Protein AF-A0A2H6A8X7-F1 (afdb_monomer_lite)

Secondary structure (DSSP, 8-state):
--SSSSS----------------SPPPHHHHHHHHHHHHHHTHHHHHHHHHHHHHHHHHHHHHHHHHHHHHHH---HHHHHHHHHHHHHHHHHHHHHHHHHHHHHHHHHH-TT--HHHHHHHHHHHHHHHHHHHHHHHHHHHHHHHHHHHHHHHHHHHHGGG-HHHHHHHHHHHHHHHHHHHHHHHHHHHHHHHHHHHS---HHHHHHHHHHHHTTTHHHHHHHHHHHHHHHHHHHHHHHHHHHHS---HHHHHHHHHHHHHHHHHHHHHHHHHHHHHHHHHHHHHHHH-TT--PPP-GGGHHHHHHHHHHHHHHHHHHHHHHHHHHHHHHHHHHS--------------S---THHHHHHHHHHHHHHHHHHHHHHHHHHHHHSS--SSHHHHHHHHHHTT-HHHHHHHHTT-EEEEE-SSS-EEEEE--SSSSPEEEE---

Sequence (443 aa):
MSEEIQNNQDFNYQQIGTEPVQEGLRSIGQLFKDSFSLLKSNFLRLFTIIGVAILFNIFIGILAGLTISTLIISTSVDVYVGIIFITFLYVLFLIIFNISVEIAIIYAIHNKNVRISECFTFAFKKVLSYLGFNMTQGFLIILIPLLLFIPLTLFFIQFFNLGIVVTIYSLAIFALFFFIPVFVFYIWFIIARYIFILDNNGIFTSISKSREYIRGYGWKTFWRLVPIFIMYIIPYLIMFGLMFFGNIDVSLYKNSLLTMNLIFSLYGIFVMIFSLIYLYLIYSDFQKIKPELKISSTKKYKIGFIIAVIFIFIDIVFIISWLPSILYQKIKNYMIPQPIITNNQNTTLPNKMLPYNLNKVEDTKRAGELAQLQYPIISYRIEKGQIPDNLDELKQFLVEKKEVSLVDAIDEGIFYYKKLSKDDFELCVKQLTREDKCVTSKF

Structure (mmCIF, N/CA/C/O backbone):
data_AF-A0A2H6A8X7-F1
#
_entry.id   AF-A0A2H6A8X7-F1
#
loop_
_atom_site.group_PDB
_atom_site.id
_atom_site.type_symbol
_atom_site.label_atom_id
_atom_site.label_alt_id
_atom_site.label_comp_id
_atom_site.label_asym_id
_atom_site.label_entity_id
_atom_site.label_seq_id
_atom_site.pdbx_PDB_ins_code
_atom_site.Cartn_x
_atom_site.Cartn_y
_atom_site.Cartn_z
_atom_site.occupancy
_atom_site.B_iso_or_equiv
_atom_site.auth_seq_id
_atom_site.auth_comp_id
_atom_site.auth_asym_id
_atom_site.auth_atom_id
_atom_site.pdbx_PDB_model_num
ATOM 1 N N . MET A 1 1 ? 7.905 35.197 27.856 1.00 47.38 1 MET A N 1
ATOM 2 C CA . MET A 1 1 ? 6.608 35.159 27.137 1.00 47.38 1 MET A CA 1
ATOM 3 C C . MET A 1 1 ? 6.321 33.719 26.701 1.00 47.38 1 MET A C 1
ATOM 5 O O . MET A 1 1 ? 6.212 33.428 25.518 1.00 47.38 1 MET A O 1
ATOM 9 N N . SER A 1 2 ? 6.304 32.793 27.666 1.00 47.06 2 SER A N 1
ATOM 10 C CA . SER A 1 2 ? 6.344 31.340 27.420 1.00 47.06 2 SER A CA 1
ATOM 11 C C . SER A 1 2 ? 5.778 30.516 28.589 1.00 47.06 2 SER A C 1
ATOM 13 O O . SER A 1 2 ? 6.163 29.367 28.757 1.00 47.06 2 SER A O 1
ATOM 15 N N . GLU A 1 3 ? 4.869 31.085 29.391 1.00 50.34 3 GLU A N 1
ATOM 16 C CA . GLU A 1 3 ? 4.261 30.392 30.547 1.00 50.34 3 GLU A CA 1
ATOM 17 C C . GLU A 1 3 ? 2.723 30.481 30.621 1.00 50.34 3 GLU A C 1
ATOM 19 O O . GLU A 1 3 ? 2.127 29.929 31.535 1.00 50.34 3 GLU A O 1
ATOM 24 N N . GLU A 1 4 ? 2.034 31.079 29.642 1.00 47.22 4 GLU A N 1
ATOM 25 C CA . GLU A 1 4 ? 0.618 31.463 29.823 1.00 47.22 4 GLU A CA 1
ATOM 26 C C . GLU A 1 4 ? -0.409 30.712 28.945 1.00 47.22 4 GLU A C 1
ATOM 28 O O . GLU A 1 4 ? -1.514 31.195 28.727 1.00 47.22 4 GLU A O 1
ATOM 33 N N . ILE A 1 5 ? -0.094 29.510 28.433 1.00 51.03 5 ILE A N 1
ATOM 34 C CA . ILE A 1 5 ? -1.036 28.714 27.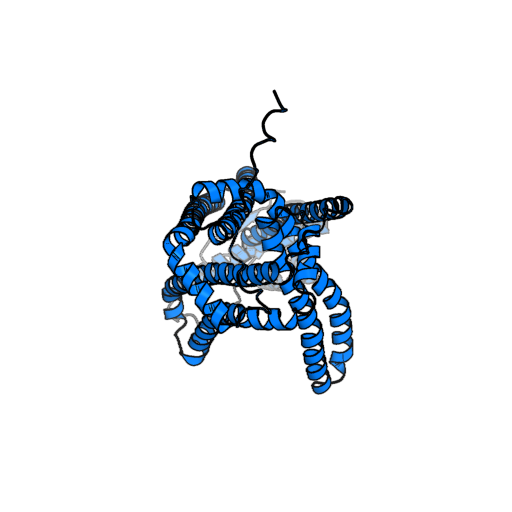599 1.00 51.03 5 ILE A CA 1
ATOM 35 C C . ILE A 1 5 ? -1.213 27.275 28.123 1.00 51.03 5 ILE A C 1
ATOM 37 O O . ILE A 1 5 ? -1.349 26.330 27.352 1.00 51.03 5 ILE A O 1
ATOM 41 N N . GLN A 1 6 ? -1.214 27.066 29.443 1.00 48.88 6 GLN A N 1
ATOM 42 C CA . GLN A 1 6 ? -1.509 25.742 30.026 1.00 48.88 6 GLN A CA 1
ATOM 43 C C . GLN A 1 6 ? -2.817 25.639 30.819 1.00 48.88 6 GLN A C 1
ATOM 45 O O . GLN A 1 6 ? -3.134 24.550 31.281 1.00 48.88 6 GLN A O 1
ATOM 50 N N . ASN A 1 7 ? -3.623 26.701 30.916 1.00 44.50 7 ASN A N 1
ATOM 51 C CA . ASN A 1 7 ? -4.677 26.762 31.937 1.00 44.50 7 ASN A CA 1
ATOM 52 C C . ASN A 1 7 ? -6.133 26.808 31.435 1.00 44.50 7 ASN A C 1
ATOM 54 O O . ASN A 1 7 ? -6.972 27.396 32.101 1.00 44.50 7 ASN A O 1
ATOM 58 N N . ASN A 1 8 ? -6.473 26.225 30.274 1.00 42.78 8 ASN A N 1
ATOM 59 C CA . ASN A 1 8 ? -7.873 26.280 29.805 1.00 42.78 8 ASN A CA 1
ATOM 60 C C . ASN A 1 8 ? -8.361 25.080 28.967 1.00 42.78 8 ASN A C 1
ATOM 62 O O . ASN A 1 8 ? -9.020 25.242 27.941 1.00 42.78 8 ASN A O 1
ATOM 66 N N . GLN A 1 9 ? -8.055 23.853 29.398 1.00 47.38 9 GLN A N 1
ATOM 67 C CA . GLN A 1 9 ? -8.714 22.642 28.878 1.00 47.38 9 GLN A CA 1
ATOM 68 C C . GLN A 1 9 ? -9.340 21.799 29.995 1.00 47.38 9 GLN A C 1
ATOM 70 O O . GLN A 1 9 ? -9.236 20.573 29.993 1.00 47.38 9 GLN A O 1
ATOM 75 N N . ASP A 1 10 ? -10.060 22.448 30.909 1.00 42.00 10 ASP A N 1
ATOM 76 C CA . ASP A 1 10 ? -11.096 21.767 31.683 1.00 42.00 10 ASP A CA 1
ATOM 77 C C . ASP A 1 10 ? -12.260 21.459 30.736 1.00 42.00 10 ASP A C 1
ATOM 79 O O . ASP A 1 10 ? -13.232 22.204 30.603 1.00 42.00 10 ASP A O 1
ATOM 83 N N . PHE A 1 11 ? -12.117 20.357 29.995 1.00 50.16 11 PHE A N 1
ATOM 84 C CA . PHE A 1 11 ? -13.218 19.739 29.274 1.00 50.16 11 PHE A CA 1
ATOM 85 C C . PHE A 1 11 ? -14.316 19.449 30.292 1.00 50.16 11 PHE A C 1
ATOM 87 O O . PHE A 1 11 ? -14.199 18.548 31.120 1.00 50.16 11 PHE A O 1
ATOM 94 N N . ASN A 1 12 ? -15.375 20.249 30.231 1.00 37.47 12 ASN A N 1
ATOM 95 C CA . ASN A 1 12 ? -16.602 20.054 30.974 1.00 37.47 12 ASN A CA 1
ATOM 96 C C . ASN A 1 12 ? -17.209 18.713 30.524 1.00 37.47 12 ASN A C 1
ATOM 98 O O . ASN A 1 12 ? -17.950 18.651 29.541 1.00 37.47 12 ASN A O 1
ATOM 102 N N . TYR A 1 13 ? -16.829 17.621 31.196 1.00 46.50 13 TYR A N 1
ATOM 103 C CA . TYR A 1 13 ? -17.468 16.313 31.087 1.00 46.50 13 TYR A CA 1
ATOM 104 C C . TYR A 1 13 ? -18.856 16.435 31.723 1.00 46.50 13 TYR A C 1
ATOM 106 O O . TYR A 1 13 ? -19.095 15.949 32.828 1.00 46.50 13 TYR A O 1
ATOM 114 N N . GLN A 1 14 ? -19.763 17.146 31.047 1.00 41.88 14 GLN A N 1
ATOM 115 C CA . GLN A 1 14 ? -21.178 17.132 31.383 1.00 41.88 14 GLN A CA 1
ATOM 116 C C . GLN A 1 14 ? -21.601 15.675 31.532 1.00 41.88 14 GLN A C 1
ATOM 118 O O . GLN A 1 14 ? -21.306 14.859 30.660 1.00 41.88 14 GLN A O 1
ATOM 123 N N . GLN A 1 15 ? -22.226 15.379 32.671 1.00 43.06 15 GLN A N 1
ATOM 124 C CA . GLN A 1 15 ? -22.697 14.067 33.093 1.00 43.06 15 GLN A CA 1
ATOM 125 C C . GLN A 1 15 ? -23.392 13.343 31.935 1.00 43.06 15 GLN A C 1
ATOM 127 O O . GLN A 1 15 ? -24.570 13.556 31.654 1.00 43.06 15 GLN A O 1
ATOM 132 N N . ILE A 1 16 ? -22.634 12.492 31.246 1.00 50.66 16 ILE A N 1
ATOM 133 C CA . ILE A 1 16 ? -23.161 11.557 30.264 1.00 50.66 16 ILE A CA 1
ATOM 134 C C . ILE A 1 16 ? -23.970 10.575 31.100 1.00 50.66 16 ILE A C 1
ATOM 136 O O . ILE A 1 16 ? -23.396 9.813 31.880 1.00 50.66 16 ILE A O 1
ATOM 140 N N . GLY A 1 17 ? -25.302 10.665 31.003 1.00 51.50 17 GLY A N 1
ATOM 141 C CA . GLY A 1 17 ? -26.209 9.692 31.602 1.00 51.50 17 GLY A CA 1
ATOM 142 C C . GLY A 1 17 ? -25.672 8.296 31.322 1.00 51.50 17 GLY A C 1
ATOM 143 O O . GLY A 1 17 ? -25.185 8.051 30.221 1.00 51.50 17 GLY A O 1
ATOM 144 N N . THR A 1 18 ? -25.665 7.439 32.340 1.00 59.94 18 THR A N 1
ATOM 145 C CA . THR A 1 18 ? -25.048 6.112 32.307 1.00 59.94 18 THR A CA 1
ATOM 146 C C . THR A 1 18 ? -25.613 5.306 31.140 1.00 59.94 18 THR A C 1
ATOM 148 O O . THR A 1 18 ? -26.631 4.627 31.288 1.00 59.94 18 THR A O 1
ATOM 151 N N . GLU A 1 19 ? -24.990 5.414 29.960 1.00 65.56 19 GLU A N 1
ATOM 152 C CA . GLU A 1 19 ? -25.277 4.528 28.843 1.00 65.56 19 GLU A CA 1
ATOM 153 C C . GLU A 1 19 ? -25.068 3.110 29.380 1.00 65.56 19 GLU A C 1
ATOM 155 O O . GLU A 1 19 ? -24.073 2.867 30.076 1.00 65.56 19 GLU A O 1
ATOM 160 N N . PRO A 1 20 ? -26.011 2.187 29.131 1.00 73.56 20 PRO A N 1
ATOM 161 C CA . PRO A 1 20 ? -25.889 0.822 29.614 1.00 73.56 20 PRO A CA 1
ATOM 162 C C . PRO A 1 20 ? -24.524 0.271 29.198 1.00 73.56 20 PRO A C 1
ATOM 164 O O . PRO A 1 20 ? -24.147 0.362 28.026 1.00 73.56 20 PRO A O 1
ATOM 167 N N . VAL A 1 21 ? -23.772 -0.250 30.174 1.00 76.56 21 VAL A N 1
ATOM 168 C CA . VAL A 1 21 ? -22.441 -0.819 29.945 1.00 76.56 21 VAL A CA 1
ATOM 169 C C . VAL A 1 21 ? -22.582 -1.892 28.875 1.00 76.56 21 VAL A C 1
ATOM 171 O O . VAL A 1 21 ? -23.268 -2.895 29.055 1.00 76.56 21 VAL A O 1
ATOM 174 N N . GLN A 1 22 ? -21.977 -1.646 27.719 1.00 83.19 22 GLN A N 1
ATOM 175 C CA . GLN A 1 22 ? -22.087 -2.538 26.582 1.00 83.19 22 GLN A CA 1
ATOM 176 C C . GLN A 1 22 ? -21.249 -3.794 26.867 1.00 83.19 22 GLN A C 1
ATOM 178 O O . GLN A 1 22 ? -20.023 -3.751 26.797 1.00 83.19 22 GLN A O 1
ATOM 183 N N . GLU A 1 23 ? -21.900 -4.920 27.174 1.00 88.44 23 GLU A N 1
ATOM 184 C CA . GLU A 1 23 ? -21.227 -6.172 27.574 1.00 88.44 23 GLU A CA 1
ATOM 185 C C . GLU A 1 23 ? -20.389 -6.829 26.454 1.00 88.44 23 GLU A C 1
ATOM 187 O O . GLU A 1 23 ? -19.632 -7.770 26.698 1.00 88.44 23 GLU A O 1
ATOM 192 N N . GLY A 1 24 ? -20.475 -6.350 25.207 1.00 94.50 24 GLY A N 1
ATOM 193 C CA . GLY A 1 24 ? -19.700 -6.921 24.108 1.00 94.50 24 GLY A CA 1
ATOM 194 C C . GLY A 1 24 ? -19.664 -6.107 22.817 1.00 94.50 24 GLY A C 1
ATOM 195 O O . GLY A 1 24 ? -20.352 -5.106 22.640 1.00 94.50 24 GLY A O 1
ATOM 196 N N . LEU A 1 25 ? -18.833 -6.570 21.879 1.00 96.44 25 LEU A N 1
ATOM 197 C CA . LEU A 1 25 ? -18.678 -5.969 20.550 1.00 96.44 25 LEU A CA 1
ATOM 198 C C . LEU A 1 25 ? -19.986 -6.060 19.748 1.00 96.44 25 LEU A C 1
ATOM 200 O O . LEU A 1 25 ? -20.596 -7.137 19.699 1.00 96.44 25 LEU A O 1
ATOM 204 N N . ARG A 1 26 ? -20.354 -4.998 19.018 1.00 97.12 26 ARG A N 1
ATOM 205 C CA . ARG A 1 26 ? -21.531 -4.998 18.125 1.00 97.12 26 ARG A CA 1
ATOM 206 C C . ARG A 1 26 ? -21.488 -6.146 17.123 1.00 97.12 26 ARG A C 1
ATOM 208 O O . ARG A 1 26 ? -20.409 -6.596 16.725 1.00 97.12 26 ARG A O 1
ATOM 215 N N . SER A 1 27 ? -22.652 -6.644 16.712 1.00 97.44 27 SER A N 1
ATOM 216 C CA . SER A 1 27 ? -22.735 -7.678 15.672 1.00 97.44 27 SER A CA 1
ATOM 217 C C . SER A 1 27 ? -22.255 -7.137 14.317 1.00 97.44 27 SER A C 1
ATOM 219 O O . SER A 1 27 ? -22.241 -5.927 14.097 1.00 97.44 27 SER A O 1
ATOM 221 N N . ILE A 1 28 ? -21.878 -8.021 13.386 1.00 97.94 28 ILE A N 1
ATOM 222 C CA . ILE A 1 28 ? -21.431 -7.622 12.037 1.00 97.94 28 ILE A CA 1
ATOM 223 C C . ILE A 1 28 ? -22.508 -6.792 11.321 1.00 97.94 28 ILE A C 1
ATOM 225 O O . ILE A 1 28 ? -22.209 -5.737 10.767 1.00 97.94 28 ILE A O 1
ATOM 229 N N . GLY A 1 29 ? -23.771 -7.228 11.382 1.00 97.75 29 GLY A N 1
ATOM 230 C CA . GLY A 1 29 ? -24.889 -6.505 10.770 1.00 97.75 29 GLY A CA 1
ATOM 231 C C . GLY A 1 29 ? -25.115 -5.127 11.393 1.00 97.75 29 GLY A C 1
ATOM 232 O O . GLY A 1 29 ? -25.376 -4.162 10.675 1.00 97.75 29 GLY A O 1
ATOM 233 N N . GLN A 1 30 ? -24.949 -5.006 12.713 1.00 97.69 30 GLN A N 1
ATOM 234 C CA . GLN A 1 30 ? -25.048 -3.719 13.398 1.00 97.69 30 GLN A CA 1
ATOM 235 C C . GLN A 1 30 ? -23.880 -2.794 13.042 1.00 97.69 30 GLN A C 1
ATOM 237 O O . GLN A 1 30 ? -24.119 -1.638 12.713 1.00 97.69 30 GLN A O 1
ATOM 242 N N . LEU A 1 31 ? -22.641 -3.300 13.012 1.00 97.88 31 LEU A N 1
ATOM 243 C CA . LEU A 1 31 ? -21.478 -2.529 12.556 1.00 97.88 31 LEU A CA 1
ATOM 244 C C . LEU A 1 31 ? -21.673 -2.019 11.127 1.00 97.88 31 LEU A C 1
ATOM 246 O O . LEU A 1 31 ? -21.387 -0.857 10.851 1.00 97.88 31 LEU A O 1
ATOM 250 N N . PHE A 1 32 ? -22.203 -2.850 10.229 1.00 97.81 32 PHE A N 1
ATOM 251 C CA . PHE A 1 32 ? -22.472 -2.457 8.848 1.00 97.81 32 PHE A CA 1
ATOM 252 C C . PHE A 1 32 ? -23.552 -1.366 8.762 1.00 97.81 32 PHE A C 1
ATOM 254 O O . PHE A 1 32 ? -23.351 -0.342 8.105 1.00 97.81 32 PHE A O 1
ATOM 261 N N . LYS A 1 33 ? -24.669 -1.545 9.481 1.00 98.00 33 LYS A N 1
ATOM 262 C CA . LYS A 1 33 ? -25.770 -0.571 9.558 1.00 98.00 33 LYS A CA 1
ATOM 263 C C . LYS A 1 33 ? -25.304 0.771 10.127 1.00 98.00 33 LYS A C 1
ATOM 265 O O . LYS A 1 33 ? -25.581 1.816 9.539 1.00 98.00 33 LYS A O 1
ATOM 270 N N . ASP A 1 34 ? -24.573 0.741 11.236 1.00 97.75 34 ASP A N 1
ATOM 271 C CA . ASP A 1 34 ? -24.052 1.936 11.900 1.00 97.75 34 ASP A CA 1
ATOM 272 C C . ASP A 1 34 ? -23.002 2.637 11.027 1.00 97.75 34 ASP A C 1
ATOM 274 O O . ASP A 1 34 ? -23.001 3.865 10.938 1.00 97.75 34 ASP A O 1
ATOM 278 N N . SER A 1 35 ? -22.158 1.872 10.323 1.00 98.00 35 SER A N 1
ATOM 279 C CA . SER A 1 35 ? -21.177 2.422 9.379 1.00 98.00 35 SER A CA 1
ATOM 280 C C . SER A 1 35 ? -21.859 3.148 8.228 1.00 98.00 35 SER A C 1
ATOM 282 O O . SER A 1 35 ? -21.478 4.267 7.892 1.00 98.00 35 SER A O 1
ATOM 284 N N . PHE A 1 36 ? -22.910 2.555 7.658 1.00 97.88 36 PHE A N 1
ATOM 285 C CA . PHE A 1 36 ? -23.687 3.187 6.594 1.00 97.88 36 PHE A CA 1
ATOM 286 C C . PHE A 1 36 ? -24.440 4.429 7.092 1.00 97.88 36 PHE A C 1
ATOM 288 O O . PHE A 1 36 ? -24.498 5.441 6.396 1.00 97.88 36 PHE A O 1
ATOM 295 N N . SER A 1 37 ? -24.967 4.391 8.318 1.00 97.81 37 SER A N 1
ATOM 296 C CA . SER A 1 37 ? -25.613 5.544 8.958 1.00 97.81 37 SER A CA 1
ATOM 297 C C . SER A 1 37 ? -24.630 6.701 9.185 1.00 97.81 37 SER A C 1
ATOM 299 O O . SER A 1 37 ? -24.924 7.855 8.854 1.00 97.81 37 SER A O 1
ATOM 301 N N . LEU A 1 38 ? -23.421 6.404 9.676 1.00 97.06 38 LEU A N 1
ATOM 302 C CA . LEU A 1 38 ? -22.351 7.393 9.834 1.00 97.06 38 LEU A CA 1
ATOM 303 C C . LEU A 1 38 ? -21.860 7.933 8.491 1.00 97.06 38 LEU A C 1
ATOM 305 O O . LEU A 1 38 ? -21.630 9.137 8.372 1.00 97.06 38 LEU A O 1
ATOM 309 N N . LEU A 1 39 ? -21.745 7.075 7.477 1.00 97.31 39 LEU A N 1
ATOM 310 C CA . LEU A 1 39 ? -21.379 7.492 6.128 1.00 97.31 39 LEU A CA 1
ATOM 311 C C . LEU A 1 39 ? -22.436 8.431 5.546 1.00 97.31 39 LEU A C 1
ATOM 313 O O . LEU A 1 39 ? -22.086 9.492 5.046 1.00 97.31 39 LEU A O 1
ATOM 317 N N . LYS A 1 40 ? -23.721 8.078 5.656 1.00 97.38 40 LYS A N 1
ATOM 318 C CA . LYS A 1 40 ? -24.840 8.889 5.158 1.00 97.38 40 LYS A CA 1
ATOM 319 C C . LYS A 1 40 ? -24.919 10.241 5.867 1.00 97.38 40 LYS A C 1
ATOM 321 O O . LYS A 1 40 ? -25.060 11.265 5.207 1.00 97.38 40 LYS A O 1
ATOM 326 N N . SER A 1 41 ? -24.804 10.254 7.195 1.00 96.81 41 SER A N 1
ATOM 327 C CA . SER A 1 41 ? -24.889 11.490 7.988 1.00 96.81 41 SER A CA 1
ATOM 328 C C . SER A 1 41 ? -23.699 12.429 7.780 1.00 96.81 41 SER A C 1
ATOM 330 O O . SER A 1 41 ? -23.863 13.639 7.893 1.00 96.81 41 SER A O 1
ATOM 332 N N . ASN A 1 42 ? -22.522 11.901 7.432 1.00 96.31 42 ASN A N 1
ATOM 333 C CA . ASN A 1 42 ? -21.313 12.700 7.208 1.00 96.31 42 ASN A CA 1
ATOM 334 C C . ASN A 1 42 ? -20.862 12.716 5.739 1.00 96.31 42 ASN A C 1
ATOM 336 O O . ASN A 1 42 ? -19.728 13.111 5.461 1.00 96.31 42 ASN A O 1
ATOM 340 N N . PHE A 1 43 ? -21.730 12.308 4.805 1.00 96.56 43 PHE A N 1
ATOM 341 C CA . PHE A 1 43 ? -21.375 12.038 3.409 1.00 96.56 43 PHE A CA 1
ATOM 342 C C . PHE A 1 43 ? -20.639 13.216 2.777 1.00 96.56 43 PHE A C 1
ATOM 344 O O . PHE A 1 43 ? -19.497 13.074 2.348 1.00 96.56 43 PHE A O 1
ATOM 351 N N . LEU A 1 44 ? -21.248 14.405 2.814 1.00 97.06 44 LEU A N 1
ATOM 352 C CA . LEU A 1 44 ? -20.690 15.595 2.179 1.00 97.06 44 LEU A CA 1
ATOM 353 C C . LEU A 1 44 ? -19.321 15.966 2.762 1.00 97.06 44 LEU A C 1
ATOM 355 O O . LEU A 1 44 ? -18.400 16.269 2.010 1.00 97.06 44 LEU A O 1
ATOM 359 N N . ARG A 1 45 ? -19.145 15.891 4.089 1.00 97.00 45 ARG A N 1
ATOM 360 C CA . ARG A 1 45 ? -17.866 16.221 4.737 1.00 97.00 45 ARG A CA 1
ATOM 361 C C . ARG A 1 45 ? -16.765 15.243 4.335 1.00 97.00 45 ARG A C 1
ATOM 363 O O . ARG A 1 45 ? -15.689 15.679 3.932 1.00 97.00 45 ARG A O 1
ATOM 370 N N . LEU A 1 46 ? -17.029 13.940 4.438 1.00 97.44 46 LEU A N 1
ATOM 371 C CA . LEU A 1 46 ? -16.043 12.899 4.134 1.00 97.44 46 LEU A CA 1
ATOM 372 C C . LEU A 1 46 ? -15.662 12.911 2.647 1.00 97.44 46 LEU A C 1
ATOM 374 O O . LEU A 1 46 ? -14.476 12.873 2.317 1.00 97.44 46 LEU A O 1
ATOM 378 N N . PHE A 1 47 ? -16.647 13.061 1.756 1.00 96.44 47 PHE A N 1
ATOM 379 C CA . PHE A 1 47 ? -16.399 13.192 0.320 1.00 96.44 47 PHE A CA 1
ATOM 380 C C . PHE A 1 47 ? -15.706 14.500 -0.045 1.00 96.44 47 PHE A C 1
ATOM 382 O O . PHE A 1 47 ? -14.932 14.501 -0.991 1.00 96.44 47 PHE A O 1
ATOM 389 N N . THR A 1 48 ? -15.904 15.594 0.696 1.00 97.31 48 THR A N 1
ATOM 390 C CA . THR A 1 48 ? -15.153 16.834 0.441 1.00 97.31 48 THR A CA 1
ATOM 391 C C . THR A 1 48 ? -13.680 16.673 0.818 1.00 97.31 48 THR A C 1
ATOM 393 O O . THR A 1 48 ? -12.816 17.065 0.039 1.00 97.31 48 THR A O 1
ATOM 396 N N . ILE A 1 49 ? -13.369 16.044 1.962 1.00 97.88 49 ILE A N 1
ATOM 397 C CA . ILE A 1 49 ? -11.976 15.759 2.366 1.00 97.88 49 ILE A CA 1
ATOM 398 C C . ILE A 1 49 ? -11.264 14.923 1.291 1.00 97.88 49 ILE A C 1
ATOM 400 O O . ILE A 1 49 ? -10.132 15.223 0.915 1.00 97.88 49 ILE A O 1
ATOM 404 N N . ILE A 1 50 ? -11.943 13.912 0.748 1.00 96.69 50 ILE A N 1
ATOM 405 C CA . ILE A 1 50 ? -11.393 13.071 -0.322 1.00 96.69 50 ILE A CA 1
ATOM 406 C C . ILE A 1 50 ? -11.397 13.777 -1.673 1.00 96.69 50 ILE A C 1
ATOM 408 O O . ILE A 1 50 ? -10.458 13.611 -2.439 1.00 96.69 50 ILE A O 1
ATOM 412 N N . GLY A 1 51 ? -12.407 14.587 -1.971 1.00 95.88 51 GLY A N 1
ATOM 413 C CA . GLY A 1 51 ? -12.485 15.373 -3.198 1.00 95.88 51 GLY A CA 1
ATOM 414 C C . GLY A 1 51 ? -11.294 16.315 -3.323 1.00 95.88 51 GLY A C 1
ATOM 415 O O . GLY A 1 51 ? -10.667 16.362 -4.378 1.00 95.88 51 GLY A O 1
ATOM 416 N N . VAL A 1 52 ? -10.901 16.967 -2.222 1.00 96.25 52 VAL A N 1
ATOM 417 C CA . VAL A 1 52 ? -9.650 17.738 -2.147 1.00 96.25 52 VAL A CA 1
ATOM 418 C C . VAL A 1 52 ? -8.451 16.852 -2.486 1.00 96.25 52 VAL A C 1
ATOM 420 O O . VAL A 1 52 ? -7.581 17.272 -3.245 1.00 96.25 52 VAL A O 1
ATOM 423 N N . ALA A 1 53 ? -8.422 15.612 -1.994 1.00 94.38 53 ALA A N 1
ATOM 424 C CA . ALA A 1 53 ? -7.337 14.690 -2.289 1.00 94.38 53 ALA A CA 1
ATOM 425 C C . ALA A 1 53 ? -7.285 14.241 -3.756 1.00 94.38 53 ALA A C 1
ATOM 427 O O . ALA A 1 53 ? -6.209 14.165 -4.344 1.00 94.38 53 ALA A O 1
ATOM 428 N N . ILE A 1 54 ? -8.441 13.974 -4.363 1.00 94.00 54 ILE A N 1
ATOM 429 C CA . ILE A 1 54 ? -8.561 13.600 -5.775 1.00 94.00 54 ILE A CA 1
ATOM 430 C C . ILE A 1 54 ? -8.126 14.765 -6.662 1.00 94.00 54 ILE A C 1
ATOM 432 O O . ILE A 1 54 ? -7.295 14.569 -7.542 1.00 94.00 54 ILE A O 1
ATOM 436 N N . LEU A 1 55 ? -8.639 15.974 -6.412 1.00 94.69 55 LEU A N 1
ATOM 437 C CA . LEU A 1 55 ? -8.252 17.173 -7.161 1.00 94.69 55 LEU A CA 1
ATOM 438 C C . LEU A 1 55 ? -6.750 17.424 -7.060 1.00 94.69 55 LEU A C 1
ATOM 440 O O . LEU A 1 55 ? -6.102 17.709 -8.066 1.00 94.69 55 LEU A O 1
ATOM 444 N N . PHE A 1 56 ? -6.194 17.249 -5.860 1.00 92.50 56 PHE A N 1
ATOM 445 C CA . PHE A 1 56 ? -4.762 17.349 -5.649 1.00 92.50 56 PHE A CA 1
ATOM 446 C C . PHE A 1 56 ? -3.997 16.301 -6.467 1.00 92.50 56 PHE A C 1
ATOM 448 O O . PHE A 1 56 ? -3.109 16.676 -7.221 1.00 92.50 56 PHE A O 1
ATOM 455 N N . ASN A 1 57 ? -4.382 15.020 -6.413 1.00 88.94 57 ASN A N 1
ATOM 456 C CA . ASN A 1 57 ? -3.759 13.948 -7.201 1.00 88.94 57 ASN A CA 1
ATOM 457 C C . ASN A 1 57 ? -3.877 14.166 -8.722 1.00 88.94 57 ASN A C 1
ATOM 459 O O . ASN A 1 57 ? -2.937 13.849 -9.446 1.00 88.94 57 ASN A O 1
ATOM 463 N N . ILE A 1 58 ? -4.988 14.725 -9.218 1.00 90.62 58 ILE A N 1
ATOM 464 C CA . ILE A 1 58 ? -5.158 15.071 -10.641 1.00 90.62 58 ILE A CA 1
ATOM 465 C C . ILE A 1 58 ? -4.179 16.177 -11.039 1.00 90.62 58 ILE A C 1
ATOM 467 O O . ILE A 1 58 ? -3.453 16.027 -12.019 1.00 90.62 58 ILE A O 1
ATOM 471 N N . PHE A 1 59 ? -4.130 17.268 -10.271 1.00 90.75 59 PHE A N 1
ATOM 472 C CA . PHE A 1 59 ? -3.205 18.381 -10.509 1.00 90.75 59 PHE A CA 1
ATOM 473 C C . PHE A 1 59 ? -1.745 17.904 -10.563 1.00 90.75 59 PHE A C 1
ATOM 475 O O . PHE A 1 59 ? -0.972 18.250 -11.454 1.00 90.75 59 PHE A O 1
ATOM 482 N N . ILE A 1 60 ? -1.409 17.032 -9.627 1.00 85.75 60 ILE A N 1
ATOM 483 C CA . ILE A 1 60 ? -0.119 16.373 -9.461 1.00 85.75 60 ILE A CA 1
ATOM 484 C C . ILE A 1 60 ? 0.191 15.423 -10.629 1.00 85.75 60 ILE A C 1
ATOM 486 O O . ILE A 1 60 ? 1.271 15.507 -11.210 1.00 85.75 60 ILE A O 1
ATOM 490 N N . GLY A 1 61 ? -0.775 14.624 -11.084 1.00 85.06 61 GLY A N 1
ATOM 491 C CA . GLY A 1 61 ? -0.637 13.793 -12.282 1.00 85.06 61 GLY A CA 1
ATOM 492 C C . GLY A 1 61 ? -0.386 14.602 -13.560 1.00 85.06 61 GLY A C 1
ATOM 493 O O . GLY A 1 61 ? 0.440 14.202 -14.381 1.00 85.06 61 GLY A O 1
ATOM 494 N N . ILE A 1 62 ? -1.033 15.764 -13.708 1.00 89.31 62 ILE A N 1
ATOM 495 C CA . ILE A 1 62 ? -0.783 16.687 -14.828 1.00 89.31 62 ILE A CA 1
ATOM 496 C C . ILE A 1 62 ? 0.662 17.201 -14.780 1.00 89.31 62 ILE A C 1
ATOM 498 O O . ILE A 1 62 ? 1.361 17.147 -15.791 1.00 89.31 62 ILE A O 1
ATOM 502 N N . LEU A 1 63 ? 1.139 17.635 -13.607 1.00 86.25 63 LEU A N 1
ATOM 503 C CA . LEU A 1 63 ? 2.530 18.067 -13.414 1.00 86.25 63 LEU A CA 1
ATOM 504 C C . LEU A 1 63 ? 3.535 16.961 -13.763 1.00 86.25 63 LEU A C 1
ATOM 506 O O . LEU A 1 63 ? 4.512 17.229 -14.459 1.00 86.25 63 LEU A O 1
ATOM 510 N N . ALA A 1 64 ? 3.281 15.720 -13.340 1.00 81.50 64 ALA A N 1
ATOM 511 C CA . ALA A 1 64 ? 4.135 14.580 -13.673 1.00 81.50 64 ALA A CA 1
ATOM 512 C C . ALA A 1 64 ? 4.133 14.251 -15.178 1.00 81.50 64 ALA A C 1
ATOM 514 O O . ALA A 1 64 ? 5.166 13.898 -15.743 1.00 81.50 64 ALA A O 1
ATOM 515 N N . GLY A 1 65 ? 2.994 14.400 -15.861 1.00 83.75 65 GLY A N 1
ATOM 516 C CA . GLY A 1 65 ? 2.930 14.250 -17.318 1.00 83.75 65 GLY A CA 1
ATOM 517 C C . GLY A 1 65 ? 3.815 15.267 -18.044 1.00 83.75 65 GLY A C 1
ATOM 518 O O . GLY A 1 65 ? 4.543 14.912 -18.974 1.00 83.75 65 GLY A O 1
ATOM 519 N N . LEU A 1 66 ? 3.817 16.517 -17.568 1.00 86.94 66 LEU A N 1
ATOM 520 C CA . LEU A 1 66 ? 4.678 17.570 -18.105 1.00 86.94 66 LEU A CA 1
ATOM 521 C C . LEU A 1 66 ? 6.167 17.259 -17.877 1.00 86.94 66 LEU A C 1
ATOM 523 O O . LEU A 1 66 ? 6.951 17.399 -18.815 1.00 86.94 66 LEU A O 1
ATOM 527 N N . THR A 1 67 ? 6.568 16.767 -16.698 1.00 82.75 67 THR A N 1
ATOM 528 C CA . THR A 1 67 ? 7.980 16.417 -16.431 1.00 82.75 67 THR A CA 1
ATOM 529 C C . THR A 1 67 ? 8.469 15.206 -17.228 1.00 82.75 67 THR A C 1
ATOM 531 O O . THR A 1 67 ? 9.632 15.156 -17.621 1.00 82.75 67 THR A O 1
ATOM 534 N N . ILE A 1 68 ? 7.602 14.234 -17.520 1.00 80.44 68 ILE A N 1
ATOM 535 C CA . ILE A 1 68 ? 7.959 13.104 -18.392 1.00 80.44 68 ILE A CA 1
ATOM 536 C C . ILE A 1 68 ? 8.151 13.587 -19.834 1.00 80.44 68 ILE A C 1
ATOM 538 O O . ILE A 1 68 ? 9.089 13.160 -20.505 1.00 80.44 68 ILE A O 1
ATOM 542 N N . SER A 1 69 ? 7.302 14.503 -20.310 1.00 82.00 69 SER A N 1
ATOM 543 C CA . SER A 1 69 ? 7.435 15.043 -21.668 1.00 82.00 69 SER A CA 1
ATOM 544 C C . SER A 1 69 ? 8.757 15.793 -21.876 1.00 82.00 69 SER A C 1
ATOM 546 O O . SER A 1 69 ? 9.390 15.634 -22.918 1.00 82.00 69 SER A O 1
ATOM 548 N N . THR A 1 70 ? 9.236 16.529 -20.865 1.00 82.38 70 THR A N 1
ATOM 549 C CA . THR A 1 70 ? 10.542 17.204 -20.926 1.00 82.38 70 THR A CA 1
ATOM 550 C C . THR A 1 70 ? 11.707 16.220 -20.855 1.00 82.38 70 THR A C 1
ATOM 552 O O . THR A 1 70 ? 12.715 16.432 -21.530 1.00 82.38 70 THR A O 1
ATOM 555 N N . LEU A 1 71 ? 11.561 15.120 -20.107 1.00 81.50 71 LEU A N 1
ATOM 556 C CA . LEU A 1 71 ? 12.559 14.049 -20.038 1.00 81.50 71 LEU A CA 1
ATOM 557 C C . LEU A 1 71 ? 12.805 13.409 -21.413 1.00 81.50 71 LEU A C 1
ATOM 559 O O . LEU A 1 71 ? 13.949 13.166 -21.772 1.00 81.50 71 LEU A O 1
ATOM 563 N N . ILE A 1 72 ? 11.743 13.171 -22.189 1.00 81.38 72 ILE A N 1
ATOM 564 C CA . ILE A 1 72 ? 11.838 12.538 -23.517 1.00 81.38 72 ILE A CA 1
ATOM 565 C C . ILE A 1 72 ? 12.608 13.421 -24.510 1.00 81.38 72 ILE A C 1
ATOM 567 O O . ILE A 1 72 ? 13.288 12.908 -25.394 1.00 81.38 72 ILE A O 1
ATOM 571 N N . ILE A 1 73 ? 12.502 14.744 -24.371 1.00 87.44 73 ILE A N 1
ATOM 572 C CA . ILE A 1 73 ? 13.099 15.704 -25.308 1.00 87.44 73 ILE A CA 1
ATOM 573 C C . ILE A 1 73 ? 14.539 16.060 -24.904 1.00 87.44 73 ILE A C 1
ATOM 575 O O . ILE A 1 73 ? 15.350 16.418 -25.758 1.00 87.44 73 ILE A O 1
ATOM 579 N N . SER A 1 74 ? 14.882 15.965 -23.616 1.00 83.69 74 SER A N 1
ATOM 580 C CA . SER A 1 74 ? 16.195 16.383 -23.127 1.00 83.69 74 SER A CA 1
ATOM 581 C C . SER A 1 74 ? 17.282 15.328 -23.343 1.00 83.69 74 SER A C 1
ATOM 583 O O . SER A 1 74 ? 17.135 14.161 -22.979 1.00 83.69 74 SER A O 1
ATOM 585 N N . THR A 1 75 ? 18.431 15.769 -23.856 1.00 84.38 75 THR A N 1
ATOM 586 C CA . THR A 1 75 ? 19.664 14.971 -23.955 1.00 84.38 75 THR A CA 1
ATOM 587 C C . THR A 1 75 ? 20.690 15.311 -22.871 1.00 84.38 75 THR A C 1
ATOM 589 O O . THR A 1 75 ? 21.688 14.604 -22.739 1.00 84.38 75 THR A O 1
ATOM 592 N N . SER A 1 76 ? 20.477 16.366 -22.074 1.00 88.06 76 SER A N 1
ATOM 593 C CA . SER A 1 76 ? 21.459 16.810 -21.080 1.00 88.06 76 SER A CA 1
ATOM 594 C C . SER A 1 76 ? 21.333 16.050 -19.758 1.00 88.06 76 SER A C 1
ATOM 596 O O . SER A 1 76 ? 20.259 15.973 -19.158 1.00 88.06 76 SER A O 1
ATOM 598 N N . VAL A 1 77 ? 22.458 15.515 -19.273 1.00 82.44 77 VAL A N 1
ATOM 599 C CA . VAL A 1 77 ? 22.545 14.747 -18.016 1.00 82.44 77 VAL A CA 1
ATOM 600 C C . VAL A 1 77 ? 22.049 15.562 -16.815 1.00 82.44 77 VAL A C 1
ATOM 602 O O . VAL A 1 77 ? 21.337 15.028 -15.967 1.00 82.44 77 VAL A O 1
ATOM 605 N N . ASP A 1 78 ? 22.337 16.864 -16.775 1.00 82.50 78 ASP A N 1
ATOM 606 C CA . ASP A 1 78 ? 21.914 17.743 -15.677 1.00 82.50 78 ASP A CA 1
ATOM 607 C C . ASP A 1 78 ? 20.386 17.854 -15.568 1.00 82.50 78 ASP A C 1
ATOM 609 O O . ASP A 1 78 ? 19.830 17.853 -14.467 1.00 82.50 78 ASP A O 1
ATOM 613 N N . VAL A 1 79 ? 19.683 17.873 -16.707 1.00 82.81 79 VAL A N 1
ATOM 614 C CA . VAL A 1 79 ? 18.213 17.888 -16.730 1.00 82.81 79 VAL A CA 1
ATOM 615 C C . VAL A 1 79 ? 17.652 16.562 -16.216 1.00 82.81 79 VAL A C 1
ATOM 617 O O . VAL A 1 79 ? 16.679 16.576 -15.463 1.00 82.81 79 VAL A O 1
ATOM 620 N N . TYR A 1 80 ? 18.287 15.426 -16.530 1.00 80.75 80 TYR A N 1
ATOM 621 C CA . TYR A 1 80 ? 17.887 14.128 -15.972 1.00 80.75 80 TYR A CA 1
ATOM 622 C C . TYR A 1 80 ? 18.005 14.103 -14.446 1.00 80.75 80 TYR A C 1
ATOM 624 O O . TYR A 1 80 ? 17.050 13.720 -13.766 1.00 80.75 80 TYR A O 1
ATOM 632 N N . VAL A 1 81 ? 19.141 14.542 -13.897 1.00 81.50 81 VAL A N 1
ATOM 633 C CA . VAL A 1 81 ? 19.353 14.588 -12.440 1.00 81.50 81 VAL A CA 1
ATOM 634 C C . VAL A 1 81 ? 18.332 15.513 -11.772 1.00 81.50 81 VAL A C 1
ATOM 636 O O . VAL A 1 81 ? 17.710 15.128 -10.777 1.00 81.5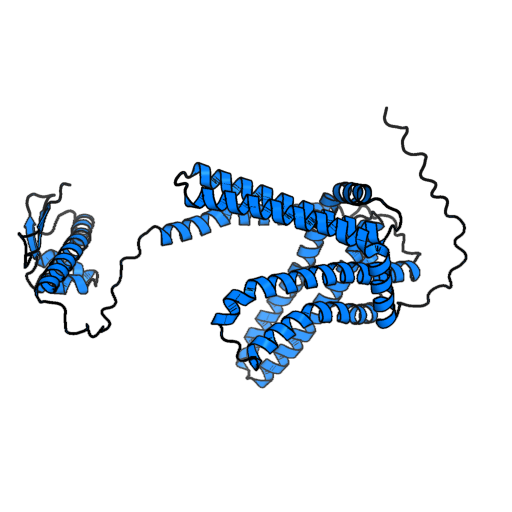0 81 VAL A O 1
ATOM 639 N N . GLY A 1 82 ? 18.091 16.693 -12.353 1.00 85.56 82 GLY A N 1
ATOM 640 C CA . GLY A 1 82 ? 17.085 17.638 -11.867 1.00 85.56 82 GLY A CA 1
ATOM 641 C C . GLY A 1 82 ? 15.668 17.054 -11.847 1.00 85.56 82 GLY A C 1
ATOM 642 O O . GLY A 1 82 ? 14.973 17.159 -10.834 1.00 85.56 82 GLY A O 1
ATOM 643 N N . ILE A 1 83 ? 15.241 16.380 -12.922 1.00 83.62 83 ILE A N 1
ATOM 644 C CA . ILE A 1 83 ? 13.905 15.764 -13.001 1.00 83.62 83 ILE A CA 1
ATOM 645 C C . ILE A 1 83 ? 13.760 14.618 -11.994 1.00 83.62 83 ILE A C 1
ATOM 647 O O . ILE A 1 83 ? 12.713 14.512 -11.349 1.00 83.62 83 ILE A O 1
ATOM 651 N N . ILE A 1 84 ? 14.790 13.784 -11.811 1.00 81.56 84 ILE A N 1
ATOM 652 C CA . ILE A 1 84 ? 14.772 12.708 -10.805 1.00 81.56 84 ILE A CA 1
ATOM 653 C C . ILE A 1 84 ? 14.581 13.297 -9.403 1.00 81.56 84 ILE A C 1
ATOM 655 O O . ILE A 1 84 ? 13.725 12.826 -8.652 1.00 81.56 84 ILE A O 1
ATOM 659 N N . PHE A 1 85 ? 15.319 14.355 -9.062 1.00 83.75 85 PHE A N 1
ATOM 660 C CA . PHE A 1 85 ? 15.199 15.013 -7.761 1.00 83.75 85 PHE A CA 1
ATOM 661 C C . PHE A 1 85 ? 13.807 15.628 -7.538 1.00 83.75 85 PHE A C 1
ATOM 663 O O . PHE A 1 85 ? 13.194 15.409 -6.490 1.00 83.75 85 PHE A O 1
ATOM 670 N N . ILE A 1 86 ? 13.263 16.333 -8.537 1.00 85.31 86 ILE A N 1
ATOM 671 C CA . ILE A 1 86 ? 11.899 16.890 -8.480 1.00 85.31 86 ILE A CA 1
ATOM 672 C C . ILE A 1 86 ? 10.865 15.770 -8.316 1.00 85.31 86 ILE A C 1
ATOM 674 O O . ILE A 1 86 ? 9.963 15.884 -7.486 1.00 85.31 86 ILE A O 1
ATOM 678 N N . THR A 1 87 ? 11.018 14.668 -9.053 1.00 82.62 87 THR A N 1
ATOM 679 C CA . THR A 1 87 ? 10.132 13.497 -8.961 1.00 82.62 87 THR A CA 1
ATOM 680 C C . THR A 1 87 ? 10.181 12.873 -7.566 1.00 82.62 87 THR A C 1
ATOM 682 O O . THR A 1 87 ? 9.144 12.505 -7.015 1.00 82.62 87 THR A O 1
ATOM 685 N N . PHE A 1 88 ? 11.361 12.801 -6.947 1.00 83.81 88 PHE A N 1
ATOM 686 C CA . PHE A 1 88 ? 11.503 12.323 -5.573 1.00 83.81 88 PHE A CA 1
ATOM 687 C C . PHE A 1 88 ? 10.774 13.224 -4.562 1.00 83.81 88 PHE A C 1
ATOM 689 O O . PHE A 1 88 ? 9.967 12.727 -3.772 1.00 83.81 88 PHE A O 1
ATOM 696 N N . LEU A 1 89 ? 11.000 14.544 -4.610 1.00 86.12 89 LEU A N 1
ATOM 697 C CA . LEU A 1 89 ? 10.298 15.501 -3.741 1.00 86.12 89 LEU A CA 1
ATOM 698 C C . LEU A 1 89 ? 8.780 15.427 -3.925 1.00 86.12 89 LEU A C 1
ATOM 700 O O . LEU A 1 89 ? 8.020 15.504 -2.959 1.00 86.12 89 LEU A O 1
ATOM 704 N N . TYR A 1 90 ? 8.348 15.231 -5.164 1.00 85.62 90 TYR A N 1
ATOM 705 C CA . TYR A 1 90 ? 6.954 15.056 -5.530 1.00 85.62 90 TYR A CA 1
ATOM 706 C C . TYR A 1 90 ? 6.337 13.795 -4.904 1.00 85.62 90 TYR A C 1
ATOM 708 O O . TYR A 1 90 ? 5.274 13.876 -4.284 1.00 85.62 90 TYR A O 1
ATOM 716 N N . VAL A 1 91 ? 7.013 12.643 -4.989 1.00 86.94 91 VAL A N 1
ATOM 717 C CA . VAL A 1 91 ? 6.552 11.399 -4.347 1.00 86.94 91 VAL A CA 1
ATOM 718 C C . VAL A 1 91 ? 6.482 11.570 -2.828 1.00 86.94 91 VAL A C 1
ATOM 720 O O . VAL A 1 91 ? 5.503 11.155 -2.204 1.00 86.94 91 VAL A O 1
ATOM 723 N N . LEU A 1 92 ? 7.475 12.230 -2.226 1.00 87.62 92 LEU A N 1
ATOM 724 C CA . LEU A 1 92 ? 7.480 12.510 -0.792 1.00 87.62 92 LEU A CA 1
ATOM 725 C C . LEU A 1 92 ? 6.283 13.383 -0.381 1.00 87.62 92 LEU A C 1
ATOM 727 O O . LEU A 1 92 ? 5.593 13.064 0.590 1.00 87.62 92 LEU A O 1
ATOM 731 N N . PHE A 1 93 ? 6.001 14.445 -1.140 1.00 91.12 93 PHE A N 1
ATOM 732 C CA . PHE A 1 93 ? 4.846 15.308 -0.899 1.00 91.12 93 PHE A CA 1
ATOM 733 C C . PHE A 1 93 ? 3.532 14.521 -0.988 1.00 91.12 93 PHE A C 1
ATOM 735 O O . PHE A 1 93 ? 2.679 14.634 -0.106 1.00 91.12 93 PHE A O 1
ATOM 742 N N . LEU A 1 94 ? 3.386 13.678 -2.015 1.00 90.50 94 LEU A N 1
ATOM 743 C CA . LEU A 1 94 ? 2.224 12.810 -2.200 1.00 90.50 94 LEU A CA 1
ATOM 744 C C . LEU A 1 94 ? 1.988 11.881 -1.006 1.00 90.50 94 LEU A C 1
ATOM 746 O O . LEU A 1 94 ? 0.848 11.725 -0.566 1.00 90.50 94 LEU A O 1
ATOM 750 N N . ILE A 1 95 ? 3.046 11.278 -0.462 1.00 90.75 95 ILE A N 1
ATOM 751 C CA . ILE A 1 95 ? 2.948 10.407 0.717 1.00 90.75 95 ILE A CA 1
ATOM 752 C C . ILE A 1 95 ? 2.452 11.205 1.930 1.00 90.75 95 ILE A C 1
ATOM 754 O O . ILE A 1 95 ? 1.486 10.799 2.580 1.00 90.75 95 ILE A O 1
ATOM 758 N N . ILE A 1 96 ? 3.067 12.359 2.212 1.00 93.88 96 ILE A N 1
ATOM 759 C CA . ILE A 1 96 ? 2.694 13.238 3.336 1.00 93.88 96 ILE A CA 1
ATOM 760 C C . ILE A 1 96 ? 1.230 13.675 3.213 1.00 93.88 96 ILE A C 1
ATOM 762 O O . ILE A 1 96 ? 0.466 13.640 4.184 1.00 93.88 96 ILE A O 1
ATOM 766 N N . PHE A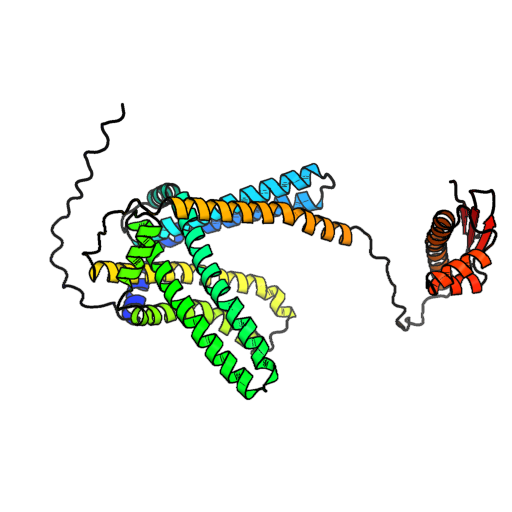 1 97 ? 0.815 14.066 2.013 1.00 95.69 97 PHE A N 1
ATOM 767 C CA . PHE A 1 97 ? -0.531 14.552 1.772 1.00 95.69 97 PHE A CA 1
ATOM 768 C C . PHE A 1 97 ? -1.586 13.439 1.892 1.00 95.69 97 PHE A C 1
ATOM 770 O O . PHE A 1 97 ? -2.574 13.626 2.601 1.00 95.69 97 PHE A O 1
ATOM 777 N N . ASN A 1 98 ? -1.358 12.255 1.310 1.00 94.75 98 ASN A N 1
ATOM 778 C CA . ASN A 1 98 ? -2.286 11.121 1.442 1.00 94.75 98 ASN A CA 1
ATOM 779 C C . ASN A 1 98 ? -2.438 10.658 2.901 1.00 94.75 98 ASN A C 1
ATOM 781 O O . ASN A 1 98 ? -3.551 10.392 3.356 1.00 94.75 98 ASN A O 1
ATOM 785 N N . ILE A 1 99 ? -1.345 10.645 3.671 1.00 95.75 99 ILE A N 1
ATOM 786 C CA . ILE A 1 99 ? -1.402 10.378 5.115 1.00 95.75 99 ILE A CA 1
ATOM 787 C C . ILE A 1 99 ? -2.244 11.440 5.836 1.00 95.75 99 ILE A C 1
ATOM 789 O O . ILE A 1 99 ? -3.046 11.118 6.713 1.00 95.75 99 ILE A O 1
ATOM 793 N N . SER A 1 100 ? -2.078 12.712 5.471 1.00 97.12 100 SER A N 1
ATOM 794 C CA . SER A 1 100 ? -2.842 13.807 6.078 1.00 97.12 100 SER A CA 1
ATOM 795 C C . SER A 1 100 ? -4.343 13.657 5.817 1.00 97.12 100 SER A C 1
ATOM 797 O O . SER A 1 100 ? -5.150 13.868 6.721 1.00 97.12 100 SER A O 1
ATOM 799 N N . VAL A 1 101 ? -4.723 13.234 4.611 1.00 97.62 101 VAL A N 1
ATOM 800 C CA . VAL A 1 101 ? -6.118 12.941 4.252 1.00 97.62 101 VAL A CA 1
ATOM 801 C C . VAL A 1 101 ? -6.676 11.818 5.125 1.00 97.62 101 VAL A C 1
ATOM 803 O O . VAL A 1 101 ? -7.752 11.977 5.698 1.00 97.62 101 VAL A O 1
ATOM 806 N N . GLU A 1 102 ? -5.940 10.719 5.301 1.00 97.06 102 GLU A N 1
ATOM 807 C CA . GLU A 1 102 ? -6.374 9.608 6.156 1.00 97.06 102 GLU A CA 1
ATOM 808 C C . GLU A 1 102 ? -6.617 10.055 7.611 1.00 97.06 102 GLU A C 1
ATOM 810 O O . GLU A 1 102 ? -7.680 9.784 8.179 1.00 97.06 102 GLU A O 1
ATOM 815 N N . ILE A 1 103 ? -5.674 10.799 8.204 1.00 97.94 103 ILE A N 1
ATOM 816 C CA . ILE A 1 103 ? -5.813 11.331 9.571 1.00 97.94 103 ILE A CA 1
ATOM 817 C C . ILE A 1 103 ? -7.008 12.289 9.662 1.00 97.94 103 ILE A C 1
ATOM 819 O O . ILE A 1 103 ? -7.773 12.225 10.629 1.00 97.94 103 ILE A O 1
ATOM 823 N N . ALA A 1 104 ? -7.192 13.156 8.661 1.00 98.38 104 ALA A N 1
ATOM 824 C CA . ALA A 1 104 ? -8.300 14.103 8.612 1.00 98.38 104 ALA A CA 1
ATOM 825 C C . ALA A 1 104 ? -9.657 13.386 8.558 1.00 98.38 104 ALA A C 1
ATOM 827 O O . ALA A 1 104 ? -10.581 13.797 9.259 1.00 98.38 104 ALA A O 1
ATOM 828 N N . ILE A 1 105 ? -9.776 12.294 7.793 1.00 98.31 105 ILE A N 1
ATOM 829 C CA . ILE A 1 105 ? -10.990 11.465 7.745 1.00 98.31 105 ILE A CA 1
ATOM 830 C C . ILE A 1 105 ? -11.252 10.838 9.117 1.00 98.31 105 ILE A C 1
ATOM 832 O O . ILE A 1 105 ? -12.363 10.956 9.628 1.00 98.31 105 ILE A O 1
ATOM 836 N N . ILE A 1 106 ? -10.250 10.212 9.744 1.00 98.12 106 ILE A N 1
ATOM 837 C CA . ILE A 1 106 ? -10.411 9.576 11.064 1.00 98.12 106 ILE A CA 1
ATOM 838 C C . ILE A 1 106 ? -10.846 10.608 12.117 1.00 98.12 106 ILE A C 1
ATOM 840 O O . ILE A 1 106 ? -11.769 10.355 12.895 1.00 98.12 106 ILE A O 1
ATOM 844 N N . TYR A 1 107 ? -10.247 11.800 12.099 1.00 97.94 107 TYR A N 1
ATOM 845 C CA . TYR A 1 107 ? -10.622 12.898 12.990 1.00 97.94 107 TYR A CA 1
ATOM 846 C C . TYR A 1 107 ? -12.038 13.429 12.715 1.00 97.94 107 TYR A C 1
ATOM 848 O O . TYR A 1 107 ? -12.788 13.703 13.655 1.00 97.94 107 TYR A O 1
ATOM 856 N N . ALA A 1 108 ? -12.430 13.518 11.441 1.00 97.81 108 ALA A N 1
ATOM 857 C CA . ALA A 1 108 ? -13.769 13.917 11.017 1.00 97.81 108 ALA A CA 1
ATOM 858 C C . ALA A 1 108 ? -14.841 12.864 11.345 1.00 97.81 108 ALA A C 1
ATOM 860 O O . ALA A 1 108 ? -16.001 13.222 11.535 1.00 97.81 108 ALA A O 1
ATOM 861 N N . ILE A 1 109 ? -14.491 11.576 11.401 1.00 97.69 109 ILE A N 1
ATOM 862 C CA . ILE A 1 109 ? -15.397 10.511 11.856 1.00 97.69 109 ILE A CA 1
ATOM 863 C C . ILE A 1 109 ? -15.622 10.634 13.367 1.00 97.69 109 ILE A C 1
ATOM 865 O O . ILE A 1 109 ? -16.761 10.543 13.823 1.00 97.69 109 ILE A O 1
ATOM 869 N N . HIS A 1 110 ? -14.552 10.876 14.132 1.00 97.25 110 HIS A N 1
ATOM 870 C CA . HIS A 1 110 ? -14.629 11.014 15.587 1.00 97.25 110 HIS A CA 1
ATOM 871 C C . HIS A 1 110 ? -15.394 12.276 16.020 1.00 97.25 110 HIS A C 1
ATOM 873 O O . HIS A 1 110 ? -16.202 12.219 16.944 1.00 97.25 110 HIS A O 1
ATOM 879 N N . ASN A 1 111 ? -15.190 13.406 15.332 1.00 96.44 111 ASN A N 1
ATOM 880 C CA . ASN A 1 111 ? -15.780 14.691 15.706 1.00 96.44 111 ASN A CA 1
ATOM 881 C C . ASN A 1 111 ? -16.847 15.156 14.708 1.00 96.44 111 ASN A C 1
ATOM 883 O O . ASN A 1 111 ? -16.546 15.628 13.610 1.00 96.44 111 ASN A O 1
ATOM 887 N N . LYS A 1 112 ? -18.118 15.101 15.121 1.00 94.44 112 LYS A N 1
ATOM 888 C CA . LYS A 1 112 ? -19.262 15.405 14.243 1.00 94.44 112 LYS A CA 1
ATOM 889 C C . LYS A 1 112 ? -19.394 16.876 13.834 1.00 94.44 112 LYS A C 1
ATOM 891 O O . LYS A 1 112 ? -20.002 17.130 12.802 1.00 94.44 112 LYS A O 1
ATOM 896 N N . ASN A 1 113 ? -18.826 17.821 14.584 1.00 95.62 113 ASN A N 1
ATOM 897 C CA . ASN A 1 113 ? -19.067 19.263 14.395 1.00 95.62 113 ASN A CA 1
ATOM 898 C C . ASN A 1 113 ? -17.820 20.058 13.969 1.00 95.62 113 ASN A C 1
ATOM 900 O O . ASN A 1 113 ? -17.804 21.280 14.069 1.00 95.62 113 ASN A O 1
ATOM 904 N N . VAL A 1 114 ? -16.769 19.379 13.509 1.00 96.44 114 VAL A N 1
ATOM 905 C CA . VAL A 1 114 ? -15.486 20.008 13.160 1.00 96.44 114 VAL A CA 1
ATOM 906 C C . VAL A 1 114 ? -15.466 20.449 11.694 1.00 96.44 114 VAL A C 1
ATOM 908 O O . VAL A 1 114 ? -15.979 19.750 10.809 1.00 96.44 114 VAL A O 1
ATOM 911 N N . ARG A 1 115 ? -14.848 21.607 11.424 1.00 97.38 115 ARG A N 1
ATOM 912 C CA . ARG A 1 115 ? -14.672 22.129 10.058 1.00 97.38 115 ARG A CA 1
ATOM 913 C C . ARG A 1 115 ? -13.599 21.340 9.297 1.00 97.38 115 ARG A C 1
ATOM 915 O O . ARG A 1 115 ? -12.641 20.831 9.869 1.00 97.38 115 ARG A O 1
ATOM 922 N N . ILE A 1 116 ? -13.705 21.278 7.969 1.00 97.38 116 ILE A N 1
ATOM 923 C CA . ILE A 1 116 ? -12.737 20.540 7.130 1.00 97.38 116 ILE A CA 1
ATOM 924 C C . ILE A 1 116 ? -11.307 21.088 7.297 1.00 97.38 116 ILE A C 1
ATOM 926 O O . ILE A 1 116 ? -10.359 20.314 7.416 1.00 97.38 116 ILE A O 1
ATOM 930 N N . SER A 1 117 ? -11.146 22.412 7.379 1.00 97.25 117 SER A N 1
ATOM 931 C CA . SER A 1 117 ? -9.847 23.066 7.603 1.00 97.25 117 SER A CA 1
ATOM 932 C C . SER A 1 117 ? -9.213 22.700 8.950 1.00 97.25 117 SER A C 1
ATOM 934 O O . SER A 1 117 ? -8.000 22.509 9.036 1.00 97.25 117 SER A O 1
ATOM 936 N N . GLU A 1 118 ? -10.023 22.554 9.999 1.00 97.75 118 GLU A N 1
ATOM 937 C CA . GLU A 1 118 ? -9.579 22.100 11.321 1.00 97.75 118 GLU A CA 1
ATOM 938 C C . GLU A 1 118 ? -9.112 20.641 11.269 1.00 97.75 118 GLU A C 1
ATOM 940 O O . GLU A 1 118 ? -8.085 20.312 11.863 1.00 97.75 118 GLU A O 1
ATOM 945 N N . CYS A 1 119 ? -9.795 19.787 10.493 1.00 97.88 119 CYS A N 1
ATOM 946 C CA . CYS A 1 119 ? -9.378 18.398 10.279 1.00 97.88 119 CYS A CA 1
ATOM 947 C C . CYS A 1 119 ? -7.996 18.318 9.621 1.00 97.88 119 CYS A C 1
ATOM 949 O O . CYS A 1 119 ? -7.135 17.579 10.097 1.00 97.88 119 CYS A O 1
ATOM 951 N N . PHE A 1 120 ? -7.752 19.105 8.568 1.00 97.75 120 PHE A N 1
ATOM 952 C CA . PHE A 1 120 ? -6.440 19.147 7.914 1.00 97.75 120 PHE A CA 1
ATOM 953 C C . PHE A 1 120 ? -5.366 19.770 8.806 1.00 97.75 120 PHE A C 1
ATOM 955 O O . PHE A 1 120 ? -4.248 19.271 8.849 1.00 97.75 120 PHE A O 1
ATOM 962 N N . THR A 1 121 ? -5.694 20.808 9.574 1.00 97.56 121 THR A N 1
ATOM 963 C CA . THR A 1 121 ? -4.743 21.428 10.510 1.00 97.56 121 THR A CA 1
ATOM 964 C C . THR A 1 121 ? -4.322 20.443 11.602 1.00 97.56 121 THR A C 1
ATOM 966 O O . THR A 1 121 ? -3.141 20.353 11.944 1.00 97.56 121 THR A O 1
ATOM 969 N N . PHE A 1 122 ? -5.272 19.667 12.131 1.00 96.94 122 PHE A N 1
ATOM 970 C CA . PHE A 1 122 ? -4.982 18.564 13.042 1.00 96.94 122 PHE A CA 1
ATOM 971 C C . PHE A 1 122 ? -4.113 17.494 12.363 1.00 96.94 122 PHE A C 1
ATOM 973 O O . PHE A 1 122 ? -3.101 17.074 12.927 1.00 96.94 122 PHE A O 1
ATOM 980 N N . ALA A 1 123 ? -4.456 17.107 11.132 1.00 97.50 123 ALA A N 1
ATOM 981 C CA . ALA A 1 123 ? -3.710 16.115 10.370 1.00 97.50 123 ALA A CA 1
ATOM 982 C C . ALA A 1 123 ? -2.260 16.534 10.090 1.00 97.50 123 ALA A C 1
ATOM 984 O O . ALA A 1 123 ? -1.348 15.757 10.363 1.00 97.50 123 ALA A O 1
ATOM 985 N N . PHE A 1 124 ? -2.012 17.770 9.649 1.00 96.19 124 PHE A N 1
ATOM 986 C CA . PHE A 1 124 ? -0.661 18.277 9.383 1.00 96.19 124 PHE A CA 1
ATOM 987 C C . PHE A 1 124 ? 0.210 18.336 10.642 1.00 96.19 124 PHE A C 1
ATOM 989 O O . PHE A 1 124 ? 1.398 18.034 10.579 1.00 96.19 124 PHE A O 1
ATOM 996 N N . LYS A 1 125 ? -0.370 18.629 11.813 1.00 96.38 125 LYS A N 1
ATOM 997 C CA . LYS A 1 125 ? 0.355 18.546 13.097 1.00 96.38 125 LYS A CA 1
ATOM 998 C C . LYS A 1 125 ? 0.762 17.112 13.453 1.00 96.38 125 LYS A C 1
ATOM 1000 O O . LYS A 1 125 ? 1.693 16.911 14.228 1.00 96.38 125 LYS A O 1
ATOM 1005 N N . LYS A 1 126 ? 0.056 16.115 12.912 1.00 95.38 126 LYS A N 1
ATOM 1006 C CA . LYS A 1 126 ? 0.230 14.689 13.216 1.00 95.38 126 LYS A CA 1
ATOM 1007 C C . LYS A 1 126 ? 0.961 13.897 12.141 1.00 95.38 126 LYS A C 1
ATOM 1009 O O . LYS A 1 126 ? 1.463 12.816 12.450 1.00 95.38 126 LYS A O 1
ATOM 1014 N N . VAL A 1 127 ? 1.050 14.422 10.921 1.00 95.50 127 VAL A N 1
ATOM 1015 C CA . VAL A 1 127 ? 1.502 13.690 9.732 1.00 95.50 127 VAL A CA 1
ATOM 1016 C C . VAL A 1 127 ? 2.879 13.062 9.914 1.00 95.50 127 VAL A C 1
ATOM 1018 O O . VAL A 1 127 ? 3.056 11.895 9.591 1.00 95.50 127 VAL A O 1
ATOM 1021 N N . LEU A 1 128 ? 3.839 13.782 10.504 1.00 90.69 128 LEU A N 1
ATOM 1022 C CA . LEU A 1 128 ? 5.210 13.290 10.640 1.00 90.69 128 LEU A CA 1
ATOM 1023 C C . LEU A 1 128 ? 5.317 12.173 11.687 1.00 90.69 128 LEU A C 1
ATOM 1025 O O . LEU A 1 128 ? 5.964 11.152 11.458 1.00 90.69 128 LEU A O 1
ATOM 1029 N N . SER A 1 129 ? 4.634 12.326 12.825 1.00 91.00 129 SER A N 1
ATOM 1030 C CA . SER A 1 129 ? 4.582 11.274 13.845 1.00 91.00 129 SER A CA 1
ATOM 1031 C C . SER A 1 129 ? 3.829 10.042 13.335 1.00 91.00 129 SER A C 1
ATOM 1033 O O . SER A 1 129 ? 4.212 8.914 13.639 1.00 91.00 129 SER A O 1
ATOM 1035 N N . TYR A 1 130 ? 2.784 10.251 12.534 1.00 93.81 130 TYR A N 1
ATOM 1036 C CA . TYR A 1 130 ? 2.018 9.177 11.915 1.00 93.81 130 TYR A CA 1
ATOM 1037 C C . TYR A 1 130 ? 2.772 8.484 10.774 1.00 93.81 130 TYR A C 1
ATOM 1039 O O . TYR A 1 130 ? 2.661 7.274 10.623 1.00 93.81 130 TYR A O 1
ATOM 1047 N N . LEU A 1 131 ? 3.595 9.206 10.010 1.00 91.06 131 LEU A N 1
ATOM 1048 C CA . LEU A 1 131 ? 4.506 8.609 9.035 1.00 91.06 131 LEU A CA 1
ATOM 1049 C C . LEU A 1 131 ? 5.448 7.624 9.735 1.00 91.06 131 LEU A C 1
ATOM 1051 O O . LEU A 1 131 ? 5.553 6.477 9.312 1.00 91.06 131 LEU A O 1
ATOM 1055 N N . GLY A 1 132 ? 6.037 8.028 10.866 1.00 88.12 132 GLY A N 1
ATOM 1056 C CA . GLY A 1 132 ? 6.837 7.138 11.711 1.00 88.12 132 GLY A CA 1
ATOM 1057 C C . GLY A 1 132 ? 6.048 5.935 12.247 1.00 88.12 132 GLY A C 1
ATOM 1058 O O . GLY A 1 132 ? 6.579 4.823 12.309 1.00 88.12 132 GLY A O 1
ATOM 1059 N N . PHE A 1 133 ? 4.771 6.128 12.596 1.00 91.56 133 PHE A N 1
ATOM 1060 C CA . PHE A 1 133 ? 3.869 5.039 12.982 1.00 91.56 133 PHE A CA 1
ATOM 1061 C C . PHE A 1 133 ? 3.646 4.050 11.828 1.00 91.56 133 PHE A C 1
ATOM 1063 O O . PHE A 1 133 ? 3.878 2.857 12.011 1.00 91.56 133 PHE A O 1
ATOM 1070 N N . ASN A 1 134 ? 3.267 4.531 10.639 1.00 91.00 134 ASN A N 1
ATOM 1071 C CA . ASN A 1 134 ? 3.046 3.711 9.444 1.00 91.00 134 ASN A CA 1
ATOM 1072 C C . ASN A 1 134 ? 4.313 2.975 9.008 1.00 91.00 134 ASN A C 1
ATOM 1074 O O . ASN A 1 134 ? 4.241 1.814 8.623 1.00 91.00 134 ASN A O 1
ATOM 1078 N N . MET A 1 135 ? 5.471 3.624 9.114 1.00 87.00 135 MET A N 1
ATOM 1079 C CA . MET A 1 135 ? 6.777 3.016 8.872 1.00 87.00 135 MET A CA 1
ATOM 1080 C C . MET A 1 135 ? 7.060 1.873 9.851 1.00 87.00 135 MET A C 1
ATOM 1082 O O . MET A 1 135 ? 7.379 0.764 9.430 1.00 87.00 135 MET A O 1
ATOM 1086 N N . THR A 1 136 ? 6.870 2.111 11.152 1.00 86.06 136 THR A N 1
ATOM 1087 C CA . THR A 1 136 ? 7.047 1.078 12.189 1.00 86.06 136 THR A CA 1
ATOM 1088 C C . THR A 1 136 ? 6.077 -0.084 11.972 1.00 86.06 136 THR A C 1
ATOM 1090 O O . THR A 1 136 ? 6.466 -1.247 12.041 1.00 86.06 136 THR A O 1
ATOM 1093 N N . GLN A 1 137 ? 4.813 0.224 11.674 1.00 87.75 137 GLN A N 1
ATOM 1094 C CA . GLN A 1 137 ? 3.785 -0.766 11.378 1.00 87.75 137 GLN A CA 1
ATOM 1095 C C . GLN A 1 137 ? 4.135 -1.574 10.122 1.00 87.75 137 GLN A C 1
ATOM 1097 O O . GLN A 1 137 ? 4.062 -2.796 10.160 1.00 87.75 137 GLN A O 1
ATOM 1102 N N . GLY A 1 138 ? 4.524 -0.917 9.029 1.00 87.06 138 GLY A N 1
ATOM 1103 C CA . GLY A 1 138 ? 4.896 -1.567 7.773 1.00 87.06 138 GLY A CA 1
ATOM 1104 C C . GLY A 1 138 ? 6.102 -2.483 7.948 1.00 87.06 138 GLY A C 1
ATOM 1105 O O . GLY A 1 138 ? 6.053 -3.638 7.536 1.00 87.06 138 GLY A O 1
ATOM 1106 N N . PHE A 1 139 ? 7.131 -2.010 8.654 1.00 86.44 139 PHE A N 1
ATOM 1107 C CA . PHE A 1 139 ? 8.294 -2.820 8.997 1.00 86.44 139 PHE A CA 1
ATOM 1108 C C . PHE A 1 139 ? 7.899 -4.063 9.795 1.00 86.44 139 PHE A C 1
ATOM 1110 O O . PHE A 1 139 ? 8.293 -5.160 9.428 1.00 86.44 139 PHE A O 1
ATOM 1117 N N . LEU A 1 140 ? 7.068 -3.935 10.834 1.00 86.44 140 LEU A N 1
ATOM 1118 C CA . LEU A 1 140 ? 6.622 -5.087 11.625 1.00 86.44 140 LEU A CA 1
ATOM 1119 C C . LEU A 1 140 ? 5.741 -6.048 10.812 1.00 86.44 140 LEU A C 1
ATOM 1121 O O . LEU A 1 140 ? 5.906 -7.261 10.918 1.00 86.44 140 LEU A O 1
ATOM 1125 N N . ILE A 1 141 ? 4.840 -5.520 9.978 1.00 85.00 141 ILE A N 1
ATOM 1126 C CA . ILE A 1 141 ? 3.956 -6.320 9.119 1.00 85.00 141 ILE A CA 1
ATOM 1127 C C . ILE A 1 141 ? 4.739 -7.071 8.042 1.00 85.00 141 ILE A C 1
ATOM 1129 O O . ILE A 1 141 ? 4.295 -8.143 7.660 1.00 85.00 141 ILE A O 1
ATOM 1133 N N . ILE A 1 142 ? 5.870 -6.554 7.557 1.00 85.50 142 ILE A N 1
ATOM 1134 C CA . ILE A 1 142 ? 6.700 -7.230 6.546 1.00 85.50 142 ILE A CA 1
ATOM 1135 C C . ILE A 1 142 ? 7.732 -8.144 7.212 1.00 85.50 142 ILE A C 1
ATOM 1137 O O . ILE A 1 142 ? 7.849 -9.312 6.845 1.00 85.50 142 ILE A O 1
ATOM 1141 N N . LEU A 1 143 ? 8.460 -7.638 8.211 1.00 85.06 143 LEU A N 1
ATOM 1142 C CA . LEU A 1 143 ? 9.564 -8.346 8.856 1.00 85.06 143 LEU A CA 1
ATOM 1143 C C . LEU A 1 143 ? 9.092 -9.618 9.558 1.00 85.06 143 LEU A C 1
ATOM 1145 O O . LEU A 1 143 ? 9.754 -10.642 9.440 1.00 85.06 143 LEU A O 1
ATOM 1149 N N . ILE A 1 144 ? 7.972 -9.570 10.288 1.00 85.56 144 ILE A N 1
ATOM 1150 C CA . ILE A 1 144 ? 7.472 -10.737 11.030 1.00 85.56 144 ILE A CA 1
ATOM 1151 C C . ILE A 1 144 ? 7.177 -11.904 10.073 1.00 85.56 144 ILE A C 1
ATOM 1153 O O . ILE A 1 144 ? 7.762 -12.971 10.264 1.00 85.56 144 ILE A O 1
ATOM 1157 N N . PRO A 1 145 ? 6.336 -11.747 9.031 1.00 83.81 145 PRO A N 1
ATOM 1158 C CA . PRO A 1 145 ? 6.147 -12.807 8.055 1.00 83.81 145 PRO A CA 1
ATOM 1159 C C . PRO A 1 145 ? 7.429 -13.164 7.314 1.00 83.81 145 PRO A C 1
ATOM 1161 O O . PRO A 1 145 ? 7.654 -14.347 7.125 1.00 83.81 145 PRO A O 1
ATOM 1164 N N . LEU A 1 146 ? 8.296 -12.217 6.941 1.00 86.38 146 LEU A N 1
ATOM 1165 C CA . LEU A 1 146 ? 9.566 -12.549 6.280 1.00 86.38 146 LEU A CA 1
ATOM 1166 C C . LEU A 1 146 ? 10.437 -13.477 7.147 1.00 86.38 146 LEU A C 1
ATOM 1168 O O . LEU A 1 146 ? 10.953 -14.484 6.661 1.00 86.38 146 LEU A O 1
ATOM 1172 N N . LEU A 1 147 ? 10.545 -13.176 8.443 1.00 85.12 147 LEU A N 1
ATOM 1173 C CA . LEU A 1 147 ? 11.300 -13.966 9.414 1.00 85.12 147 LEU A CA 1
ATOM 1174 C C . LEU A 1 147 ? 10.672 -15.347 9.649 1.00 85.12 147 LEU A C 1
ATOM 1176 O O . LEU A 1 147 ? 11.397 -16.313 9.872 1.00 85.12 147 LEU A O 1
ATOM 1180 N N . LEU A 1 148 ? 9.344 -15.461 9.547 1.00 8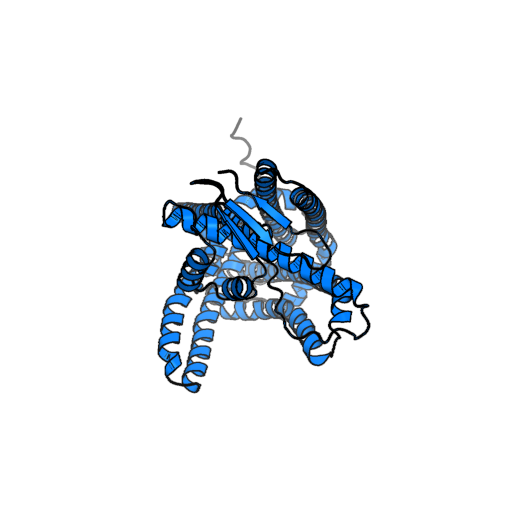5.69 148 LEU A N 1
ATOM 1181 C CA . LEU A 1 148 ? 8.638 -16.748 9.568 1.00 85.69 148 LEU A CA 1
ATOM 1182 C C . LEU A 1 148 ? 8.748 -17.503 8.231 1.00 85.69 148 LEU A C 1
ATOM 1184 O O . LEU A 1 148 ? 8.767 -18.730 8.221 1.00 85.69 148 LEU A O 1
ATOM 1188 N N . PHE A 1 149 ? 8.841 -16.794 7.107 1.00 86.31 149 PHE A N 1
ATOM 1189 C CA . PHE A 1 149 ? 8.815 -17.350 5.755 1.00 86.31 149 PHE A CA 1
ATOM 1190 C C . PHE A 1 149 ? 10.122 -18.054 5.387 1.00 86.31 149 PHE A C 1
ATOM 1192 O O . PHE A 1 149 ? 10.088 -19.115 4.769 1.00 86.31 149 PHE A O 1
ATOM 1199 N N . ILE A 1 150 ? 11.277 -17.510 5.784 1.00 88.00 150 ILE A N 1
ATOM 1200 C CA . ILE A 1 150 ? 12.594 -18.097 5.475 1.00 88.00 150 ILE A CA 1
ATOM 1201 C C . ILE A 1 150 ? 12.737 -19.538 6.009 1.00 88.00 150 ILE A C 1
ATOM 1203 O O . ILE A 1 150 ? 12.959 -20.442 5.204 1.00 88.00 150 ILE A O 1
ATOM 1207 N N . PRO A 1 151 ? 12.580 -19.824 7.317 1.00 86.50 151 PRO A N 1
ATOM 1208 C CA . PRO A 1 151 ? 12.712 -21.195 7.813 1.00 86.50 151 PRO A CA 1
ATOM 1209 C C . PRO A 1 151 ? 11.630 -22.117 7.237 1.00 86.50 151 PRO A C 1
ATOM 1211 O O . PRO A 1 151 ? 11.883 -23.292 6.982 1.00 86.50 151 PRO A O 1
ATOM 1214 N N . LEU A 1 152 ? 10.436 -21.578 6.985 1.00 84.00 152 LEU A N 1
ATOM 1215 C CA . LEU A 1 152 ? 9.299 -22.344 6.491 1.00 84.00 152 LEU A CA 1
ATOM 1216 C C . LEU A 1 152 ? 9.441 -22.720 5.004 1.00 84.00 152 LEU A C 1
ATOM 1218 O O . LEU A 1 152 ? 9.044 -23.813 4.609 1.00 84.00 152 LEU A O 1
ATOM 1222 N N . THR A 1 153 ? 10.051 -21.863 4.183 1.00 84.19 153 THR A N 1
ATOM 1223 C CA . THR A 1 153 ? 10.388 -22.185 2.785 1.00 84.19 153 THR A CA 1
ATOM 1224 C C . THR A 1 153 ? 11.534 -23.178 2.686 1.00 84.19 153 THR A C 1
ATOM 1226 O O . THR A 1 153 ? 11.451 -24.104 1.882 1.00 84.19 153 THR A O 1
ATOM 1229 N N . LEU A 1 154 ? 12.557 -23.053 3.537 1.00 88.38 154 LEU A N 1
ATOM 1230 C CA . LEU A 1 154 ? 13.622 -24.055 3.636 1.00 88.38 154 LEU A CA 1
ATOM 1231 C C . LEU A 1 154 ? 13.060 -25.425 4.029 1.00 88.38 154 LEU A C 1
ATOM 1233 O O . LEU A 1 154 ? 13.412 -26.427 3.408 1.00 88.38 154 LEU A O 1
ATOM 1237 N N . PHE A 1 155 ? 12.137 -25.456 4.994 1.00 85.50 155 PHE A N 1
ATOM 1238 C CA . PHE A 1 155 ? 11.384 -26.661 5.328 1.00 85.50 155 PHE A CA 1
ATOM 1239 C C . PHE A 1 155 ? 10.621 -27.174 4.098 1.00 85.50 155 PHE A C 1
ATOM 1241 O O . PHE A 1 155 ? 10.816 -28.310 3.691 1.00 85.50 155 PHE A O 1
ATOM 1248 N N . PHE A 1 156 ? 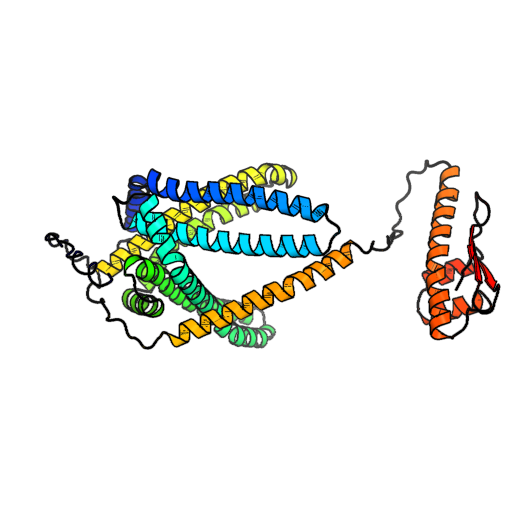9.829 -26.339 3.420 1.00 83.25 156 PHE A N 1
ATOM 1249 C CA . PHE A 1 156 ? 9.043 -26.769 2.257 1.00 83.25 156 PHE A CA 1
ATOM 1250 C C . PHE A 1 156 ? 9.892 -27.372 1.121 1.00 83.25 156 PHE A C 1
ATOM 1252 O O . PHE A 1 156 ? 9.515 -28.404 0.565 1.00 83.25 156 PHE A O 1
ATOM 1259 N N . ILE A 1 157 ? 11.058 -26.789 0.816 1.00 85.31 157 ILE A N 1
ATOM 1260 C CA . ILE A 1 157 ? 11.983 -27.298 -0.213 1.00 85.31 157 ILE A CA 1
ATOM 1261 C C . ILE A 1 157 ? 12.452 -28.724 0.116 1.00 85.31 157 ILE A C 1
ATOM 1263 O O . ILE A 1 157 ? 12.542 -29.558 -0.783 1.00 85.31 157 ILE A O 1
ATOM 1267 N N . GLN A 1 158 ? 12.694 -29.036 1.393 1.00 87.06 158 GLN A N 1
ATOM 1268 C CA . GLN A 1 158 ? 13.104 -30.382 1.812 1.00 87.06 158 GLN A CA 1
ATOM 1269 C C . GLN A 1 158 ? 11.997 -31.427 1.598 1.00 87.06 158 GLN A C 1
ATOM 1271 O O . GLN A 1 158 ? 12.290 -32.565 1.235 1.00 87.06 158 GLN A O 1
ATOM 1276 N N . PHE A 1 159 ? 10.728 -31.045 1.773 1.00 84.88 159 PHE A N 1
ATOM 1277 C CA . PHE A 1 159 ? 9.584 -31.959 1.650 1.00 84.88 159 PHE A CA 1
ATOM 1278 C C . PHE A 1 159 ? 9.006 -32.047 0.232 1.00 84.88 159 PHE A C 1
ATOM 1280 O O . PHE A 1 159 ? 8.217 -32.952 -0.044 1.00 84.88 159 PHE A O 1
ATOM 1287 N N . PHE A 1 160 ? 9.402 -31.158 -0.684 1.00 82.38 160 PHE A N 1
ATOM 1288 C CA . PHE A 1 160 ? 8.881 -31.141 -2.055 1.00 82.38 160 PHE A CA 1
ATOM 1289 C C . PHE A 1 160 ? 9.150 -32.455 -2.813 1.00 82.38 160 PHE A C 1
ATOM 1291 O O . PHE A 1 160 ? 8.317 -32.900 -3.598 1.00 82.38 160 PHE A O 1
ATOM 1298 N N . ASN A 1 161 ? 10.262 -33.135 -2.512 1.00 82.81 161 ASN A N 1
ATOM 1299 C CA . ASN A 1 161 ? 10.651 -34.388 -3.169 1.00 82.81 161 ASN A CA 1
ATOM 1300 C C . ASN A 1 161 ? 9.891 -35.636 -2.672 1.00 82.81 161 ASN A C 1
ATOM 1302 O O . ASN A 1 161 ? 10.049 -36.706 -3.252 1.00 82.81 161 ASN A O 1
ATOM 1306 N N . LEU A 1 162 ? 9.069 -35.532 -1.619 1.00 85.44 162 LEU A N 1
ATOM 1307 C CA . LEU A 1 162 ? 8.387 -36.682 -0.998 1.00 85.44 162 LEU A CA 1
ATOM 1308 C C . LEU A 1 162 ? 7.039 -37.045 -1.655 1.00 85.44 162 LEU A C 1
ATOM 1310 O O . LEU A 1 162 ? 6.366 -37.973 -1.210 1.00 85.44 162 LEU A O 1
ATOM 1314 N N . GLY A 1 163 ? 6.656 -36.348 -2.730 1.00 90.38 163 GLY A N 1
ATOM 1315 C CA . GLY A 1 163 ? 5.476 -36.646 -3.547 1.00 90.38 163 GLY A CA 1
ATOM 1316 C C . GLY A 1 163 ? 4.289 -35.698 -3.332 1.00 90.38 163 GLY A C 1
ATOM 1317 O O . GLY A 1 163 ? 4.169 -35.025 -2.311 1.00 90.38 163 GLY A O 1
ATOM 1318 N N . ILE A 1 164 ? 3.375 -35.681 -4.312 1.00 90.38 164 ILE A N 1
ATOM 1319 C CA . ILE A 1 164 ? 2.288 -34.689 -4.462 1.00 90.38 164 ILE A CA 1
ATOM 1320 C C . ILE A 1 164 ? 1.380 -34.594 -3.228 1.00 90.38 164 ILE A C 1
ATOM 1322 O O . ILE A 1 164 ? 0.997 -33.497 -2.825 1.00 90.38 164 ILE A O 1
ATOM 1326 N N . VAL A 1 165 ? 1.035 -35.726 -2.606 1.00 88.88 165 VAL A N 1
ATOM 1327 C CA . VAL A 1 165 ? 0.155 -35.740 -1.425 1.00 88.88 165 VAL A CA 1
ATOM 1328 C C . VAL A 1 165 ? 0.817 -35.006 -0.256 1.00 88.88 165 VAL A C 1
ATOM 1330 O O . VAL A 1 165 ? 0.192 -34.141 0.357 1.00 88.88 165 VAL A O 1
ATOM 1333 N N . VAL A 1 166 ? 2.100 -35.281 0.004 1.00 88.81 166 VAL A N 1
ATOM 1334 C CA . VAL A 1 166 ? 2.880 -34.598 1.048 1.00 88.81 166 VAL A CA 1
ATOM 1335 C C . VAL A 1 166 ? 2.997 -33.106 0.736 1.00 88.81 166 VAL A C 1
ATOM 1337 O O . VAL A 1 166 ? 2.864 -32.294 1.648 1.00 88.81 166 VAL A O 1
ATOM 1340 N N . THR A 1 167 ? 3.152 -32.732 -0.539 1.00 85.06 167 THR A N 1
ATOM 1341 C CA . THR A 1 167 ? 3.182 -31.327 -0.977 1.00 85.06 167 THR A CA 1
ATOM 1342 C C . THR A 1 167 ? 1.865 -30.590 -0.711 1.00 85.06 167 THR A C 1
ATOM 1344 O O . THR A 1 167 ? 1.885 -29.445 -0.265 1.00 85.06 167 THR A O 1
ATOM 1347 N N . ILE A 1 168 ? 0.707 -31.216 -0.951 1.00 90.31 168 ILE A N 1
ATOM 1348 C CA . ILE A 1 168 ? -0.599 -30.581 -0.695 1.00 90.31 168 ILE A CA 1
ATOM 1349 C C . ILE A 1 168 ? -0.819 -30.392 0.810 1.00 90.31 168 ILE A C 1
ATOM 1351 O O . ILE A 1 168 ? -1.212 -29.307 1.245 1.00 90.31 168 ILE A O 1
ATOM 1355 N N . TYR A 1 169 ? -0.529 -31.418 1.618 1.00 91.81 169 TYR A N 1
ATOM 1356 C CA . TYR A 1 169 ? -0.630 -31.312 3.076 1.00 91.81 169 TYR A CA 1
ATOM 1357 C C . TYR A 1 169 ? 0.337 -30.266 3.639 1.00 91.81 169 TYR A C 1
ATOM 1359 O O . TYR A 1 169 ? -0.067 -29.453 4.473 1.00 91.81 169 TYR A O 1
ATOM 1367 N N . SER A 1 170 ? 1.586 -30.236 3.166 1.00 86.88 170 SER A N 1
ATOM 1368 C CA . SER A 1 170 ? 2.565 -29.244 3.611 1.00 86.88 170 SER A CA 1
ATOM 1369 C C . SER A 1 170 ? 2.162 -27.829 3.200 1.00 86.88 170 SER A C 1
ATOM 1371 O O . SER A 1 170 ? 2.301 -26.922 4.015 1.00 86.88 170 SER A O 1
ATOM 1373 N N . LEU A 1 171 ? 1.571 -27.633 2.015 1.00 88.25 171 LEU A N 1
ATOM 1374 C CA . LEU A 1 171 ? 1.041 -26.338 1.577 1.00 88.25 171 LEU A CA 1
ATOM 1375 C C . LEU A 1 171 ? -0.143 -25.872 2.439 1.00 88.25 171 LEU A C 1
ATOM 1377 O O . LEU A 1 171 ? -0.218 -24.697 2.797 1.00 88.25 171 LEU A O 1
ATOM 1381 N N . ALA A 1 172 ? -1.057 -26.774 2.806 1.00 90.06 172 ALA A N 1
ATOM 1382 C CA . ALA A 1 172 ? -2.189 -26.442 3.671 1.00 90.06 172 ALA A CA 1
ATOM 1383 C C . ALA A 1 172 ? -1.730 -26.051 5.087 1.00 90.06 172 ALA A C 1
ATOM 1385 O O . ALA A 1 172 ? -2.185 -25.042 5.632 1.00 90.06 172 ALA A O 1
ATOM 1386 N N . ILE A 1 173 ? -0.789 -26.810 5.661 1.00 88.38 173 ILE A N 1
ATOM 1387 C CA . ILE A 1 173 ? -0.178 -26.500 6.963 1.00 88.38 173 ILE A CA 1
ATOM 1388 C C . ILE A 1 173 ? 0.589 -25.178 6.880 1.00 88.38 173 ILE A C 1
ATOM 1390 O O . ILE A 1 173 ? 0.420 -24.326 7.750 1.00 88.38 173 ILE A O 1
ATOM 1394 N N . PHE A 1 174 ? 1.375 -24.978 5.819 1.00 85.56 174 PHE A N 1
ATOM 1395 C CA . PHE A 1 174 ? 2.112 -23.743 5.548 1.00 85.56 174 PHE A CA 1
ATOM 1396 C C . PHE A 1 174 ? 1.176 -22.536 5.532 1.00 85.56 174 PHE A C 1
ATOM 1398 O O . PHE A 1 174 ? 1.398 -21.567 6.256 1.00 85.56 174 PHE A O 1
ATOM 1405 N N . ALA A 1 175 ? 0.099 -22.614 4.747 1.00 87.94 175 ALA A N 1
ATOM 1406 C CA . ALA A 1 175 ? -0.889 -21.552 4.655 1.00 87.94 175 ALA A CA 1
ATOM 1407 C C . ALA A 1 175 ? -1.492 -21.265 6.036 1.00 87.94 175 ALA A C 1
ATOM 1409 O O . ALA A 1 175 ? -1.501 -20.120 6.482 1.00 87.94 175 ALA A O 1
ATOM 1410 N N . LEU A 1 176 ? -1.927 -22.295 6.762 1.00 88.38 176 LEU A N 1
ATOM 1411 C CA . LEU A 1 176 ? -2.550 -22.125 8.072 1.00 88.38 176 LEU A CA 1
ATOM 1412 C C . LEU A 1 176 ? -1.597 -21.491 9.103 1.00 88.38 176 LEU A C 1
ATOM 1414 O O . LEU A 1 176 ? -1.977 -20.536 9.784 1.00 88.38 176 LEU A O 1
ATOM 1418 N N . PHE A 1 177 ? -0.351 -21.967 9.177 1.00 86.38 177 PHE A N 1
ATOM 1419 C CA . PHE A 1 177 ? 0.666 -21.440 10.092 1.00 86.38 177 PHE A CA 1
ATOM 1420 C C . PHE A 1 177 ? 1.148 -20.040 9.725 1.00 86.38 177 PHE A C 1
ATOM 1422 O O . PHE A 1 177 ? 1.544 -19.298 10.618 1.00 86.38 177 PHE A O 1
ATOM 1429 N N . PHE A 1 178 ? 1.123 -19.663 8.448 1.00 86.94 178 PHE A N 1
ATOM 1430 C CA . PHE A 1 178 ? 1.565 -18.343 8.012 1.00 86.94 178 PHE A CA 1
ATOM 1431 C C . PHE A 1 178 ? 0.448 -17.300 8.108 1.00 86.94 178 PHE A C 1
ATOM 1433 O O . PHE A 1 178 ? 0.648 -16.215 8.655 1.00 86.94 178 PHE A O 1
ATOM 1440 N N . PHE A 1 179 ? -0.754 -17.627 7.628 1.00 86.94 179 PHE A N 1
ATOM 1441 C CA . PHE A 1 179 ? -1.860 -16.677 7.594 1.00 86.94 179 PHE A CA 1
ATOM 1442 C C . PHE A 1 179 ? -2.341 -16.316 8.998 1.00 86.94 179 PHE A C 1
ATOM 1444 O O . PHE A 1 179 ? -2.526 -15.131 9.273 1.00 86.94 179 PHE A O 1
ATOM 1451 N N . ILE A 1 180 ? -2.511 -17.287 9.905 1.00 88.50 180 ILE A N 1
ATOM 1452 C CA . ILE A 1 180 ? -3.082 -17.010 11.234 1.00 88.50 180 ILE A CA 1
ATOM 1453 C C . ILE A 1 180 ? -2.256 -15.962 12.006 1.00 88.50 180 ILE A C 1
ATOM 1455 O O . ILE A 1 180 ? -2.843 -14.954 12.414 1.00 88.50 180 ILE A O 1
ATOM 1459 N N . PRO A 1 181 ? -0.926 -16.104 12.184 1.00 84.75 181 PRO A N 1
ATOM 1460 C CA . PRO A 1 181 ? -0.124 -15.089 12.860 1.00 84.75 181 PRO A CA 1
ATOM 1461 C C . PRO A 1 181 ? -0.186 -13.737 12.155 1.00 84.75 181 PRO A C 1
ATOM 1463 O O . PRO A 1 181 ? -0.437 -12.730 12.816 1.00 84.75 181 PRO A O 1
ATOM 1466 N N . VAL A 1 182 ? -0.029 -13.703 10.826 1.00 88.06 182 VAL A N 1
ATOM 1467 C CA . VAL A 1 182 ? -0.065 -12.454 10.046 1.00 88.06 182 VAL A CA 1
ATOM 1468 C C . VAL A 1 182 ? -1.389 -11.720 10.252 1.00 88.06 182 VAL A C 1
ATOM 1470 O O . VAL A 1 182 ? -1.385 -10.516 10.507 1.00 88.06 182 VAL A O 1
ATOM 1473 N N . PHE A 1 183 ? -2.515 -12.434 10.243 1.00 88.50 183 PHE A N 1
ATOM 1474 C CA . PHE A 1 183 ? -3.827 -11.850 10.519 1.00 88.50 183 PHE A CA 1
ATOM 1475 C C . PHE A 1 183 ? -3.956 -11.334 11.954 1.00 88.50 183 PHE A C 1
ATOM 1477 O O . PHE A 1 183 ? -4.491 -10.242 12.160 1.00 88.50 183 PHE A O 1
ATOM 1484 N N . VAL A 1 184 ? -3.453 -12.068 12.950 1.00 88.88 184 VAL A N 1
ATOM 1485 C CA . VAL A 1 184 ? -3.473 -11.620 14.354 1.00 88.88 184 VAL A CA 1
ATOM 1486 C C . VAL A 1 184 ? -2.670 -10.327 14.523 1.00 88.88 184 VAL A C 1
ATOM 1488 O O . VAL A 1 184 ? -3.171 -9.373 15.125 1.00 88.88 184 VAL A O 1
ATOM 1491 N N . PHE A 1 185 ? -1.465 -10.256 13.950 1.00 90.19 185 PHE A N 1
ATOM 1492 C CA . PHE A 1 185 ? -0.659 -9.033 13.945 1.00 90.19 185 PHE A CA 1
ATOM 1493 C C . PHE A 1 185 ? -1.357 -7.904 13.176 1.00 90.19 185 PHE A C 1
ATOM 1495 O O . PHE A 1 185 ? -1.387 -6.771 13.651 1.00 90.19 185 PHE A O 1
ATOM 1502 N N . TYR A 1 186 ? -1.986 -8.193 12.037 1.00 92.00 186 TYR A N 1
ATOM 1503 C CA . TYR A 1 186 ? -2.713 -7.192 11.258 1.00 92.00 186 TYR A CA 1
ATOM 1504 C C . TYR A 1 186 ? -3.866 -6.555 12.051 1.00 92.00 186 TYR A C 1
ATOM 1506 O O . TYR A 1 186 ? -3.951 -5.327 12.125 1.00 92.00 186 TYR A O 1
ATOM 1514 N N . ILE A 1 187 ? -4.705 -7.365 12.713 1.00 93.62 187 ILE A N 1
ATOM 1515 C CA . ILE A 1 187 ? -5.782 -6.878 13.598 1.00 93.62 187 ILE A CA 1
ATOM 1516 C C . ILE A 1 187 ? -5.195 -6.041 14.737 1.00 93.62 187 ILE A C 1
ATOM 1518 O O . ILE A 1 187 ? -5.734 -4.999 15.108 1.00 93.62 187 ILE A O 1
ATOM 1522 N N . TRP A 1 188 ? -4.070 -6.484 15.290 1.00 93.38 188 TRP A N 1
ATOM 1523 C CA . TRP A 1 188 ? -3.380 -5.753 16.337 1.00 93.38 188 TRP A CA 1
ATOM 1524 C C . TRP A 1 188 ? -2.914 -4.366 15.879 1.00 93.38 188 TRP A C 1
ATOM 1526 O O . TRP A 1 188 ? -3.186 -3.363 16.546 1.00 93.38 188 TRP A O 1
ATOM 1536 N N . PHE A 1 189 ? -2.284 -4.259 14.718 1.00 94.56 189 PHE A N 1
ATOM 1537 C CA . PHE A 1 189 ? -1.788 -2.974 14.241 1.00 94.56 189 PHE A CA 1
ATOM 1538 C C . PHE A 1 189 ? -2.889 -2.052 13.701 1.00 94.56 189 PHE A C 1
ATOM 1540 O O . PHE A 1 189 ? -2.781 -0.834 13.858 1.00 94.56 189 PHE A O 1
ATOM 1547 N N . ILE A 1 190 ? -3.976 -2.587 13.131 1.00 95.81 190 ILE A N 1
ATOM 1548 C CA . ILE A 1 190 ? -5.044 -1.744 12.573 1.00 95.81 190 ILE A CA 1
ATOM 1549 C C . ILE A 1 190 ? -5.775 -0.938 13.653 1.00 95.81 190 ILE A C 1
ATOM 1551 O O . ILE A 1 190 ? -6.099 0.224 13.429 1.00 95.81 190 ILE A O 1
ATOM 1555 N N . ILE A 1 191 ? -5.970 -1.501 14.851 1.00 97.00 191 ILE A N 1
ATOM 1556 C CA . ILE A 1 191 ? -6.582 -0.782 15.982 1.00 97.00 191 ILE A CA 1
ATOM 1557 C C . ILE A 1 191 ? -5.595 0.219 16.609 1.00 97.00 191 ILE A C 1
ATOM 1559 O O . ILE A 1 191 ? -6.002 1.303 17.033 1.00 97.00 191 ILE A O 1
ATOM 1563 N N . ALA A 1 192 ? -4.289 -0.077 16.594 1.00 96.50 192 ALA A N 1
ATOM 1564 C CA . ALA A 1 192 ? -3.255 0.831 17.099 1.00 96.50 192 ALA A CA 1
ATOM 1565 C C . ALA A 1 192 ? -3.247 2.181 16.364 1.00 96.50 192 ALA A C 1
ATOM 1567 O O . ALA A 1 192 ? -2.966 3.209 16.980 1.00 96.50 192 ALA A O 1
ATOM 1568 N N . ARG A 1 193 ? -3.627 2.189 15.080 1.00 96.62 193 ARG A N 1
ATOM 1569 C CA . ARG A 1 193 ? -3.781 3.396 14.257 1.00 96.62 193 ARG A CA 1
ATOM 1570 C C . ARG A 1 193 ? -4.757 4.404 14.870 1.00 96.62 193 ARG A C 1
ATOM 1572 O O . ARG A 1 193 ? -4.435 5.585 14.977 1.00 96.62 193 ARG A O 1
ATOM 1579 N N . TYR A 1 194 ? -5.929 3.936 15.296 1.00 97.38 194 TYR A N 1
ATOM 1580 C CA . TYR A 1 194 ? -6.967 4.786 15.886 1.00 97.38 194 TYR A CA 1
ATOM 1581 C C . TYR A 1 194 ? -6.550 5.302 17.261 1.00 97.38 194 TYR A C 1
ATOM 1583 O O . TYR A 1 194 ? -6.705 6.488 17.533 1.00 97.38 194 TYR A O 1
ATOM 1591 N N . ILE A 1 195 ? -5.933 4.446 18.083 1.00 96.31 195 ILE A N 1
ATOM 1592 C CA . ILE A 1 195 ? -5.377 4.840 19.387 1.00 96.31 195 ILE A CA 1
ATOM 1593 C C . ILE A 1 195 ? -4.328 5.938 19.215 1.00 96.31 195 ILE A C 1
ATOM 1595 O O . ILE A 1 195 ? -4.327 6.916 19.954 1.00 96.31 195 ILE A O 1
ATOM 1599 N N . PHE A 1 196 ? -3.437 5.791 18.239 1.00 96.00 196 PHE A N 1
ATOM 1600 C CA . PHE A 1 196 ? -2.375 6.758 18.006 1.00 96.00 196 PHE A CA 1
ATOM 1601 C C . PHE A 1 196 ? -2.925 8.129 17.592 1.00 96.00 196 PHE A C 1
ATOM 1603 O O . PHE A 1 196 ? -2.503 9.157 18.130 1.00 96.00 196 PHE A O 1
ATOM 1610 N N . ILE A 1 197 ? -3.881 8.149 16.657 1.00 96.06 197 ILE A N 1
ATOM 1611 C CA . ILE A 1 197 ? -4.478 9.394 16.160 1.00 96.06 197 ILE A CA 1
ATOM 1612 C C . ILE A 1 197 ? -5.327 10.067 17.244 1.00 96.06 197 ILE A C 1
ATOM 1614 O O . ILE A 1 197 ? -5.156 11.261 17.487 1.00 96.06 197 ILE A O 1
ATOM 1618 N N . LEU A 1 198 ? -6.238 9.319 17.871 1.00 95.88 198 LEU A N 1
ATOM 1619 C CA . LEU A 1 198 ? -7.293 9.878 18.719 1.00 95.88 198 LEU A CA 1
ATOM 1620 C C . LEU A 1 198 ? -6.858 10.048 20.178 1.00 95.88 198 LEU A C 1
ATOM 1622 O O . LEU A 1 198 ? -7.170 11.071 20.780 1.00 95.88 198 LEU A O 1
ATOM 1626 N N . ASP A 1 199 ? -6.080 9.115 20.736 1.00 92.88 199 ASP A N 1
ATOM 1627 C CA . ASP A 1 199 ? -5.640 9.198 22.137 1.00 92.88 199 ASP A CA 1
ATOM 1628 C C . ASP A 1 199 ? -4.331 9.999 22.297 1.00 92.88 199 ASP A C 1
ATOM 1630 O O . ASP A 1 199 ? -3.834 10.139 23.413 1.00 92.88 199 ASP A O 1
ATOM 1634 N N . ASN A 1 200 ? -3.730 10.495 21.204 1.00 90.75 200 ASN A N 1
ATOM 1635 C CA . ASN A 1 200 ? -2.449 11.221 21.219 1.00 90.75 200 ASN A CA 1
ATOM 1636 C C . ASN A 1 200 ? -1.311 10.446 21.929 1.00 90.75 200 ASN A C 1
ATOM 1638 O O . ASN A 1 200 ? -0.407 11.020 22.537 1.00 90.75 200 ASN A O 1
ATOM 1642 N N . ASN A 1 201 ? -1.356 9.117 21.862 1.00 89.56 201 ASN A N 1
ATOM 1643 C CA . ASN A 1 201 ? -0.371 8.257 22.501 1.00 89.56 201 ASN A CA 1
ATOM 1644 C C . ASN A 1 201 ? 0.882 8.097 21.629 1.00 89.56 201 ASN A C 1
ATOM 1646 O O . ASN A 1 201 ? 0.835 8.183 20.405 1.00 89.56 201 ASN A O 1
ATOM 1650 N N . GLY A 1 202 ? 2.025 7.794 22.254 1.00 89.88 202 GLY A N 1
ATOM 1651 C CA . GLY A 1 202 ? 3.229 7.396 21.516 1.00 89.88 202 GLY A CA 1
ATOM 1652 C C . GLY A 1 202 ? 3.008 6.116 20.696 1.00 89.88 202 GLY A C 1
ATOM 1653 O O . GLY A 1 202 ? 2.116 5.324 21.003 1.00 89.88 202 GLY A O 1
ATOM 1654 N N . ILE A 1 203 ? 3.841 5.884 19.675 1.00 89.56 203 ILE A N 1
ATOM 1655 C CA . ILE A 1 203 ? 3.727 4.743 18.740 1.00 89.56 203 ILE A CA 1
ATOM 1656 C C . ILE A 1 203 ? 3.640 3.408 19.493 1.00 89.56 203 ILE A C 1
ATOM 1658 O O . ILE A 1 203 ? 2.661 2.677 19.365 1.00 89.56 203 ILE A O 1
ATOM 1662 N N . PHE A 1 204 ? 4.620 3.125 20.353 1.00 88.00 204 PHE A N 1
ATOM 1663 C CA . PHE A 1 204 ? 4.667 1.870 21.109 1.00 88.00 204 PHE A CA 1
ATOM 1664 C C . PHE A 1 204 ? 3.571 1.758 22.166 1.00 88.00 204 PHE A C 1
ATOM 1666 O O . PHE A 1 204 ? 3.045 0.669 22.379 1.00 88.00 204 PHE A O 1
ATOM 1673 N N . THR A 1 205 ? 3.184 2.870 22.795 1.00 90.25 205 THR A N 1
ATOM 1674 C CA . THR A 1 205 ? 2.050 2.890 23.728 1.00 90.25 205 THR A CA 1
ATOM 1675 C C . THR A 1 205 ? 0.760 2.530 23.002 1.00 90.25 205 THR A C 1
ATOM 1677 O O . THR A 1 205 ? -0.018 1.725 23.504 1.00 90.25 205 THR A O 1
ATOM 1680 N N . SER A 1 206 ? 0.562 3.064 21.797 1.00 94.00 206 SER A N 1
ATOM 1681 C CA . SER A 1 206 ? -0.613 2.789 20.966 1.00 94.00 206 SER A CA 1
ATOM 1682 C C . SER A 1 206 ? -0.652 1.333 20.513 1.00 94.00 206 SER A C 1
ATOM 1684 O O . SER A 1 206 ? -1.692 0.684 20.602 1.00 94.00 206 SER A O 1
ATOM 1686 N N . ILE A 1 207 ? 0.499 0.787 20.112 1.00 92.88 207 ILE A N 1
ATOM 1687 C CA . ILE A 1 207 ? 0.649 -0.632 19.779 1.00 92.88 207 ILE A CA 1
ATOM 1688 C C . ILE A 1 207 ? 0.343 -1.496 21.012 1.00 92.88 207 ILE A C 1
ATOM 1690 O O . ILE A 1 207 ? -0.547 -2.338 20.961 1.00 92.88 207 ILE A O 1
ATOM 1694 N N . SER A 1 208 ? 0.987 -1.260 22.155 1.00 91.81 208 SER A N 1
ATOM 1695 C CA . SER A 1 208 ? 0.745 -2.038 23.379 1.00 91.81 208 SER A CA 1
ATOM 1696 C C . SER A 1 208 ? -0.722 -1.982 23.827 1.00 91.81 208 SER A C 1
ATOM 1698 O O . SER A 1 208 ? -1.348 -3.014 24.065 1.00 91.81 208 SER A O 1
ATOM 1700 N N . LYS A 1 209 ? -1.324 -0.788 23.835 1.00 93.69 209 LYS A N 1
ATOM 1701 C CA . LYS A 1 209 ? -2.730 -0.594 24.208 1.00 93.69 209 LYS A CA 1
ATOM 1702 C C . LYS A 1 209 ? -3.686 -1.316 23.257 1.00 93.69 209 LYS A C 1
ATOM 1704 O O . LYS A 1 209 ? -4.660 -1.913 23.705 1.00 93.69 209 LYS A O 1
ATOM 1709 N N . SER A 1 210 ? -3.374 -1.343 21.962 1.00 95.56 210 SER A N 1
ATOM 1710 C CA . SER A 1 210 ? -4.134 -2.126 20.987 1.00 95.56 210 SER A CA 1
ATOM 1711 C C . SER A 1 210 ? -4.121 -3.625 21.305 1.00 95.56 210 SER A C 1
ATOM 1713 O O . SER A 1 210 ? -5.153 -4.293 21.206 1.00 95.56 210 SER A O 1
ATOM 1715 N N . ARG A 1 211 ? -2.977 -4.157 21.763 1.00 95.12 211 ARG A N 1
ATOM 1716 C CA . ARG A 1 211 ? -2.857 -5.566 22.171 1.00 95.12 211 ARG A CA 1
ATOM 1717 C C . ARG A 1 211 ? -3.816 -5.873 23.311 1.00 95.12 211 ARG A C 1
ATOM 1719 O O . ARG A 1 211 ? -4.524 -6.876 23.258 1.00 95.12 211 ARG A O 1
ATOM 1726 N N . GLU A 1 212 ? -3.849 -5.004 24.317 1.00 95.25 212 GLU A N 1
ATOM 1727 C CA . GLU A 1 212 ? -4.723 -5.172 25.477 1.00 95.25 212 GLU A CA 1
ATOM 1728 C C . GLU A 1 212 ? -6.202 -5.019 25.117 1.00 95.25 212 GLU A C 1
ATOM 1730 O O . GLU A 1 212 ? -7.021 -5.786 25.626 1.00 95.25 212 GLU A O 1
ATOM 1735 N N . TYR A 1 213 ? -6.564 -4.138 24.176 1.00 95.50 213 TYR A N 1
ATOM 1736 C CA . TYR A 1 213 ? -7.936 -4.091 23.659 1.00 95.50 213 TYR A CA 1
ATOM 1737 C C . TYR A 1 213 ? -8.350 -5.421 23.030 1.00 95.50 213 TYR A C 1
ATOM 1739 O O . TYR A 1 213 ? -9.387 -5.983 23.394 1.00 95.50 213 TYR A O 1
ATOM 1747 N N . ILE A 1 214 ? -7.497 -5.982 22.176 1.00 95.88 214 ILE A N 1
ATOM 1748 C CA . ILE A 1 214 ? -7.799 -7.197 21.411 1.00 95.88 214 ILE A CA 1
ATOM 1749 C C . ILE A 1 214 ? -7.665 -8.473 22.257 1.00 95.88 214 ILE A C 1
ATOM 1751 O O . ILE A 1 214 ? -8.249 -9.506 21.912 1.00 95.88 214 ILE A O 1
ATOM 1755 N N . ARG A 1 215 ? -6.956 -8.434 23.392 1.00 95.56 215 ARG A N 1
ATOM 1756 C CA . ARG A 1 215 ? -6.792 -9.587 24.290 1.00 95.56 215 ARG A CA 1
ATOM 1757 C C . ARG A 1 215 ? -8.155 -10.115 24.758 1.00 95.56 215 ARG A C 1
ATOM 1759 O O . ARG A 1 215 ? -8.953 -9.377 25.335 1.00 95.56 215 ARG A O 1
ATOM 1766 N N . GLY A 1 216 ? -8.418 -11.392 24.471 1.00 95.06 216 GLY A N 1
ATOM 1767 C CA . GLY A 1 216 ? -9.704 -12.064 24.720 1.00 95.06 216 GLY A CA 1
ATOM 1768 C C . GLY A 1 216 ? -10.760 -11.884 23.617 1.00 95.06 216 GLY A C 1
ATOM 1769 O O . GLY A 1 216 ? -11.748 -12.612 23.595 1.00 95.06 216 GLY A O 1
ATOM 1770 N N . TYR A 1 217 ? -10.538 -10.975 22.663 1.00 96.06 217 TYR A N 1
ATOM 1771 C CA . TYR A 1 217 ? -11.472 -10.657 21.578 1.00 96.06 217 TYR A CA 1
ATOM 1772 C C . TYR A 1 217 ? -10.911 -10.913 20.172 1.00 96.06 217 TYR A C 1
ATOM 1774 O O . TYR A 1 217 ? -11.663 -10.792 19.212 1.00 96.06 217 TYR A O 1
ATOM 1782 N N . GLY A 1 218 ? -9.645 -11.324 20.023 1.00 94.12 218 GLY A N 1
ATOM 1783 C CA . GLY A 1 218 ? -8.969 -11.502 18.726 1.00 94.12 218 GLY A CA 1
ATOM 1784 C C . GLY A 1 218 ? -9.789 -12.232 17.659 1.00 94.12 218 GLY A C 1
ATOM 1785 O O . GLY A 1 218 ? -9.976 -11.701 16.567 1.00 94.12 218 GLY A O 1
ATOM 1786 N N . TRP A 1 219 ? -10.360 -13.394 17.991 1.00 94.69 219 TRP A N 1
ATOM 1787 C CA . TRP A 1 219 ? -11.189 -14.162 17.053 1.00 94.69 219 TRP A CA 1
ATOM 1788 C C . TRP A 1 219 ? -12.508 -13.459 16.703 1.00 94.69 219 TRP A C 1
ATOM 1790 O O . TRP A 1 219 ? -12.922 -13.418 15.547 1.00 94.69 219 TRP A O 1
ATOM 1800 N N . LYS A 1 220 ? -13.156 -12.833 17.693 1.00 96.00 220 LYS A N 1
ATOM 1801 C CA . LYS A 1 220 ? -14.377 -12.040 17.485 1.00 96.00 220 LYS A CA 1
ATOM 1802 C C . LYS A 1 220 ? -14.100 -10.822 16.593 1.00 96.00 220 LYS A C 1
ATOM 1804 O O . LYS A 1 220 ? -14.954 -10.462 15.782 1.00 96.00 220 LYS A O 1
ATOM 1809 N N . THR A 1 221 ? -12.932 -10.198 16.724 1.00 96.12 221 THR A N 1
ATOM 1810 C CA . THR A 1 221 ? -12.496 -9.081 15.875 1.00 96.12 221 THR A CA 1
ATOM 1811 C C . THR A 1 221 ? -12.170 -9.547 14.464 1.00 96.12 221 THR A C 1
ATOM 1813 O O . THR A 1 221 ? -12.596 -8.900 13.513 1.00 96.12 221 THR A O 1
ATOM 1816 N N . PHE A 1 222 ? -11.486 -10.687 14.316 1.00 95.06 222 PHE A N 1
ATOM 1817 C CA . PHE A 1 222 ? -11.154 -11.276 13.016 1.00 95.06 222 PHE A CA 1
ATOM 1818 C C . PHE A 1 222 ? -12.395 -11.432 12.131 1.00 95.06 222 PHE A C 1
ATOM 1820 O O . PHE A 1 222 ? -12.447 -10.870 11.039 1.00 95.06 222 PHE A O 1
ATOM 1827 N N . TRP A 1 223 ? -13.443 -12.088 12.637 1.00 95.62 223 TRP A N 1
ATOM 1828 C CA . TRP A 1 223 ? -14.684 -12.276 11.877 1.00 95.62 223 TRP A CA 1
ATOM 1829 C C . TRP A 1 223 ? -15.389 -10.968 11.519 1.00 95.62 223 TRP A C 1
ATOM 1831 O O . TRP A 1 223 ? -16.083 -10.900 10.509 1.00 95.62 223 TRP A O 1
ATOM 1841 N N . ARG A 1 224 ? -15.186 -9.903 12.302 1.00 96.44 224 ARG A N 1
ATOM 1842 C CA . ARG A 1 224 ? -15.712 -8.574 11.973 1.00 96.44 224 ARG A CA 1
ATOM 1843 C C . ARG A 1 224 ? -14.935 -7.897 10.851 1.00 96.44 224 ARG A C 1
ATOM 1845 O O . ARG A 1 224 ? -15.525 -7.045 10.202 1.00 96.44 224 ARG A O 1
ATOM 1852 N N . LEU A 1 225 ? -13.680 -8.269 10.587 1.00 96.25 225 LEU A N 1
ATOM 1853 C CA . LEU A 1 225 ? -12.911 -7.745 9.451 1.00 96.25 225 LEU A CA 1
ATOM 1854 C C . LEU A 1 225 ? -13.222 -8.456 8.128 1.00 96.25 225 LEU A C 1
ATOM 1856 O O . LEU A 1 225 ? -13.033 -7.861 7.071 1.00 96.25 225 LEU A O 1
ATOM 1860 N N . VAL A 1 226 ? -13.726 -9.693 8.161 1.00 95.75 226 VAL A N 1
ATOM 1861 C CA . VAL A 1 226 ? -14.061 -10.476 6.954 1.00 95.75 226 VAL A CA 1
ATOM 1862 C C . VAL A 1 226 ? -14.962 -9.718 5.961 1.00 95.75 226 VAL A C 1
ATOM 1864 O O . VAL A 1 226 ? -14.623 -9.703 4.779 1.00 95.75 226 VAL A O 1
ATOM 1867 N N . PRO A 1 227 ? -16.040 -9.019 6.374 1.00 97.06 227 PRO A N 1
ATOM 1868 C CA . PRO A 1 227 ? -16.849 -8.207 5.462 1.00 97.06 227 PRO A CA 1
ATOM 1869 C C . PRO A 1 227 ? -16.051 -7.145 4.702 1.00 97.06 227 PRO A C 1
ATOM 1871 O O . PRO A 1 227 ? -16.296 -6.941 3.518 1.00 97.06 227 PRO A O 1
ATOM 1874 N N . ILE A 1 228 ? -15.068 -6.506 5.348 1.00 96.50 228 ILE A N 1
ATOM 1875 C CA . ILE A 1 228 ? -14.193 -5.530 4.687 1.00 96.50 228 ILE A CA 1
ATOM 1876 C C . ILE A 1 228 ? -13.383 -6.227 3.589 1.00 96.50 228 ILE A C 1
ATOM 1878 O O . ILE A 1 228 ? -13.362 -5.757 2.455 1.00 96.50 228 ILE A O 1
ATOM 1882 N N . PHE A 1 229 ? -12.767 -7.376 3.888 1.00 94.56 229 PHE A N 1
ATOM 1883 C CA . PHE A 1 229 ? -12.021 -8.149 2.887 1.00 94.56 229 PHE A CA 1
ATOM 1884 C C . PHE A 1 229 ? -12.903 -8.580 1.714 1.00 94.56 229 PHE A C 1
ATOM 1886 O O . PHE A 1 229 ? -12.505 -8.426 0.563 1.00 94.56 229 PHE A O 1
ATOM 1893 N N . ILE A 1 230 ? -14.120 -9.052 1.994 1.00 96.38 230 ILE A N 1
ATOM 1894 C CA . ILE A 1 230 ? -15.096 -9.416 0.963 1.00 96.38 230 ILE A CA 1
ATOM 1895 C C . ILE A 1 230 ? -15.411 -8.204 0.074 1.00 96.38 230 ILE A C 1
ATOM 1897 O O . ILE A 1 230 ? -15.377 -8.332 -1.148 1.00 96.38 230 ILE A O 1
ATOM 1901 N N . MET A 1 231 ? -15.631 -7.016 0.650 1.00 96.81 231 MET A N 1
ATOM 1902 C CA . MET A 1 231 ? -15.858 -5.792 -0.129 1.00 96.81 231 MET A CA 1
ATOM 1903 C C . MET A 1 231 ? -14.675 -5.445 -1.043 1.00 96.81 231 MET A C 1
ATOM 1905 O O . MET A 1 231 ? -14.902 -5.005 -2.167 1.00 96.81 231 MET A O 1
ATOM 1909 N N . TYR A 1 232 ? -13.430 -5.662 -0.612 1.00 95.00 232 TYR A N 1
ATOM 1910 C CA . TYR A 1 232 ? -12.265 -5.454 -1.480 1.00 95.00 232 TYR A CA 1
ATOM 1911 C C . TYR A 1 232 ? -12.131 -6.522 -2.568 1.00 95.00 232 TYR A C 1
ATOM 1913 O O . TYR A 1 232 ? -11.696 -6.194 -3.664 1.00 95.00 232 TYR A O 1
ATOM 1921 N N . ILE A 1 233 ? -12.500 -7.775 -2.293 1.00 95.12 233 ILE A N 1
ATOM 1922 C CA . ILE A 1 233 ? -12.312 -8.911 -3.210 1.00 95.12 233 ILE A CA 1
ATOM 1923 C C . ILE A 1 233 ? -13.404 -8.976 -4.292 1.00 95.12 233 ILE A C 1
ATOM 1925 O O . ILE A 1 233 ? -13.100 -9.306 -5.439 1.00 95.12 233 ILE A O 1
ATOM 1929 N N . ILE A 1 234 ? -14.658 -8.640 -3.961 1.00 95.50 234 ILE A N 1
ATOM 1930 C CA . ILE A 1 234 ? -15.818 -8.759 -4.867 1.00 95.50 234 ILE A CA 1
ATOM 1931 C C . ILE A 1 234 ? -15.582 -8.141 -6.261 1.00 95.50 234 ILE A C 1
ATOM 1933 O O . ILE A 1 234 ? -15.829 -8.838 -7.244 1.00 95.50 234 ILE A O 1
ATOM 1937 N N . PRO A 1 235 ? -15.097 -6.893 -6.408 1.00 92.38 235 PRO A N 1
ATOM 1938 C CA . PRO A 1 235 ? -14.928 -6.284 -7.728 1.00 92.38 235 PRO A CA 1
ATOM 1939 C C . PRO A 1 235 ? -13.919 -7.033 -8.597 1.00 92.38 235 PRO A C 1
ATOM 1941 O O . PRO A 1 235 ? -14.137 -7.182 -9.796 1.00 92.38 235 PRO A O 1
ATOM 1944 N N . TYR A 1 236 ? -12.849 -7.553 -7.991 1.00 91.81 236 TYR A N 1
ATOM 1945 C CA . TYR A 1 236 ? -11.855 -8.352 -8.703 1.00 91.81 236 TYR A CA 1
ATOM 1946 C C . TYR A 1 236 ? -12.417 -9.711 -9.116 1.00 91.81 236 TYR A C 1
ATOM 1948 O O . TYR A 1 236 ? -12.134 -10.159 -10.222 1.00 91.81 236 TYR A O 1
ATOM 1956 N N . LEU A 1 237 ? -13.254 -10.343 -8.283 1.00 94.12 237 LEU A N 1
ATOM 1957 C CA . LEU A 1 237 ? -13.951 -11.578 -8.658 1.00 94.12 237 LEU A CA 1
ATOM 1958 C C . LEU A 1 237 ? -14.941 -11.352 -9.803 1.00 94.12 237 LEU A C 1
ATOM 1960 O O . LEU A 1 237 ? -14.999 -12.169 -10.718 1.00 94.12 237 LEU A O 1
ATOM 1964 N N . ILE A 1 238 ? -15.684 -10.240 -9.786 1.00 91.94 238 ILE A N 1
ATOM 1965 C CA . ILE A 1 238 ? -16.583 -9.859 -10.885 1.00 91.94 238 ILE A CA 1
ATOM 1966 C C . ILE A 1 238 ? -15.772 -9.640 -12.165 1.00 91.94 238 ILE A C 1
ATOM 1968 O O . ILE A 1 238 ? -16.114 -10.200 -13.203 1.00 91.94 238 ILE A O 1
ATOM 1972 N N . MET A 1 239 ? -14.675 -8.881 -12.094 1.00 88.25 239 MET A N 1
ATOM 1973 C CA . MET A 1 239 ? -13.793 -8.632 -13.238 1.00 88.25 239 MET A CA 1
ATOM 1974 C C . MET A 1 239 ? -13.219 -9.931 -13.809 1.00 88.25 239 MET A C 1
ATOM 1976 O O . MET A 1 239 ? -13.263 -10.156 -15.017 1.00 88.25 239 MET A O 1
ATOM 1980 N N . PHE A 1 240 ? -12.723 -10.804 -12.934 1.00 88.50 240 PHE A N 1
ATOM 1981 C CA . PHE A 1 240 ? -12.184 -12.104 -13.308 1.00 88.50 240 PHE A CA 1
ATOM 1982 C C . PHE A 1 240 ? -13.253 -12.990 -13.959 1.00 88.50 240 PHE A C 1
ATOM 1984 O O . PHE A 1 240 ? -13.010 -13.575 -15.011 1.00 88.50 240 PHE A O 1
ATOM 1991 N N . GLY A 1 241 ? -14.459 -13.038 -13.386 1.00 92.06 241 GLY A N 1
ATOM 1992 C CA . GLY A 1 241 ? -15.584 -13.787 -13.942 1.00 92.06 241 GLY A CA 1
ATOM 1993 C C . GLY A 1 241 ? -16.016 -13.272 -15.316 1.00 92.06 241 GLY A C 1
ATOM 1994 O O . GLY A 1 241 ? -16.216 -14.071 -16.226 1.00 92.06 241 GLY A O 1
ATOM 1995 N N . LEU A 1 242 ? -16.096 -11.951 -15.503 1.00 88.56 242 LEU A N 1
ATOM 1996 C CA . LEU A 1 242 ? -16.399 -11.346 -16.804 1.00 88.56 242 LEU A CA 1
ATOM 1997 C C . LEU A 1 242 ? -15.332 -11.682 -17.853 1.00 88.56 242 LEU A C 1
ATOM 1999 O O . LEU A 1 242 ? -15.675 -11.968 -18.998 1.00 88.56 242 LEU A O 1
ATOM 2003 N N . MET A 1 243 ? -14.056 -11.693 -17.463 1.00 85.56 243 MET A N 1
ATOM 2004 C CA . MET A 1 243 ? -12.956 -12.054 -18.358 1.00 85.56 243 MET A CA 1
ATOM 2005 C C . MET A 1 243 ? -12.993 -13.536 -18.747 1.00 85.56 243 MET A C 1
ATOM 2007 O O . MET A 1 243 ? -12.768 -13.870 -19.906 1.00 85.56 243 MET A O 1
ATOM 2011 N N . PHE A 1 244 ? -13.287 -14.420 -17.792 1.00 90.12 244 PHE A N 1
ATOM 2012 C CA . PHE A 1 244 ? -13.237 -15.865 -18.007 1.00 90.12 244 PHE A CA 1
ATOM 2013 C C . PHE A 1 244 ? -14.487 -16.412 -18.709 1.00 90.12 244 PHE A C 1
ATOM 2015 O O . PHE A 1 244 ? -14.378 -17.243 -19.604 1.00 90.12 244 PHE A O 1
ATOM 2022 N N . PHE A 1 245 ? -15.676 -15.947 -18.319 1.00 92.25 245 PHE A N 1
ATOM 2023 C CA . PHE A 1 245 ? -16.950 -16.463 -18.833 1.00 92.25 245 PHE A CA 1
ATOM 2024 C C . PHE A 1 245 ? -17.564 -15.599 -19.938 1.00 92.25 245 PHE A C 1
ATOM 2026 O O . PHE A 1 245 ? -18.413 -16.077 -20.684 1.00 92.25 245 PHE A O 1
ATOM 2033 N N . GLY A 1 246 ? -17.175 -14.326 -20.045 1.00 84.88 246 GLY A N 1
ATOM 2034 C CA . GLY A 1 246 ? -17.854 -13.371 -20.920 1.00 84.88 246 GLY A CA 1
ATOM 2035 C C . GLY A 1 246 ? -17.457 -13.430 -22.394 1.00 84.88 246 GLY A C 1
ATOM 2036 O O . GLY A 1 246 ? -18.059 -12.702 -23.177 1.00 84.88 246 GLY A O 1
ATOM 2037 N N . ASN A 1 247 ? -16.450 -14.230 -22.782 1.00 84.94 247 ASN A N 1
ATOM 2038 C CA . ASN A 1 247 ? -15.848 -14.212 -24.129 1.00 84.94 247 ASN A CA 1
ATOM 2039 C C . ASN A 1 247 ? -15.601 -12.780 -24.647 1.00 84.94 247 ASN A C 1
ATOM 2041 O O . ASN A 1 247 ? -15.760 -12.499 -25.835 1.00 84.94 247 ASN A O 1
ATOM 2045 N N . ILE A 1 248 ? -15.274 -11.850 -23.741 1.00 81.56 248 ILE A N 1
ATOM 2046 C CA . ILE A 1 248 ? -15.116 -10.440 -24.084 1.00 81.56 248 ILE A CA 1
ATOM 2047 C C . ILE A 1 248 ? -13.880 -10.342 -24.968 1.00 81.56 248 ILE A C 1
ATOM 2049 O O . ILE A 1 248 ? -12.767 -10.613 -24.515 1.00 81.56 248 ILE A O 1
ATOM 2053 N N . ASP A 1 249 ? -14.086 -9.967 -26.231 1.00 82.06 249 ASP A N 1
ATOM 2054 C CA . ASP A 1 249 ? -12.992 -9.744 -27.165 1.00 82.06 249 ASP A CA 1
ATOM 2055 C C . ASP A 1 249 ? -12.010 -8.727 -26.557 1.00 82.06 249 ASP A C 1
ATOM 2057 O O . ASP A 1 249 ? -12.386 -7.634 -26.115 1.00 82.06 249 ASP A O 1
ATOM 2061 N N . VAL A 1 250 ? -10.730 -9.099 -26.534 1.00 77.94 250 VAL A N 1
ATOM 2062 C CA . VAL A 1 250 ? -9.620 -8.290 -26.014 1.00 77.94 250 VAL A CA 1
ATOM 2063 C C . VAL A 1 250 ? -9.573 -6.920 -26.707 1.00 77.94 250 VAL A C 1
ATOM 2065 O O . VAL A 1 250 ? -9.099 -5.939 -26.125 1.00 77.94 250 VAL A O 1
ATOM 2068 N N . SER A 1 251 ? -10.107 -6.818 -27.928 1.00 77.75 251 SER A N 1
ATOM 2069 C CA . SER A 1 251 ? -10.240 -5.556 -28.659 1.00 77.75 251 SER A CA 1
ATOM 2070 C C . SER A 1 251 ? -11.214 -4.569 -27.987 1.00 77.75 251 SER A C 1
ATOM 2072 O O . SER A 1 251 ? -10.864 -3.400 -27.796 1.00 77.75 251 SER A O 1
ATOM 2074 N N . LEU A 1 252 ? -12.382 -5.036 -27.527 1.00 76.50 252 LEU A N 1
ATOM 2075 C CA . LEU A 1 252 ? -13.362 -4.239 -26.777 1.00 76.50 252 LEU A CA 1
ATOM 2076 C C . LEU A 1 252 ? -12.829 -3.856 -25.393 1.00 76.50 252 LEU A C 1
ATOM 2078 O O . LEU A 1 252 ? -13.121 -2.766 -24.887 1.00 76.50 252 LEU A O 1
ATOM 2082 N N . TYR A 1 253 ? -11.977 -4.711 -24.816 1.00 78.81 253 TYR A N 1
ATOM 2083 C CA . TYR A 1 253 ? -11.369 -4.461 -23.516 1.00 78.81 253 TYR A CA 1
ATOM 2084 C C . TYR A 1 253 ? -10.549 -3.163 -23.497 1.00 78.81 253 TYR A C 1
ATOM 2086 O O . TYR A 1 253 ? -10.651 -2.405 -22.535 1.00 78.81 253 TYR A O 1
ATOM 2094 N N . LYS A 1 254 ? -9.819 -2.838 -24.576 1.00 81.06 254 LYS A N 1
ATOM 2095 C CA . LYS A 1 254 ? -8.979 -1.625 -24.641 1.00 81.06 254 LYS A CA 1
ATOM 2096 C C . LYS A 1 254 ? -9.772 -0.329 -24.456 1.00 81.06 254 LYS A C 1
ATOM 2098 O O . LYS A 1 254 ? -9.353 0.519 -23.674 1.00 81.06 254 LYS A O 1
ATOM 2103 N N . ASN A 1 255 ? -10.922 -0.196 -25.119 1.00 80.25 255 ASN A N 1
ATOM 2104 C CA . ASN A 1 255 ? -11.773 0.990 -24.972 1.00 80.25 255 ASN A CA 1
ATOM 2105 C C . ASN A 1 255 ? -12.533 0.975 -23.637 1.00 80.25 255 ASN A C 1
ATOM 2107 O O . ASN A 1 255 ? -12.740 2.025 -23.033 1.00 80.25 255 ASN A O 1
ATOM 2111 N N . SER A 1 256 ? -12.890 -0.214 -23.134 1.00 83.81 256 SER A N 1
ATOM 2112 C CA . SER A 1 256 ? -13.548 -0.362 -21.830 1.00 83.81 256 SER A CA 1
ATOM 2113 C C . SER A 1 256 ? -12.611 -0.158 -20.634 1.00 83.81 256 SER A C 1
ATOM 2115 O O . SER A 1 256 ? -13.089 0.112 -19.535 1.00 83.81 256 SER A O 1
ATOM 2117 N N . LEU A 1 257 ? -11.289 -0.251 -20.830 1.00 84.00 257 LEU A N 1
ATOM 2118 C CA . LEU A 1 257 ? -10.299 -0.220 -19.752 1.00 84.00 257 LEU A CA 1
ATOM 2119 C C . LEU A 1 257 ? -10.398 1.074 -18.941 1.00 84.00 257 LEU A C 1
ATOM 2121 O O . LEU A 1 257 ? -10.376 1.040 -17.714 1.00 84.00 257 LEU A O 1
ATOM 2125 N N . LEU A 1 258 ? -10.544 2.218 -19.615 1.00 83.88 258 LEU A N 1
ATOM 2126 C CA . LEU A 1 258 ? -10.632 3.513 -18.944 1.00 83.88 258 LEU A CA 1
ATOM 2127 C C . LEU A 1 258 ? -11.920 3.629 -18.119 1.00 83.88 258 LEU A C 1
ATOM 2129 O O . LEU A 1 258 ? -11.873 4.045 -16.961 1.00 83.88 258 LEU A O 1
ATOM 2133 N N . THR A 1 259 ? -13.056 3.202 -18.676 1.00 85.75 259 THR A N 1
ATOM 2134 C CA . THR A 1 259 ? -14.344 3.192 -17.969 1.00 85.75 259 THR A CA 1
ATOM 2135 C C . THR A 1 259 ? -14.320 2.237 -16.776 1.00 85.75 259 THR A C 1
ATOM 2137 O O . THR A 1 259 ? -14.758 2.608 -15.688 1.00 85.75 259 THR A O 1
ATOM 2140 N N . MET A 1 260 ? -13.758 1.038 -16.940 1.00 85.62 260 MET A N 1
ATOM 2141 C CA . MET A 1 260 ? -13.621 0.057 -15.861 1.00 85.62 260 MET A CA 1
ATOM 2142 C C . MET A 1 260 ? -12.708 0.574 -14.750 1.00 85.62 260 MET A C 1
ATOM 2144 O O . MET A 1 260 ? -13.086 0.533 -13.580 1.00 85.62 260 MET A O 1
ATOM 2148 N N . ASN A 1 261 ? -11.555 1.149 -15.101 1.00 87.81 261 ASN A N 1
ATOM 2149 C CA . ASN A 1 261 ? -10.640 1.751 -14.131 1.00 87.81 261 ASN A CA 1
ATOM 2150 C C . ASN A 1 261 ? -11.315 2.878 -13.340 1.00 87.81 261 ASN A C 1
ATOM 2152 O O . ASN A 1 261 ? -11.118 2.973 -12.127 1.00 87.81 261 ASN A O 1
ATOM 2156 N N . LEU A 1 262 ? -12.138 3.705 -13.994 1.00 88.94 262 LEU A N 1
ATOM 2157 C CA . LEU A 1 262 ? -12.904 4.755 -13.324 1.00 88.94 262 LEU A CA 1
ATOM 2158 C C . LEU A 1 262 ? -13.913 4.163 -12.328 1.00 88.94 262 LEU A C 1
ATOM 2160 O O . LEU A 1 262 ? -13.950 4.593 -11.176 1.00 88.94 262 LEU A O 1
ATOM 2164 N N . ILE A 1 263 ? -14.687 3.153 -12.738 1.00 90.69 263 ILE A N 1
ATOM 2165 C CA . ILE A 1 263 ? -15.669 2.478 -11.873 1.00 90.69 263 ILE A CA 1
ATOM 2166 C C . ILE A 1 263 ? -14.978 1.836 -10.664 1.00 90.69 263 ILE A C 1
ATOM 2168 O O . ILE A 1 263 ? -15.404 2.061 -9.529 1.00 90.69 263 ILE A O 1
ATOM 2172 N N . PHE A 1 264 ? -13.888 1.091 -10.874 1.00 90.94 264 PHE A N 1
ATOM 2173 C CA . PHE A 1 264 ? -13.135 0.471 -9.780 1.00 90.94 264 PHE A CA 1
ATOM 2174 C C . PHE A 1 264 ? -12.506 1.505 -8.847 1.00 90.94 264 PHE A C 1
ATOM 2176 O O . PHE A 1 264 ? -12.492 1.294 -7.636 1.00 90.94 264 PHE A O 1
ATOM 2183 N N . SER A 1 265 ? -12.043 2.639 -9.377 1.00 90.94 265 SER A N 1
ATOM 2184 C CA . SER A 1 265 ? -11.496 3.728 -8.560 1.00 90.94 265 SER A CA 1
ATOM 2185 C C . SER A 1 265 ? -12.574 4.367 -7.682 1.00 90.94 265 SER A C 1
ATOM 2187 O O . SER A 1 265 ? -12.366 4.544 -6.481 1.00 90.94 265 SER A O 1
ATOM 2189 N N . LEU A 1 266 ? -13.753 4.657 -8.245 1.00 92.94 266 LEU A N 1
ATOM 2190 C CA . LEU A 1 266 ? -14.894 5.195 -7.494 1.00 92.94 266 LEU A CA 1
ATOM 2191 C C . LEU A 1 266 ? -15.380 4.214 -6.419 1.00 92.94 266 LEU A C 1
ATOM 2193 O O . LEU A 1 266 ? -15.623 4.614 -5.277 1.00 92.94 266 LEU A O 1
ATOM 2197 N N . TYR A 1 267 ? -15.463 2.927 -6.758 1.00 95.25 267 TYR A N 1
ATOM 2198 C CA . TYR A 1 267 ? -15.773 1.876 -5.794 1.00 95.25 267 TYR A CA 1
ATOM 2199 C C . TYR A 1 267 ? -14.711 1.793 -4.689 1.00 95.25 267 TYR A C 1
ATOM 2201 O O . TYR A 1 267 ? -15.050 1.761 -3.508 1.00 95.25 267 TYR A O 1
ATOM 2209 N N . GLY A 1 268 ? -13.426 1.824 -5.050 1.00 94.00 268 GLY A N 1
ATOM 2210 C CA . GLY A 1 268 ? -12.310 1.789 -4.107 1.00 94.00 268 GLY A CA 1
ATOM 2211 C C . GLY A 1 268 ? -12.356 2.938 -3.100 1.00 94.00 268 GLY A C 1
ATOM 2212 O O . GLY A 1 268 ? -12.188 2.707 -1.904 1.00 94.00 268 GLY A O 1
ATOM 2213 N N . ILE A 1 269 ? -12.679 4.154 -3.554 1.00 95.19 269 ILE A N 1
ATOM 2214 C CA . ILE A 1 269 ? -12.877 5.321 -2.680 1.00 95.19 269 ILE A CA 1
ATOM 2215 C C . ILE A 1 269 ? -14.011 5.067 -1.680 1.00 95.19 269 ILE A C 1
ATOM 2217 O O . ILE A 1 269 ? -13.846 5.305 -0.481 1.00 95.19 269 ILE A O 1
ATOM 2221 N N . PHE A 1 270 ? -15.150 4.557 -2.152 1.00 96.44 270 PHE A N 1
ATOM 2222 C CA . PHE A 1 270 ? -16.280 4.232 -1.283 1.00 96.44 270 PHE A CA 1
ATOM 2223 C C . PHE A 1 270 ? -15.906 3.177 -0.231 1.00 96.44 270 PHE A C 1
ATOM 2225 O O . PHE A 1 270 ? -16.139 3.389 0.963 1.00 96.44 270 PHE A O 1
ATOM 2232 N N . VAL A 1 271 ? -15.278 2.071 -0.649 1.00 96.88 271 VAL A N 1
ATOM 2233 C CA . VAL A 1 271 ? -14.848 1.000 0.265 1.00 96.88 271 VAL A CA 1
ATOM 2234 C C . VAL A 1 271 ? -13.819 1.507 1.266 1.00 96.88 271 VAL A C 1
ATOM 2236 O O . VAL A 1 271 ? -13.902 1.148 2.440 1.00 96.88 271 VAL A O 1
ATOM 2239 N N . MET A 1 272 ? -12.893 2.372 0.851 1.00 96.38 272 MET A N 1
ATOM 2240 C CA . MET A 1 272 ? -11.905 2.979 1.741 1.00 96.38 272 MET A CA 1
ATOM 2241 C C . MET A 1 272 ? -12.582 3.764 2.875 1.00 96.38 272 MET A C 1
ATOM 2243 O O . MET A 1 272 ? -12.302 3.497 4.045 1.00 96.38 272 MET A O 1
ATOM 2247 N N . ILE A 1 273 ? -13.510 4.679 2.560 1.00 97.19 273 ILE A N 1
ATOM 2248 C CA . ILE A 1 273 ? -14.233 5.466 3.579 1.00 97.19 273 ILE A CA 1
ATOM 2249 C C . ILE A 1 273 ? -15.030 4.545 4.497 1.00 97.19 273 ILE A C 1
ATOM 2251 O O . ILE A 1 273 ? -14.968 4.672 5.722 1.00 97.19 273 ILE A O 1
ATOM 2255 N N . PHE A 1 274 ? -15.780 3.618 3.902 1.00 97.94 274 PHE A N 1
ATOM 2256 C CA . PHE A 1 274 ? -16.610 2.687 4.651 1.00 97.94 274 PHE A CA 1
ATOM 2257 C C . PHE A 1 274 ? -15.765 1.852 5.621 1.00 97.94 274 PHE A C 1
ATOM 2259 O O . PHE A 1 274 ? -16.119 1.726 6.791 1.00 97.94 274 PHE A O 1
ATOM 2266 N N . SER A 1 275 ? -14.609 1.359 5.167 1.00 97.75 275 SER A N 1
ATOM 2267 C CA . SER A 1 275 ? -13.667 0.590 5.986 1.00 97.75 275 SER A CA 1
ATOM 2268 C C . SER A 1 275 ? -13.134 1.406 7.162 1.00 97.75 275 SER A C 1
ATOM 2270 O O . SER A 1 275 ? -13.062 0.883 8.272 1.00 97.75 275 SER A O 1
ATOM 2272 N N . LEU A 1 276 ? -12.798 2.686 6.955 1.00 97.50 276 LEU A N 1
ATOM 2273 C CA . LEU A 1 276 ? -12.330 3.570 8.030 1.00 97.50 276 LEU A CA 1
ATOM 2274 C C . LEU A 1 276 ? -13.410 3.799 9.096 1.00 97.50 276 LEU A C 1
ATOM 2276 O O . LEU A 1 276 ? -13.124 3.710 10.289 1.00 97.50 276 LEU A O 1
ATOM 2280 N N . ILE A 1 277 ? -14.660 4.032 8.686 1.00 98.38 277 ILE A N 1
ATOM 2281 C CA . ILE A 1 277 ? -15.788 4.162 9.622 1.00 98.38 277 ILE A CA 1
ATOM 2282 C C . ILE A 1 277 ? -16.002 2.850 10.380 1.00 98.38 277 ILE A C 1
ATOM 2284 O O . ILE A 1 277 ? -16.107 2.849 11.605 1.00 98.38 277 ILE A O 1
ATOM 2288 N N . TYR A 1 278 ? -16.038 1.730 9.664 1.00 98.44 278 TYR A N 1
ATOM 2289 C CA . TYR A 1 278 ? -16.293 0.418 10.246 1.00 98.44 278 TYR A CA 1
ATOM 2290 C C . TYR A 1 278 ? -15.222 0.032 11.279 1.00 98.44 278 TYR A C 1
ATOM 2292 O O . TYR A 1 278 ? -15.536 -0.440 12.373 1.00 98.44 278 TYR A O 1
ATOM 2300 N N . LEU A 1 279 ? -13.949 0.287 10.974 1.00 98.00 279 LEU A N 1
ATOM 2301 C CA . LEU A 1 279 ? -12.837 0.060 11.897 1.00 98.00 279 LEU A CA 1
ATOM 2302 C C . LEU A 1 279 ? -12.851 1.029 13.085 1.00 98.00 279 LEU A C 1
ATOM 2304 O O . LEU A 1 279 ? -12.583 0.605 14.211 1.00 98.00 279 LEU A O 1
ATOM 2308 N N . TYR A 1 280 ? -13.212 2.297 12.864 1.00 98.06 280 TYR A N 1
ATOM 2309 C CA . TYR A 1 280 ? -13.427 3.255 13.949 1.00 98.06 280 TYR A CA 1
ATOM 2310 C C . TYR A 1 280 ? -14.510 2.769 14.919 1.00 98.06 280 TYR A C 1
ATOM 2312 O O . TYR A 1 280 ? -14.334 2.864 16.132 1.00 98.06 280 TYR A O 1
ATOM 2320 N N . LEU A 1 281 ? -15.607 2.202 14.410 1.00 97.94 281 LEU A N 1
ATOM 2321 C CA . LEU A 1 281 ? -16.672 1.648 15.242 1.00 97.94 281 LEU A CA 1
ATOM 2322 C C . LEU A 1 281 ? -16.190 0.458 16.087 1.00 97.94 281 LEU A C 1
ATOM 2324 O O . LEU A 1 281 ? -16.502 0.401 17.276 1.00 97.94 281 LEU A O 1
ATOM 2328 N N . ILE A 1 282 ? -15.376 -0.441 15.524 1.00 97.75 282 ILE A N 1
ATOM 2329 C CA . ILE A 1 282 ? -14.735 -1.523 16.296 1.00 97.75 282 ILE A CA 1
ATOM 2330 C C . ILE A 1 282 ? -13.846 -0.948 17.405 1.00 97.75 282 ILE A C 1
ATOM 2332 O O . ILE A 1 282 ? -13.904 -1.400 18.547 1.00 97.75 282 ILE A O 1
ATOM 2336 N N . TYR A 1 283 ? -13.028 0.056 17.086 1.00 97.44 283 TYR A N 1
ATOM 2337 C CA . TYR A 1 283 ? -12.196 0.736 18.077 1.00 97.44 283 TYR A CA 1
ATOM 2338 C C . TYR A 1 283 ? -13.039 1.411 19.175 1.00 97.44 283 TYR A C 1
ATOM 2340 O O . TYR A 1 283 ? -12.709 1.297 20.355 1.00 97.44 283 TYR A O 1
ATOM 2348 N N . SER A 1 284 ? -14.148 2.055 18.810 1.00 96.44 284 SER A N 1
ATOM 2349 C CA . SER A 1 284 ? -15.069 2.679 19.762 1.00 96.44 284 SER A CA 1
ATOM 2350 C C . SER A 1 284 ? -15.699 1.644 20.700 1.00 96.44 284 SER A C 1
ATOM 2352 O O . SER A 1 284 ? -15.770 1.892 21.901 1.00 96.44 284 SER A O 1
ATOM 2354 N N . ASP A 1 285 ? -16.066 0.460 20.198 1.00 96.81 285 ASP A N 1
ATOM 2355 C CA . ASP A 1 285 ? -16.556 -0.630 21.052 1.00 96.81 285 ASP A CA 1
ATOM 2356 C C . ASP A 1 285 ? -15.484 -1.071 22.058 1.00 96.81 285 ASP A C 1
ATOM 2358 O O . ASP A 1 285 ? -15.785 -1.281 23.231 1.00 96.81 285 ASP A O 1
ATOM 2362 N N . PHE A 1 286 ? -14.215 -1.157 21.644 1.00 96.12 286 PHE A N 1
ATOM 2363 C CA . PHE A 1 286 ? -13.126 -1.481 22.569 1.00 96.12 286 PHE A CA 1
ATOM 2364 C C . PHE A 1 286 ? -12.934 -0.436 23.666 1.00 96.12 286 PHE A C 1
ATOM 2366 O O . PHE A 1 286 ? -12.704 -0.813 24.816 1.00 96.12 286 PHE A O 1
ATOM 2373 N N . GLN A 1 287 ? -13.058 0.852 23.336 1.00 95.06 287 GLN A N 1
ATOM 2374 C CA . GLN A 1 287 ? -13.012 1.914 24.341 1.00 95.06 287 GLN A CA 1
ATOM 2375 C C . GLN A 1 287 ? -14.157 1.799 25.352 1.00 95.06 287 GLN A C 1
ATOM 2377 O O . GLN A 1 287 ? -13.935 2.036 26.537 1.00 95.06 287 GLN A O 1
ATOM 2382 N N . LYS A 1 288 ? -15.357 1.413 24.899 1.00 94.75 288 LYS A N 1
ATOM 2383 C CA . LYS A 1 288 ? -16.524 1.218 25.772 1.00 94.75 288 LYS A CA 1
ATOM 2384 C C . LYS A 1 288 ? -16.384 -0.004 26.682 1.00 94.75 288 LYS A C 1
ATOM 2386 O O . LYS A 1 288 ? -16.784 0.061 27.836 1.00 94.75 288 LYS A O 1
ATOM 2391 N N . ILE A 1 289 ? -15.809 -1.097 26.175 1.00 95.06 289 ILE A N 1
ATOM 2392 C CA . ILE A 1 289 ? -15.662 -2.355 26.928 1.00 95.06 289 ILE A CA 1
ATOM 2393 C C . ILE A 1 289 ? -14.518 -2.281 27.950 1.00 95.06 289 ILE A C 1
ATOM 2395 O O . ILE A 1 289 ? -14.607 -2.912 28.997 1.00 95.06 289 ILE A O 1
ATOM 2399 N N . LYS A 1 290 ? -13.430 -1.554 27.651 1.00 94.12 290 LYS A N 1
ATOM 2400 C CA . LYS A 1 290 ? -12.231 -1.473 28.510 1.00 94.12 290 LYS A CA 1
ATOM 2401 C C . LYS A 1 290 ? -11.811 -0.018 28.782 1.00 94.12 290 LYS A C 1
ATOM 2403 O O . LYS A 1 290 ? -10.734 0.399 28.331 1.00 94.12 290 LYS A O 1
ATOM 2408 N N . PRO A 1 291 ? -12.635 0.777 29.489 1.00 88.62 291 PRO A N 1
ATOM 2409 C CA . PRO A 1 291 ? -12.344 2.186 29.752 1.00 88.62 291 PRO A CA 1
ATOM 2410 C C . PRO A 1 291 ? -11.109 2.391 30.648 1.00 88.62 291 PRO A C 1
ATOM 2412 O O . PRO A 1 291 ? -10.435 3.421 30.535 1.00 88.62 291 PRO A O 1
ATOM 2415 N N . GLU A 1 292 ? -10.763 1.419 31.501 1.00 83.56 292 GLU A N 1
ATOM 2416 C CA . GLU A 1 292 ? -9.659 1.513 32.469 1.00 83.56 292 GLU A CA 1
ATOM 2417 C C . GLU A 1 292 ? -8.246 1.492 31.857 1.00 83.56 292 GLU A C 1
ATOM 2419 O O . GLU A 1 292 ? -7.275 1.825 32.535 1.00 83.56 292 GLU A O 1
ATOM 2424 N N . LEU A 1 293 ? -8.089 1.183 30.565 1.00 81.69 293 LEU A N 1
ATOM 2425 C CA . LEU A 1 293 ? -6.777 1.069 29.907 1.00 81.69 293 LEU A CA 1
ATOM 2426 C C . LEU A 1 293 ? -6.086 2.422 29.613 1.00 81.69 293 LEU A C 1
ATOM 2428 O O . LEU A 1 293 ? -5.295 2.533 28.668 1.00 81.69 293 LEU A O 1
ATOM 2432 N N . LYS A 1 294 ? -6.321 3.469 30.414 1.00 69.69 294 LYS A N 1
ATOM 2433 C CA . LYS A 1 294 ? -5.535 4.720 30.397 1.00 69.69 294 LYS A CA 1
ATOM 2434 C C . LYS A 1 294 ? -4.138 4.472 30.996 1.00 69.69 294 LYS A C 1
ATOM 2436 O O . LYS A 1 294 ? -3.796 4.964 32.063 1.00 69.69 294 LYS A O 1
ATOM 2441 N N . ILE A 1 295 ? -3.335 3.660 30.310 1.00 63.94 295 ILE A N 1
ATOM 2442 C CA . ILE A 1 295 ? -1.972 3.300 30.712 1.00 63.94 295 ILE A CA 1
ATOM 2443 C C . ILE A 1 295 ? -1.099 4.562 30.694 1.00 63.94 295 ILE A C 1
ATOM 2445 O O . ILE A 1 295 ? -1.019 5.257 29.679 1.00 63.94 295 ILE A O 1
ATOM 2449 N N . SER A 1 296 ? -0.424 4.841 31.811 1.00 59.22 296 SER A N 1
ATOM 2450 C CA . SER A 1 296 ? 0.544 5.933 31.918 1.00 59.22 296 SER A CA 1
ATOM 2451 C C . SER A 1 296 ? 1.738 5.686 30.987 1.00 59.22 296 SER A C 1
ATOM 2453 O O . SER A 1 296 ? 2.226 4.563 30.832 1.00 59.22 296 SER A O 1
ATOM 2455 N N . SER A 1 297 ? 2.204 6.734 30.298 1.00 59.31 297 SER A N 1
ATOM 2456 C CA . SER A 1 297 ? 3.236 6.587 29.267 1.00 59.31 297 SER A CA 1
ATOM 2457 C C . SER A 1 297 ? 4.540 6.039 29.864 1.00 59.31 297 SER A C 1
ATOM 2459 O O . SER A 1 297 ? 5.177 6.694 30.692 1.00 59.31 297 SER A O 1
ATOM 2461 N N . THR A 1 298 ? 4.990 4.866 29.425 1.00 58.09 298 THR A N 1
ATOM 2462 C CA . THR A 1 298 ? 6.287 4.315 29.833 1.00 58.09 298 THR A CA 1
ATOM 2463 C C . THR A 1 298 ? 7.402 4.904 28.958 1.00 58.09 298 THR A C 1
ATOM 2465 O O . THR A 1 298 ? 7.460 4.683 27.751 1.00 58.09 298 THR A O 1
ATOM 2468 N N . LYS A 1 299 ? 8.323 5.670 29.567 1.00 62.88 299 LYS A N 1
ATOM 2469 C CA . LYS A 1 299 ? 9.417 6.410 28.888 1.00 62.88 299 LYS A CA 1
ATOM 2470 C C . LYS A 1 299 ? 10.435 5.541 28.110 1.00 62.88 299 LYS A C 1
ATOM 2472 O O . LYS A 1 299 ? 11.266 6.100 27.399 1.00 62.88 299 LYS A O 1
ATOM 2477 N N . LYS A 1 300 ? 10.406 4.205 28.215 1.00 58.88 300 LYS A N 1
ATOM 2478 C CA . LYS A 1 300 ? 11.517 3.314 27.808 1.00 58.88 300 LYS A CA 1
ATOM 2479 C C . LYS A 1 300 ? 11.640 2.985 26.308 1.00 58.88 300 LYS A C 1
ATOM 2481 O O . LYS A 1 300 ? 12.611 2.345 25.931 1.00 58.88 300 LYS A O 1
ATOM 2486 N N . TYR A 1 301 ? 10.743 3.445 25.434 1.00 62.31 301 TYR A N 1
ATOM 2487 C CA . TYR A 1 301 ? 10.708 2.970 24.035 1.00 62.31 301 TYR A CA 1
ATOM 2488 C C . TYR A 1 301 ? 11.247 3.943 22.968 1.00 62.31 301 TYR A C 1
ATOM 2490 O O . TYR A 1 301 ? 11.111 3.681 21.777 1.00 62.31 301 TYR A O 1
ATOM 2498 N N . LYS A 1 302 ? 11.886 5.061 23.341 1.00 67.56 302 LYS A N 1
ATOM 2499 C CA . LYS A 1 302 ? 12.364 6.058 22.356 1.00 67.56 302 LYS A CA 1
ATOM 2500 C C . LYS A 1 302 ? 13.483 5.544 21.432 1.00 67.56 302 LYS A C 1
ATOM 2502 O O . LYS A 1 302 ? 13.519 5.925 20.269 1.00 67.56 302 LYS A O 1
ATOM 2507 N N . ILE A 1 303 ? 14.359 4.664 21.922 1.00 72.75 303 ILE A N 1
ATOM 2508 C CA . ILE A 1 303 ? 15.547 4.196 21.181 1.00 72.75 303 ILE A CA 1
ATOM 2509 C C . ILE A 1 303 ? 15.165 3.283 20.006 1.00 72.75 303 ILE A C 1
ATOM 2511 O O . ILE A 1 303 ? 15.685 3.454 18.908 1.00 72.75 303 ILE A O 1
ATOM 2515 N N . GLY A 1 304 ? 14.204 2.371 20.196 1.00 66.06 304 GLY A N 1
ATOM 2516 C CA . GLY A 1 304 ? 13.757 1.467 19.128 1.00 66.06 304 GLY A CA 1
ATOM 2517 C C . GLY A 1 304 ? 13.142 2.198 17.929 1.00 66.06 304 GLY A C 1
ATOM 2518 O O . GLY A 1 304 ? 13.336 1.781 16.793 1.00 66.06 304 GLY A O 1
ATOM 2519 N N . PHE A 1 305 ? 12.461 3.326 18.165 1.00 62.50 305 PHE A N 1
ATOM 2520 C CA . PHE A 1 305 ? 11.920 4.165 17.091 1.00 62.50 305 PHE A CA 1
ATOM 2521 C C . PHE A 1 305 ? 13.025 4.834 16.270 1.00 62.50 305 PHE A C 1
ATOM 2523 O O . PHE A 1 305 ? 12.964 4.826 15.046 1.00 62.50 305 PHE A O 1
ATOM 2530 N N . ILE A 1 306 ? 14.049 5.376 16.937 1.00 71.56 306 ILE A N 1
ATOM 2531 C CA . ILE A 1 306 ? 15.178 6.025 16.258 1.00 71.56 306 ILE A CA 1
ATOM 2532 C C . ILE A 1 306 ? 15.901 5.014 15.359 1.00 71.56 306 ILE A C 1
ATOM 2534 O O . ILE A 1 306 ? 16.166 5.317 14.201 1.00 71.56 306 ILE A O 1
ATOM 2538 N N . ILE A 1 307 ? 16.138 3.793 15.850 1.00 71.88 307 ILE A N 1
ATOM 2539 C CA . ILE A 1 307 ? 16.775 2.724 15.066 1.00 71.88 307 ILE A CA 1
ATOM 2540 C C . ILE A 1 307 ? 15.922 2.353 13.842 1.00 71.88 307 ILE A C 1
ATOM 2542 O O . ILE A 1 307 ? 16.454 2.273 12.738 1.00 71.88 307 ILE A O 1
ATOM 2546 N N . ALA A 1 308 ? 14.604 2.188 14.002 1.00 64.31 308 ALA A N 1
ATOM 2547 C CA . ALA A 1 308 ? 13.711 1.862 12.887 1.00 64.31 308 ALA A CA 1
ATOM 2548 C C . ALA A 1 308 ? 13.682 2.963 11.810 1.00 64.31 308 ALA A C 1
ATOM 2550 O O . ALA A 1 308 ? 13.737 2.662 10.620 1.00 64.31 308 ALA A O 1
ATOM 2551 N N . VAL A 1 309 ? 13.648 4.237 12.217 1.00 69.75 309 VAL A N 1
ATOM 2552 C CA . VAL A 1 309 ? 13.704 5.378 11.286 1.00 69.75 309 VAL A CA 1
ATOM 2553 C C . VAL A 1 309 ? 15.034 5.408 10.524 1.00 69.75 309 VAL A C 1
ATOM 2555 O O . VAL A 1 309 ? 15.026 5.652 9.320 1.00 69.75 309 VAL A O 1
ATOM 2558 N N . ILE A 1 310 ? 16.159 5.120 11.190 1.00 76.12 310 ILE A N 1
ATOM 2559 C CA . ILE A 1 310 ? 17.485 5.063 10.554 1.00 76.12 310 ILE A CA 1
ATOM 2560 C C . ILE A 1 310 ? 17.544 3.953 9.501 1.00 76.12 310 ILE A C 1
ATOM 2562 O O . ILE A 1 310 ? 17.961 4.226 8.380 1.00 76.12 310 ILE A O 1
ATOM 2566 N N . PHE A 1 311 ? 17.093 2.734 9.818 1.00 72.56 311 PHE A N 1
ATOM 2567 C CA . PHE A 1 311 ? 17.096 1.621 8.856 1.00 72.56 311 PHE A CA 1
ATOM 2568 C C . PHE A 1 311 ? 16.272 1.937 7.604 1.00 72.56 311 PHE A C 1
ATOM 2570 O O . PHE A 1 311 ? 16.738 1.726 6.492 1.00 72.56 311 PHE A O 1
ATOM 2577 N N . ILE A 1 312 ? 15.097 2.542 7.772 1.00 66.50 312 ILE A N 1
ATOM 2578 C CA . ILE A 1 312 ? 14.243 2.921 6.640 1.00 66.50 312 ILE A CA 1
ATOM 2579 C C . ILE A 1 312 ? 14.877 4.041 5.813 1.00 66.50 312 ILE A C 1
ATOM 2581 O O . ILE A 1 312 ? 14.790 4.028 4.588 1.00 66.50 312 ILE A O 1
ATOM 2585 N N . PHE A 1 313 ? 15.530 5.010 6.458 1.00 74.62 313 PHE A N 1
ATOM 2586 C CA . PHE A 1 313 ? 16.249 6.053 5.733 1.00 74.62 313 PHE A CA 1
ATOM 2587 C C . PHE A 1 313 ? 17.414 5.462 4.930 1.00 74.62 313 PHE A C 1
ATOM 2589 O O . PHE A 1 313 ? 17.612 5.850 3.783 1.00 74.62 313 PHE A O 1
ATOM 2596 N N . ILE A 1 314 ? 18.130 4.482 5.492 1.00 75.50 314 ILE A N 1
ATOM 2597 C CA . ILE A 1 314 ? 19.178 3.729 4.791 1.00 75.50 314 ILE A CA 1
ATOM 2598 C C . ILE A 1 314 ? 18.590 2.990 3.584 1.00 75.50 314 ILE A C 1
ATOM 2600 O O . ILE A 1 314 ? 19.134 3.126 2.493 1.00 75.50 314 ILE A O 1
ATOM 2604 N N . ASP A 1 315 ? 17.464 2.289 3.737 1.00 71.69 315 ASP A N 1
ATOM 2605 C CA . ASP A 1 315 ? 16.814 1.566 2.636 1.00 71.69 315 ASP A CA 1
ATOM 2606 C C . ASP A 1 315 ? 16.341 2.515 1.525 1.00 71.69 315 ASP A C 1
ATOM 2608 O O . ASP A 1 315 ? 16.561 2.252 0.344 1.00 71.69 315 ASP A O 1
ATOM 2612 N N . ILE A 1 316 ? 15.740 3.657 1.882 1.00 75.06 316 ILE A N 1
ATOM 2613 C CA . ILE A 1 316 ? 15.312 4.681 0.917 1.00 75.06 316 ILE A CA 1
ATOM 2614 C C . ILE A 1 316 ? 16.522 5.263 0.181 1.00 75.06 316 ILE A C 1
ATOM 2616 O O . ILE A 1 316 ? 16.497 5.359 -1.045 1.00 75.06 316 ILE A O 1
ATOM 2620 N N . VAL A 1 317 ? 17.593 5.618 0.899 1.00 74.88 317 VAL A N 1
ATOM 2621 C CA . VAL A 1 317 ? 18.836 6.122 0.293 1.00 74.88 317 VAL A CA 1
ATOM 2622 C C . VAL A 1 317 ? 19.463 5.064 -0.613 1.00 74.88 317 VAL A C 1
ATOM 2624 O O . VAL A 1 317 ? 19.914 5.396 -1.708 1.00 74.88 317 VAL A O 1
ATOM 2627 N N . PHE A 1 318 ? 19.445 3.793 -0.210 1.00 75.94 318 PHE A N 1
ATOM 2628 C CA . PHE A 1 318 ? 19.960 2.689 -1.013 1.00 75.94 318 PHE A CA 1
ATOM 2629 C C . PHE A 1 318 ? 19.145 2.511 -2.298 1.00 75.94 318 PHE A C 1
ATOM 2631 O O . PHE A 1 318 ? 19.724 2.479 -3.381 1.00 75.94 318 PHE A O 1
ATOM 2638 N N . ILE A 1 319 ? 17.810 2.496 -2.210 1.00 74.44 319 ILE A N 1
ATOM 2639 C CA . ILE A 1 319 ? 16.919 2.414 -3.378 1.00 74.44 319 ILE A CA 1
ATOM 2640 C C . ILE A 1 319 ? 17.147 3.606 -4.314 1.00 74.44 319 ILE A C 1
ATOM 2642 O O . ILE A 1 319 ? 17.318 3.403 -5.513 1.00 74.44 319 ILE A O 1
ATOM 2646 N N . ILE A 1 320 ? 17.200 4.834 -3.788 1.00 74.38 320 ILE A N 1
ATOM 2647 C CA . ILE A 1 320 ? 17.421 6.052 -4.587 1.00 74.38 320 ILE A CA 1
ATOM 2648 C C . ILE A 1 320 ? 18.811 6.062 -5.228 1.00 74.38 320 ILE A C 1
ATOM 2650 O O . ILE A 1 320 ? 18.949 6.540 -6.348 1.00 74.38 320 ILE A O 1
ATOM 2654 N N . SER A 1 321 ? 19.832 5.531 -4.556 1.00 73.75 321 SER A N 1
ATOM 2655 C CA . SER A 1 321 ? 21.189 5.417 -5.105 1.00 73.75 321 SER A CA 1
ATOM 2656 C C . SER A 1 321 ? 21.276 4.349 -6.204 1.00 73.75 321 SER A C 1
ATOM 2658 O O . SER A 1 321 ? 21.975 4.519 -7.203 1.00 73.75 321 SER A O 1
ATOM 2660 N N . TRP A 1 322 ? 20.521 3.256 -6.063 1.00 78.62 322 TRP A N 1
ATOM 2661 C CA . TRP A 1 322 ? 20.572 2.120 -6.983 1.00 78.62 322 TRP A CA 1
ATOM 2662 C C . TRP A 1 322 ? 19.684 2.302 -8.228 1.00 78.62 322 TRP A C 1
ATOM 2664 O O . TRP A 1 322 ? 20.051 1.866 -9.323 1.00 78.62 322 TRP A O 1
ATOM 2674 N N . LEU A 1 323 ? 18.542 2.989 -8.095 1.00 75.19 323 LEU A N 1
ATOM 2675 C CA . LEU A 1 323 ? 17.561 3.185 -9.173 1.00 75.19 323 LEU A CA 1
ATOM 2676 C C . LEU A 1 323 ? 18.148 3.853 -10.438 1.00 75.19 323 LEU A C 1
ATOM 2678 O O . LEU A 1 323 ? 17.885 3.348 -11.534 1.00 75.19 323 LEU A O 1
ATOM 2682 N N . PRO A 1 324 ? 18.970 4.923 -10.346 1.00 77.88 324 PRO A N 1
ATOM 2683 C CA . PRO A 1 324 ? 19.578 5.561 -11.509 1.00 77.88 324 PRO A CA 1
ATOM 2684 C C . PRO A 1 324 ? 20.505 4.621 -12.277 1.00 77.88 324 PRO A C 1
ATOM 2686 O O . PRO A 1 324 ? 20.514 4.662 -13.501 1.00 77.88 324 PRO A O 1
ATOM 2689 N N . SER A 1 325 ? 21.237 3.740 -11.587 1.00 74.19 325 SER A N 1
ATOM 2690 C CA . SER A 1 325 ? 22.135 2.770 -12.229 1.00 74.19 325 SER A CA 1
ATOM 2691 C C . SER A 1 325 ? 21.356 1.750 -13.068 1.00 74.19 325 SER A C 1
ATOM 2693 O O . SER A 1 325 ? 21.684 1.514 -14.232 1.00 74.19 325 SER A O 1
ATOM 2695 N N . ILE A 1 326 ? 20.258 1.209 -12.525 1.00 75.12 326 ILE A N 1
ATOM 2696 C CA . ILE A 1 326 ? 19.381 0.280 -13.258 1.00 75.12 326 ILE A CA 1
ATOM 2697 C C . ILE A 1 326 ? 18.744 0.970 -14.468 1.00 75.12 326 ILE A C 1
ATOM 2699 O O . ILE A 1 326 ? 18.715 0.406 -15.566 1.00 75.12 326 ILE A O 1
ATOM 2703 N N . LEU A 1 327 ? 18.233 2.191 -14.275 1.00 73.56 327 LEU A N 1
ATOM 2704 C CA . LEU A 1 327 ? 17.618 2.972 -15.348 1.00 73.56 327 LEU A CA 1
ATOM 2705 C C . LEU A 1 327 ? 18.638 3.313 -16.436 1.00 73.56 327 LEU A C 1
ATOM 2707 O O . LEU A 1 327 ? 18.343 3.116 -17.612 1.00 73.56 327 LEU A O 1
ATOM 2711 N N . TYR A 1 328 ? 19.844 3.733 -16.055 1.00 78.31 328 TYR A N 1
ATOM 2712 C CA . TYR A 1 328 ? 20.932 4.027 -16.982 1.00 78.31 328 TYR A CA 1
ATOM 2713 C C . TYR A 1 328 ? 21.289 2.811 -17.842 1.00 78.31 328 TYR A C 1
ATOM 2715 O O . TYR A 1 328 ? 21.352 2.931 -19.063 1.00 78.31 328 TYR A O 1
ATOM 2723 N N . GLN A 1 329 ? 21.439 1.626 -17.242 1.00 78.31 329 GLN A N 1
ATOM 2724 C CA . GLN A 1 329 ? 21.729 0.398 -17.994 1.00 78.31 329 GLN A CA 1
ATOM 2725 C C . GLN A 1 329 ? 20.608 0.049 -18.978 1.00 78.31 329 GLN A C 1
ATOM 2727 O O . GLN A 1 329 ? 20.866 -0.313 -20.126 1.00 78.31 329 GLN A O 1
ATOM 2732 N N . LYS A 1 330 ? 19.346 0.199 -18.562 1.00 75.00 330 LYS A N 1
ATOM 2733 C CA . LYS A 1 330 ? 18.200 -0.102 -19.425 1.00 75.00 330 LYS A CA 1
ATOM 2734 C C . LYS A 1 330 ? 18.093 0.890 -20.585 1.00 75.00 330 LYS A C 1
ATOM 2736 O O . LYS A 1 330 ? 17.890 0.463 -21.716 1.00 75.00 330 LYS A O 1
ATOM 2741 N N . ILE A 1 331 ? 18.289 2.185 -20.325 1.00 76.25 331 ILE A N 1
ATOM 2742 C CA . ILE A 1 331 ? 18.303 3.239 -21.352 1.00 76.25 331 ILE A CA 1
ATOM 2743 C C . ILE A 1 331 ? 19.462 3.018 -22.327 1.00 76.25 331 ILE A C 1
ATOM 2745 O O . ILE A 1 331 ? 19.251 3.066 -23.537 1.00 76.25 331 ILE A O 1
ATOM 2749 N N . LYS A 1 332 ? 20.662 2.703 -21.825 1.00 77.44 332 LYS A N 1
ATOM 2750 C CA . LYS A 1 332 ? 21.826 2.374 -22.657 1.00 77.44 332 LYS A CA 1
ATOM 2751 C C . LYS A 1 332 ? 21.525 1.209 -23.606 1.00 77.44 332 LYS A C 1
ATOM 2753 O O . LYS A 1 332 ? 21.825 1.307 -24.789 1.00 77.44 332 LYS A O 1
ATOM 2758 N N . ASN A 1 333 ? 20.855 0.162 -23.126 1.00 77.19 333 ASN A N 1
ATOM 2759 C CA . ASN A 1 333 ? 20.480 -0.990 -23.953 1.00 77.19 333 ASN A CA 1
ATOM 2760 C C . ASN A 1 333 ? 19.402 -0.683 -25.013 1.00 77.19 333 ASN A C 1
ATOM 2762 O O . ASN A 1 333 ? 19.335 -1.399 -26.010 1.00 77.19 333 ASN A O 1
ATOM 2766 N N . TYR A 1 334 ? 18.574 0.351 -24.813 1.00 74.50 334 TYR A N 1
ATOM 2767 C CA . TYR A 1 334 ? 17.609 0.833 -25.814 1.00 74.50 334 TYR A CA 1
ATOM 2768 C C . TYR A 1 334 ? 18.228 1.808 -26.822 1.00 74.50 334 TYR A C 1
ATOM 2770 O O . TYR A 1 334 ? 17.797 1.844 -27.971 1.00 74.50 334 TYR A O 1
ATOM 2778 N N . MET A 1 335 ? 19.211 2.610 -26.398 1.00 71.69 335 MET A N 1
ATOM 2779 C CA . MET A 1 335 ? 19.878 3.590 -27.262 1.00 71.69 335 MET A CA 1
ATOM 2780 C C . MET A 1 335 ? 21.005 2.995 -28.103 1.00 71.69 335 MET A C 1
ATOM 2782 O O . MET A 1 335 ? 21.345 3.570 -29.132 1.00 71.69 335 MET A O 1
ATOM 2786 N N . ILE A 1 336 ? 21.573 1.854 -27.704 1.00 76.06 336 ILE A N 1
ATOM 2787 C CA . ILE A 1 336 ? 22.418 1.069 -28.602 1.00 76.06 336 ILE A CA 1
ATOM 2788 C C . ILE A 1 336 ? 21.462 0.391 -29.591 1.00 76.06 336 ILE A C 1
ATOM 2790 O O . ILE A 1 336 ? 20.706 -0.487 -29.164 1.00 76.06 336 ILE A O 1
ATOM 2794 N N . PRO A 1 337 ? 21.434 0.792 -30.878 1.00 62.16 337 PRO A N 1
ATOM 2795 C CA . PRO A 1 337 ? 20.593 0.133 -31.862 1.00 62.16 337 PRO A CA 1
ATOM 2796 C C . PRO A 1 337 ? 20.967 -1.344 -31.859 1.00 62.16 337 PRO A C 1
ATOM 2798 O O . PRO A 1 337 ? 22.107 -1.703 -32.158 1.00 62.16 337 PRO A O 1
ATOM 2801 N N . GLN A 1 338 ? 20.020 -2.194 -31.458 1.00 64.00 338 GLN A N 1
ATOM 2802 C CA . GLN A 1 338 ? 20.206 -3.630 -31.586 1.00 64.00 338 GLN A CA 1
ATOM 2803 C C . GLN A 1 338 ? 20.505 -3.881 -33.066 1.00 64.00 338 GLN A C 1
ATOM 2805 O O . GLN A 1 338 ? 19.738 -3.400 -33.912 1.00 64.00 338 GLN A O 1
ATOM 2810 N N . PRO A 1 339 ? 21.621 -4.551 -33.405 1.00 64.50 339 PRO A N 1
ATOM 2811 C CA . PRO A 1 339 ? 21.880 -4.914 -34.785 1.00 64.50 339 PRO A CA 1
ATOM 2812 C C . PRO A 1 339 ? 20.637 -5.652 -35.274 1.00 64.50 339 PRO A C 1
ATOM 2814 O O . PRO A 1 339 ? 20.144 -6.556 -34.600 1.00 64.50 339 PRO A O 1
ATOM 2817 N N . ILE A 1 340 ? 20.065 -5.199 -36.389 1.00 61.94 340 ILE A N 1
ATOM 2818 C CA . ILE A 1 340 ? 18.877 -5.818 -36.966 1.00 61.94 340 ILE A CA 1
ATOM 2819 C C . ILE A 1 340 ? 19.316 -7.204 -37.436 1.00 61.94 340 ILE A C 1
ATOM 2821 O O . ILE A 1 340 ? 19.790 -7.369 -38.558 1.00 61.94 340 ILE A O 1
ATOM 2825 N N . ILE A 1 341 ? 19.194 -8.200 -36.558 1.00 57.62 341 ILE A N 1
ATOM 2826 C CA . ILE A 1 341 ? 19.316 -9.606 -36.914 1.00 57.62 341 ILE A CA 1
ATOM 2827 C C . ILE A 1 341 ? 18.060 -9.894 -37.730 1.00 57.62 341 ILE A C 1
ATOM 2829 O O . ILE A 1 341 ? 16.996 -10.219 -37.202 1.00 57.62 341 ILE A O 1
ATOM 2833 N N . THR A 1 342 ? 18.161 -9.669 -39.036 1.00 55.28 342 THR A N 1
ATOM 2834 C CA . THR A 1 342 ? 17.188 -10.161 -40.000 1.00 55.28 342 THR A CA 1
ATOM 2835 C C . THR A 1 342 ? 17.305 -11.676 -39.968 1.00 55.28 342 THR A C 1
ATOM 2837 O O . THR A 1 342 ? 18.141 -12.278 -40.632 1.00 55.28 342 THR A O 1
ATOM 2840 N N . ASN A 1 343 ? 16.491 -12.309 -39.123 1.00 51.03 343 ASN A N 1
ATOM 2841 C CA . ASN A 1 343 ? 16.265 -13.738 -39.225 1.00 51.03 343 ASN A CA 1
ATOM 2842 C C . ASN A 1 343 ? 15.721 -13.983 -40.634 1.00 51.03 343 ASN A C 1
ATOM 2844 O O . ASN A 1 343 ? 14.580 -13.625 -40.929 1.00 51.03 343 ASN A O 1
ATOM 2848 N N . ASN A 1 344 ? 16.559 -14.563 -41.495 1.00 50.94 344 ASN A N 1
ATOM 2849 C CA . ASN A 1 344 ? 16.224 -15.066 -42.825 1.00 50.94 344 ASN A CA 1
ATOM 2850 C C . ASN A 1 344 ? 15.236 -16.242 -42.716 1.00 50.94 344 ASN A C 1
ATOM 2852 O O . ASN A 1 344 ? 15.519 -17.361 -43.131 1.00 50.94 344 ASN A O 1
ATOM 2856 N N . GLN A 1 345 ? 14.067 -16.020 -42.120 1.00 47.31 345 GLN A N 1
ATOM 2857 C CA . GLN A 1 345 ? 12.951 -16.943 -42.205 1.00 47.31 345 GLN A CA 1
ATOM 2858 C C . GLN A 1 345 ? 12.115 -16.547 -43.413 1.00 47.31 345 GLN A C 1
ATOM 2860 O O . GLN A 1 345 ? 11.254 -15.677 -43.322 1.00 47.31 345 GLN A O 1
ATOM 2865 N N . ASN A 1 346 ? 12.443 -17.178 -44.544 1.00 51.22 346 ASN A N 1
ATOM 2866 C CA . ASN A 1 346 ? 11.549 -17.627 -45.616 1.00 51.22 346 ASN A CA 1
ATOM 2867 C C . ASN A 1 346 ? 10.221 -16.870 -45.752 1.00 51.22 346 ASN A C 1
ATOM 2869 O O . ASN A 1 346 ? 9.144 -17.468 -45.765 1.00 51.22 346 ASN A O 1
ATOM 2873 N N . THR A 1 347 ? 10.280 -15.551 -45.902 1.00 46.84 347 THR A N 1
ATOM 2874 C CA . THR A 1 347 ? 9.147 -14.806 -46.429 1.00 46.84 347 THR A CA 1
ATOM 2875 C C . THR A 1 347 ? 9.143 -15.081 -47.920 1.00 46.84 347 THR A C 1
ATOM 2877 O O . THR A 1 347 ? 9.961 -14.559 -48.673 1.00 46.84 347 THR A O 1
ATOM 2880 N N . THR A 1 348 ? 8.243 -15.966 -48.341 1.00 51.75 348 THR A N 1
ATOM 2881 C CA . THR A 1 348 ? 7.841 -16.110 -49.738 1.00 51.75 348 THR A CA 1
ATOM 2882 C C . THR A 1 348 ? 7.406 -14.736 -50.235 1.00 51.75 348 THR A C 1
ATOM 2884 O O . THR A 1 348 ? 6.288 -14.290 -49.963 1.00 51.75 348 THR A O 1
ATOM 2887 N N . LEU A 1 349 ? 8.336 -14.034 -50.888 1.00 48.56 349 LEU A N 1
ATOM 2888 C CA . LEU A 1 349 ? 8.105 -12.727 -51.480 1.00 48.56 349 LEU A CA 1
ATOM 2889 C C . LEU A 1 349 ? 6.932 -12.843 -52.466 1.00 48.56 349 LEU A C 1
ATOM 2891 O O . LEU A 1 349 ? 6.925 -13.759 -53.295 1.00 48.56 349 LEU A O 1
ATOM 2895 N N . PRO A 1 350 ? 5.953 -11.923 -52.434 1.00 48.22 350 PRO A N 1
ATOM 2896 C CA . PRO A 1 350 ? 4.964 -11.833 -53.495 1.00 48.22 350 PRO A CA 1
ATOM 2897 C C . PRO A 1 350 ? 5.699 -11.618 -54.823 1.00 48.22 350 PRO A C 1
ATOM 2899 O O . PRO A 1 350 ? 6.464 -10.669 -54.990 1.00 48.22 350 PRO A O 1
ATOM 2902 N N . ASN A 1 351 ? 5.477 -12.551 -55.747 1.00 51.56 351 ASN A N 1
ATOM 2903 C CA . ASN A 1 351 ? 6.240 -12.810 -56.970 1.00 51.56 351 ASN A CA 1
ATOM 2904 C C . ASN A 1 351 ? 6.055 -11.742 -58.075 1.00 51.56 351 ASN A C 1
ATOM 2906 O O . ASN A 1 351 ? 5.832 -12.064 -59.239 1.00 51.56 351 ASN A O 1
ATOM 2910 N N . LYS A 1 352 ? 6.077 -10.455 -57.709 1.00 50.53 352 LYS A N 1
ATOM 2911 C CA . LYS A 1 352 ? 5.994 -9.299 -58.615 1.00 50.53 352 LYS A CA 1
ATOM 2912 C C . LYS A 1 352 ? 6.743 -8.093 -58.030 1.00 50.53 352 LYS A C 1
ATOM 2914 O O . LYS A 1 352 ? 6.181 -7.016 -57.860 1.00 50.53 352 LYS A O 1
ATOM 2919 N N . MET A 1 353 ? 8.032 -8.245 -57.739 1.00 49.09 353 MET A N 1
ATOM 2920 C CA . MET A 1 353 ? 8.944 -7.097 -57.744 1.00 49.09 353 MET A CA 1
ATOM 2921 C C . MET A 1 353 ? 9.884 -7.238 -58.937 1.00 49.09 353 MET A C 1
ATOM 2923 O O . MET A 1 353 ? 10.546 -8.256 -59.104 1.00 49.09 353 MET A O 1
ATOM 2927 N N . LEU A 1 354 ? 9.865 -6.223 -59.802 1.00 58.34 354 LEU A N 1
ATOM 2928 C CA . LEU A 1 354 ? 10.695 -6.121 -60.999 1.00 58.34 354 LEU A CA 1
ATOM 2929 C C . LEU A 1 354 ? 12.189 -6.325 -60.659 1.00 58.34 354 LEU A C 1
ATOM 2931 O O . LEU A 1 354 ? 12.640 -5.827 -59.623 1.00 58.34 354 LEU A O 1
ATOM 2935 N N . PRO A 1 355 ? 12.973 -6.967 -61.550 1.00 58.62 355 PRO A N 1
ATOM 2936 C CA . PRO A 1 355 ? 14.369 -7.361 -61.308 1.00 58.62 355 PRO A CA 1
ATOM 2937 C C . PRO A 1 355 ? 15.309 -6.198 -60.945 1.00 58.62 355 PRO A C 1
ATOM 2939 O O . PRO A 1 355 ? 16.365 -6.411 -60.362 1.00 58.62 355 PRO A O 1
ATOM 2942 N N . TYR A 1 356 ? 14.910 -4.952 -61.213 1.00 59.62 356 TYR A N 1
ATOM 2943 C CA . TYR A 1 356 ? 15.692 -3.759 -60.893 1.00 59.62 356 TYR A CA 1
ATOM 2944 C C . TYR A 1 356 ? 15.880 -3.515 -59.381 1.00 59.62 356 TYR A C 1
ATOM 2946 O O . TYR A 1 356 ? 16.885 -2.934 -58.977 1.00 59.62 356 TYR A O 1
ATOM 2954 N N . ASN A 1 357 ? 14.957 -3.970 -58.523 1.00 70.81 357 ASN A N 1
ATOM 2955 C CA . ASN A 1 357 ? 15.078 -3.737 -57.077 1.00 70.81 357 ASN A CA 1
ATOM 2956 C C . ASN A 1 357 ? 15.933 -4.784 -56.346 1.00 70.81 357 ASN A C 1
ATOM 2958 O O . ASN A 1 357 ? 16.424 -4.478 -55.262 1.00 70.81 357 ASN A O 1
ATOM 2962 N N . LEU A 1 358 ? 16.157 -5.975 -56.917 1.00 80.38 358 LEU A N 1
ATOM 2963 C CA . LEU A 1 358 ? 16.902 -7.038 -56.230 1.00 80.38 358 LEU A CA 1
ATOM 2964 C C . LEU A 1 358 ? 18.393 -6.698 -56.123 1.00 80.38 358 LEU A C 1
ATOM 2966 O O . LEU A 1 358 ? 18.942 -6.701 -55.025 1.00 80.38 358 LEU A O 1
ATOM 2970 N N . ASN A 1 359 ? 19.014 -6.263 -57.224 1.00 84.75 359 ASN A N 1
ATOM 2971 C CA . ASN A 1 359 ? 20.437 -5.914 -57.216 1.00 84.75 359 ASN A CA 1
ATOM 2972 C C . ASN A 1 359 ? 20.740 -4.717 -56.293 1.00 84.75 359 ASN A C 1
ATOM 2974 O O . ASN A 1 359 ? 21.793 -4.664 -55.671 1.00 84.75 359 ASN A O 1
ATOM 2978 N N . LYS A 1 360 ? 19.802 -3.768 -56.141 1.00 85.25 360 LYS A N 1
ATOM 2979 C CA . LYS A 1 360 ? 19.949 -2.641 -55.201 1.00 85.25 360 LYS A CA 1
ATOM 2980 C C . LYS A 1 360 ? 19.885 -3.097 -53.739 1.00 85.25 360 LYS A C 1
ATOM 2982 O O . LYS A 1 360 ? 20.584 -2.539 -52.889 1.00 85.25 360 LYS A O 1
ATOM 2987 N N . VAL A 1 361 ? 19.042 -4.085 -53.434 1.00 83.31 361 VAL A N 1
ATOM 2988 C CA . VAL A 1 361 ? 18.979 -4.705 -52.102 1.00 83.31 361 VAL A CA 1
ATOM 2989 C C . VAL A 1 361 ? 20.269 -5.477 -51.824 1.00 83.31 361 VAL A C 1
ATOM 2991 O O . VAL A 1 361 ? 20.840 -5.311 -50.747 1.00 83.31 361 VAL A O 1
ATOM 2994 N N . GLU A 1 362 ? 20.786 -6.226 -52.801 1.00 87.00 362 GLU A N 1
ATOM 2995 C CA . GLU A 1 362 ? 22.073 -6.925 -52.684 1.00 87.00 362 GLU A CA 1
ATOM 2996 C C . GLU A 1 362 ? 23.252 -5.959 -52.506 1.00 87.00 362 GLU A C 1
ATOM 2998 O O . GLU A 1 362 ? 24.064 -6.157 -51.605 1.00 87.00 362 GLU A O 1
ATOM 3003 N N . ASP A 1 363 ? 23.307 -4.857 -53.259 1.00 89.69 363 ASP A N 1
ATOM 3004 C CA . ASP A 1 363 ? 24.338 -3.822 -53.090 1.00 89.69 363 ASP A CA 1
ATOM 3005 C C . ASP A 1 363 ? 24.274 -3.162 -51.703 1.00 89.69 363 ASP A C 1
ATOM 3007 O O . ASP A 1 363 ? 25.305 -2.812 -51.120 1.00 89.69 363 ASP A O 1
ATOM 3011 N N . THR A 1 364 ? 23.067 -3.016 -51.143 1.00 87.44 364 THR A N 1
ATOM 3012 C CA . THR A 1 364 ? 22.867 -2.492 -49.781 1.00 87.44 364 THR A CA 1
ATOM 3013 C C . THR A 1 364 ? 23.331 -3.499 -48.728 1.00 87.44 364 THR A C 1
ATOM 3015 O O . THR A 1 364 ? 23.995 -3.107 -47.768 1.00 87.44 364 THR A O 1
ATOM 3018 N N . LYS A 1 365 ? 23.038 -4.791 -48.927 1.00 90.69 365 LYS A N 1
ATOM 3019 C CA . LYS A 1 365 ? 23.510 -5.886 -48.067 1.00 90.69 365 LYS A CA 1
ATOM 3020 C C . LYS A 1 365 ? 25.042 -5.946 -48.050 1.00 90.69 365 LYS A C 1
ATOM 3022 O O . LYS A 1 365 ? 25.637 -5.843 -46.979 1.00 90.69 365 LYS A O 1
ATOM 3027 N N . ARG A 1 366 ? 25.671 -5.968 -49.228 1.00 91.19 366 ARG A N 1
ATOM 3028 C CA . ARG A 1 366 ? 27.134 -5.963 -49.407 1.00 91.19 366 ARG A CA 1
ATOM 3029 C C . ARG A 1 366 ? 27.810 -4.756 -48.757 1.00 91.19 366 ARG A C 1
ATOM 3031 O O . ARG A 1 366 ? 28.866 -4.879 -48.146 1.00 91.19 366 ARG A O 1
ATOM 3038 N N . ALA A 1 367 ? 27.191 -3.576 -48.837 1.00 90.19 367 ALA A N 1
ATOM 3039 C CA . ALA A 1 367 ? 27.700 -2.381 -48.164 1.00 90.19 367 ALA A CA 1
ATOM 3040 C C . ALA A 1 367 ? 27.611 -2.467 -46.627 1.00 90.19 367 ALA A C 1
ATOM 3042 O O . ALA A 1 367 ? 28.449 -1.877 -45.943 1.00 90.19 367 ALA A O 1
ATOM 3043 N N . GLY A 1 368 ? 26.609 -3.170 -46.088 1.00 89.94 368 GLY A N 1
ATOM 3044 C CA . GLY A 1 368 ? 26.500 -3.459 -44.656 1.00 89.94 368 GLY A CA 1
ATOM 3045 C C . GLY A 1 368 ? 27.567 -4.449 -44.185 1.00 89.94 368 GLY A C 1
ATOM 3046 O O . GLY A 1 368 ? 28.230 -4.198 -43.181 1.00 89.94 368 GLY A O 1
ATOM 3047 N N . GLU A 1 369 ? 27.792 -5.517 -44.949 1.00 90.81 369 GLU A N 1
ATOM 3048 C CA . GLU A 1 369 ? 28.842 -6.513 -44.685 1.00 90.81 369 GLU A CA 1
ATOM 3049 C C . GLU A 1 369 ? 30.249 -5.895 -44.754 1.00 90.81 369 GLU A C 1
ATOM 3051 O O . GLU A 1 369 ? 31.078 -6.155 -43.884 1.00 90.81 369 GLU A O 1
ATOM 3056 N N . LEU A 1 370 ? 30.490 -4.976 -45.701 1.00 94.06 370 LEU A N 1
ATOM 3057 C CA . LEU A 1 370 ? 31.735 -4.201 -45.778 1.00 94.06 370 LEU A CA 1
ATOM 3058 C C . LEU A 1 370 ? 32.029 -3.435 -44.478 1.00 94.06 370 LEU A C 1
ATOM 3060 O O . LEU A 1 370 ? 33.177 -3.371 -44.041 1.00 94.06 370 LEU A O 1
ATOM 3064 N N . ALA A 1 371 ? 31.005 -2.841 -43.858 1.00 90.50 371 ALA A N 1
ATOM 3065 C CA . ALA A 1 371 ? 31.160 -2.123 -42.595 1.00 90.50 371 ALA A CA 1
ATOM 3066 C C . ALA A 1 371 ? 31.411 -3.081 -41.420 1.00 90.50 371 ALA A C 1
ATOM 3068 O O . ALA A 1 371 ? 32.202 -2.766 -40.533 1.00 90.50 371 ALA A O 1
ATOM 3069 N N . GLN A 1 372 ? 30.781 -4.260 -41.426 1.00 92.69 372 GLN A N 1
ATOM 3070 C CA . GLN A 1 372 ? 30.995 -5.283 -40.399 1.00 92.69 372 GLN A CA 1
ATOM 3071 C C . GLN A 1 372 ? 32.415 -5.859 -40.448 1.00 92.69 372 GLN A C 1
ATOM 3073 O O . GLN A 1 372 ? 33.021 -6.034 -39.394 1.00 92.69 372 GLN A O 1
ATOM 3078 N N . LEU A 1 373 ? 32.987 -6.059 -41.641 1.00 94.31 373 LEU A N 1
ATOM 3079 C CA . LEU A 1 373 ? 34.351 -6.582 -41.816 1.00 94.31 373 LEU A CA 1
ATOM 3080 C C . LEU A 1 373 ? 35.461 -5.652 -41.296 1.00 94.31 373 LEU A C 1
ATOM 3082 O O . LEU A 1 373 ? 36.566 -6.116 -41.022 1.00 94.31 373 LEU A O 1
ATOM 3086 N N . GLN A 1 374 ? 35.193 -4.359 -41.094 1.00 94.81 374 GLN A N 1
ATOM 3087 C CA . GLN A 1 374 ? 36.190 -3.441 -40.525 1.00 94.81 374 GLN A CA 1
ATOM 3088 C C . GLN A 1 374 ? 36.534 -3.786 -39.075 1.00 94.81 374 GLN A C 1
ATOM 3090 O O . GLN A 1 374 ? 37.687 -3.654 -38.663 1.00 94.81 374 GLN A O 1
ATOM 3095 N N . TYR A 1 375 ? 35.550 -4.241 -38.296 1.00 94.06 375 TYR A N 1
ATOM 3096 C CA . TYR A 1 375 ? 35.740 -4.510 -36.874 1.00 94.06 375 TYR A CA 1
ATOM 3097 C C . TYR A 1 375 ? 36.693 -5.693 -36.611 1.00 94.06 375 TYR A C 1
ATOM 3099 O O . TYR A 1 375 ? 37.612 -5.538 -35.800 1.00 94.06 375 TYR A O 1
ATOM 3107 N N . PRO A 1 376 ? 36.581 -6.831 -37.324 1.00 94.81 376 PRO A N 1
ATOM 3108 C CA . PRO A 1 376 ? 37.566 -7.901 -37.247 1.00 94.81 376 PRO A CA 1
ATOM 3109 C C . PRO A 1 376 ? 38.976 -7.493 -37.672 1.00 94.81 376 PRO A C 1
ATOM 3111 O O . PRO A 1 376 ? 39.927 -7.921 -37.030 1.00 94.81 376 PRO A O 1
ATOM 3114 N N . ILE A 1 377 ? 39.141 -6.635 -38.688 1.00 95.88 377 ILE A N 1
ATOM 3115 C CA . ILE A 1 377 ? 40.473 -6.154 -39.108 1.00 95.88 377 ILE A CA 1
ATOM 3116 C C . ILE A 1 377 ? 41.121 -5.319 -37.994 1.00 95.88 377 ILE A C 1
ATOM 3118 O O . ILE A 1 377 ? 42.305 -5.478 -37.689 1.00 95.88 377 ILE A O 1
ATOM 3122 N N . ILE A 1 378 ? 40.336 -4.459 -37.339 1.00 94.56 378 ILE A N 1
ATOM 3123 C CA . ILE A 1 378 ? 40.794 -3.675 -36.183 1.00 94.56 378 ILE A CA 1
ATOM 3124 C C . ILE A 1 378 ? 41.142 -4.596 -35.011 1.00 94.56 378 ILE A C 1
ATOM 3126 O O . ILE A 1 378 ? 42.194 -4.437 -34.393 1.00 94.56 378 ILE A O 1
ATOM 3130 N N . SER A 1 379 ? 40.289 -5.581 -34.730 1.00 93.62 379 SER A N 1
ATOM 3131 C CA . SER A 1 379 ? 40.510 -6.565 -33.665 1.00 93.62 379 SER A CA 1
ATOM 3132 C C . SER A 1 379 ? 41.769 -7.397 -33.921 1.00 93.62 379 SER A C 1
ATOM 3134 O O . SER A 1 379 ? 42.575 -7.579 -33.010 1.00 93.62 379 SER A O 1
ATOM 3136 N N . TYR A 1 380 ? 41.999 -7.807 -35.173 1.00 96.75 380 TYR A N 1
ATOM 3137 C CA . TYR A 1 380 ? 43.216 -8.493 -35.600 1.00 96.75 380 TYR A CA 1
ATOM 3138 C C . TYR A 1 380 ? 44.457 -7.660 -35.275 1.00 96.75 380 TYR A C 1
ATOM 3140 O O . TYR A 1 380 ? 45.397 -8.159 -34.659 1.00 96.75 380 TYR A O 1
ATOM 3148 N N . ARG A 1 381 ? 44.443 -6.365 -35.615 1.00 95.50 381 ARG A N 1
ATOM 3149 C CA . ARG A 1 381 ? 45.553 -5.451 -35.316 1.00 95.50 381 ARG A CA 1
ATOM 3150 C C . ARG A 1 381 ? 45.802 -5.299 -33.821 1.00 95.50 381 ARG A C 1
ATOM 3152 O O . ARG A 1 381 ? 46.959 -5.295 -33.412 1.00 95.50 381 ARG A O 1
ATOM 3159 N N . ILE A 1 382 ? 44.750 -5.171 -33.014 1.00 94.12 382 ILE A N 1
ATOM 3160 C CA . ILE A 1 382 ? 44.878 -5.057 -31.553 1.00 94.12 382 ILE A CA 1
ATOM 3161 C C . ILE A 1 382 ? 45.538 -6.316 -30.974 1.00 94.12 382 ILE A C 1
ATOM 3163 O O . ILE A 1 382 ? 46.398 -6.206 -30.103 1.00 94.12 382 ILE A O 1
ATOM 3167 N N . GLU A 1 383 ? 45.173 -7.501 -31.468 1.00 95.62 383 GLU A N 1
ATOM 3168 C CA . GLU A 1 383 ? 45.680 -8.774 -30.942 1.00 95.62 383 GLU A CA 1
ATOM 3169 C C . GLU A 1 383 ? 47.063 -9.162 -31.485 1.00 95.62 383 GLU A C 1
ATOM 3171 O O . GLU A 1 383 ? 47.878 -9.720 -30.750 1.00 95.62 383 GLU A O 1
ATOM 3176 N N . LYS A 1 384 ? 47.345 -8.883 -32.762 1.00 96.00 384 LYS A N 1
ATOM 3177 C CA . LYS A 1 384 ? 48.582 -9.304 -33.447 1.00 96.00 384 LYS A CA 1
ATOM 3178 C C . LYS A 1 384 ? 49.599 -8.178 -33.635 1.00 96.00 384 LYS A C 1
ATOM 3180 O O . LYS A 1 384 ? 50.713 -8.433 -34.081 1.00 96.00 384 LYS A O 1
ATOM 3185 N N . GLY A 1 385 ? 49.240 -6.936 -33.313 1.00 95.88 385 GLY A N 1
ATOM 3186 C CA . GLY A 1 385 ? 50.103 -5.758 -33.452 1.00 95.88 385 GLY A CA 1
ATOM 3187 C C . GLY A 1 385 ? 50.334 -5.291 -34.895 1.00 95.88 385 GLY A C 1
ATOM 3188 O O . GLY A 1 385 ? 51.107 -4.360 -35.115 1.00 95.88 385 GLY A O 1
ATOM 3189 N N . GLN A 1 386 ? 49.684 -5.914 -35.880 1.00 96.44 386 GLN A N 1
ATOM 3190 C CA . GLN A 1 386 ? 49.782 -5.577 -37.302 1.00 96.44 386 GLN A CA 1
ATOM 3191 C C . GLN A 1 386 ? 48.465 -5.869 -38.023 1.00 96.44 386 GLN A C 1
ATOM 3193 O O . GLN A 1 386 ? 47.678 -6.690 -37.566 1.00 96.44 386 GLN A O 1
ATOM 3198 N N . ILE A 1 387 ? 48.226 -5.200 -39.148 1.00 97.19 387 ILE A N 1
ATOM 3199 C CA . ILE A 1 387 ? 47.056 -5.440 -40.007 1.00 97.19 387 ILE A CA 1
ATOM 3200 C C . ILE A 1 387 ? 47.328 -6.669 -40.891 1.00 97.19 387 ILE A C 1
ATOM 3202 O O . ILE A 1 387 ? 48.478 -6.800 -41.336 1.00 97.19 387 ILE A O 1
ATOM 3206 N N . PRO A 1 388 ? 46.329 -7.542 -41.157 1.00 97.06 388 PRO A N 1
ATOM 3207 C CA . PRO A 1 388 ? 46.521 -8.732 -41.985 1.00 97.06 388 PRO A CA 1
ATOM 3208 C C . PRO A 1 388 ? 47.122 -8.385 -43.352 1.00 97.06 388 PRO A C 1
ATOM 3210 O O . PRO A 1 388 ? 46.824 -7.341 -43.939 1.00 97.06 388 PRO A O 1
ATOM 3213 N N . ASP A 1 389 ? 47.981 -9.253 -43.870 1.00 97.12 389 ASP A N 1
ATOM 3214 C CA . ASP A 1 389 ? 48.617 -9.085 -45.174 1.00 97.12 389 ASP A CA 1
ATOM 3215 C C . ASP A 1 389 ? 47.647 -9.396 -46.325 1.00 97.12 389 ASP A C 1
ATOM 3217 O O . ASP A 1 389 ? 47.770 -8.825 -47.410 1.00 97.12 389 ASP A O 1
ATOM 3221 N N . ASN A 1 390 ? 46.645 -10.250 -46.092 1.00 96.75 390 ASN A N 1
ATOM 3222 C CA . ASN A 1 390 ? 45.619 -10.629 -47.068 1.00 96.75 390 ASN A CA 1
ATOM 3223 C C . ASN A 1 390 ? 44.304 -11.079 -46.390 1.00 96.75 390 ASN A C 1
ATOM 3225 O O . ASN A 1 390 ? 44.224 -11.199 -45.167 1.00 96.75 390 ASN A O 1
ATOM 3229 N N . LEU A 1 391 ? 43.254 -11.321 -47.189 1.00 95.75 391 LEU A N 1
ATOM 3230 C CA . LEU A 1 391 ? 41.950 -11.780 -46.681 1.00 95.75 391 LEU A CA 1
ATOM 3231 C C . LEU A 1 391 ? 41.993 -13.187 -46.077 1.00 95.75 391 LEU A C 1
ATOM 3233 O O . LEU A 1 391 ? 41.204 -13.460 -45.177 1.00 95.75 391 LEU A O 1
ATOM 3237 N N . ASP A 1 392 ? 42.907 -14.056 -46.512 1.00 95.62 392 ASP A N 1
ATOM 3238 C CA . ASP A 1 392 ? 43.010 -15.422 -45.985 1.00 95.62 392 ASP A CA 1
ATOM 3239 C C . ASP A 1 392 ? 43.491 -15.428 -44.528 1.00 95.62 392 ASP A C 1
ATOM 3241 O O . ASP A 1 392 ? 42.992 -16.197 -43.703 1.00 95.62 392 ASP A O 1
ATOM 3245 N N . GLU A 1 393 ? 44.410 -14.527 -44.179 1.00 96.38 393 GLU A N 1
ATOM 3246 C CA . GLU A 1 393 ? 44.871 -14.332 -42.802 1.00 96.38 393 GLU A CA 1
ATOM 3247 C C . GLU A 1 393 ? 43.735 -13.818 -41.900 1.00 96.38 393 GLU A C 1
ATOM 3249 O O . GLU A 1 393 ? 43.523 -14.331 -40.797 1.00 96.38 393 GLU A O 1
ATOM 3254 N N . LEU A 1 394 ? 42.931 -12.869 -42.397 1.00 95.50 394 LEU A N 1
ATOM 3255 C CA . LEU A 1 394 ? 41.730 -12.403 -41.697 1.00 95.50 394 LEU A CA 1
ATOM 3256 C C . LEU A 1 394 ? 40.692 -13.527 -41.549 1.00 95.50 394 LEU A C 1
ATOM 3258 O O . LEU A 1 394 ? 40.078 -13.671 -40.492 1.00 95.50 394 LEU A O 1
ATOM 3262 N N . LYS A 1 395 ? 40.514 -14.351 -42.584 1.00 95.25 395 LYS A N 1
ATOM 3263 C CA . LYS A 1 395 ? 39.594 -15.492 -42.577 1.00 95.25 395 LYS A CA 1
ATOM 3264 C C . LYS A 1 395 ? 39.962 -16.499 -41.488 1.00 95.25 395 LYS A C 1
ATOM 3266 O O . LYS A 1 395 ? 39.086 -16.936 -40.743 1.00 95.25 395 LYS A O 1
ATOM 3271 N N . GLN A 1 396 ? 41.245 -16.839 -41.350 1.00 94.25 396 GLN A N 1
ATOM 3272 C CA . GLN A 1 396 ? 41.714 -17.740 -40.289 1.00 94.25 396 GLN A CA 1
ATOM 3273 C C . GLN A 1 396 ? 41.407 -17.187 -38.892 1.00 94.25 396 GLN A C 1
ATOM 3275 O O . GLN A 1 396 ? 40.940 -17.928 -38.025 1.00 94.25 396 GLN A O 1
ATOM 3280 N N . PHE A 1 397 ? 41.581 -15.879 -38.695 1.00 94.69 397 PHE A N 1
ATOM 3281 C CA . PHE A 1 397 ? 41.231 -15.211 -37.443 1.00 94.69 397 PHE A CA 1
ATOM 3282 C C . PHE A 1 397 ? 39.725 -15.259 -37.138 1.00 94.69 397 PHE A C 1
ATOM 3284 O O . PHE A 1 397 ? 39.328 -15.545 -36.008 1.00 94.69 397 PHE A O 1
ATOM 3291 N N . LEU A 1 398 ? 38.871 -15.044 -38.143 1.00 92.25 398 LEU A N 1
ATOM 3292 C CA . LEU A 1 398 ? 37.413 -15.135 -37.986 1.00 92.25 398 LEU A CA 1
ATOM 3293 C C . LEU A 1 398 ? 36.954 -16.551 -37.606 1.00 92.25 398 LEU A C 1
ATOM 3295 O O . LEU A 1 398 ? 36.071 -16.713 -36.758 1.00 92.25 398 LEU A O 1
ATOM 3299 N N . VAL A 1 399 ? 37.580 -17.581 -38.186 1.00 92.69 399 VAL A N 1
ATOM 3300 C CA . VAL A 1 399 ? 37.325 -18.988 -37.832 1.00 92.69 399 VAL A CA 1
ATOM 3301 C C . VAL A 1 399 ? 37.706 -19.261 -36.374 1.00 92.69 399 VAL A C 1
ATOM 3303 O O . VAL A 1 399 ? 36.930 -19.889 -35.651 1.00 92.69 399 VAL A O 1
ATOM 3306 N N . GLU A 1 400 ? 38.845 -18.740 -35.910 1.00 92.62 400 GLU A N 1
ATOM 3307 C CA . GLU A 1 400 ? 39.279 -18.855 -34.510 1.00 92.62 400 GLU A CA 1
ATOM 3308 C C . GLU A 1 400 ? 38.266 -18.215 -33.539 1.00 92.62 400 GLU A C 1
ATOM 3310 O O . GLU A 1 400 ? 37.957 -18.786 -32.488 1.00 92.62 400 GLU A O 1
ATOM 3315 N N . LYS A 1 401 ? 37.676 -17.073 -33.916 1.00 91.62 401 LYS A N 1
ATOM 3316 C CA . LYS A 1 401 ? 36.644 -16.367 -33.131 1.00 91.62 401 LYS A CA 1
ATOM 3317 C C . LYS A 1 401 ? 35.224 -16.923 -33.300 1.00 91.62 401 LYS A C 1
ATOM 3319 O O . LYS A 1 401 ? 34.318 -16.468 -32.603 1.00 91.62 401 LYS A O 1
ATOM 3324 N N . LYS A 1 402 ? 35.030 -17.943 -34.147 1.00 89.75 402 LYS A N 1
ATOM 3325 C CA . LYS A 1 402 ? 33.731 -18.571 -34.474 1.00 89.75 402 LYS A CA 1
ATOM 3326 C C . LYS A 1 402 ? 32.722 -17.628 -35.155 1.00 89.75 402 LYS A C 1
ATOM 3328 O O . LYS A 1 402 ? 31.514 -17.802 -34.996 1.00 89.75 402 LYS A O 1
ATOM 3333 N N . GLU A 1 403 ? 33.187 -16.668 -35.952 1.00 82.88 403 GLU A N 1
ATOM 3334 C CA . GLU A 1 403 ? 32.337 -15.725 -36.701 1.00 82.88 403 GLU A CA 1
ATOM 3335 C C . GLU A 1 403 ? 32.008 -16.240 -38.116 1.00 82.88 403 GLU A C 1
ATOM 3337 O O . GLU A 1 403 ? 32.427 -15.684 -39.129 1.00 82.88 403 GLU A O 1
ATOM 3342 N N . VAL A 1 404 ? 31.246 -17.338 -38.188 1.00 78.44 404 VAL A N 1
ATOM 3343 C CA . VAL A 1 404 ? 31.028 -18.122 -39.425 1.00 78.44 404 VAL A CA 1
ATOM 3344 C C . VAL A 1 404 ? 30.393 -17.309 -40.566 1.00 78.44 404 VAL A C 1
ATOM 3346 O O . VAL A 1 404 ? 30.778 -17.474 -41.716 1.00 78.44 404 VAL A O 1
ATOM 3349 N N . SER A 1 405 ? 29.483 -16.375 -40.272 1.00 80.31 405 SER A N 1
ATOM 3350 C CA . SER A 1 405 ? 28.743 -15.635 -41.308 1.00 80.31 405 SER A CA 1
ATOM 3351 C C . SER A 1 405 ? 29.601 -14.695 -42.162 1.00 80.31 405 SER A C 1
ATOM 3353 O O . SER A 1 405 ? 29.214 -14.371 -43.279 1.00 80.31 405 SER A O 1
ATOM 3355 N N . LEU A 1 406 ? 30.740 -14.225 -41.645 1.00 80.44 406 LEU A N 1
ATOM 3356 C CA . LEU A 1 406 ? 31.645 -13.333 -42.383 1.00 80.44 406 LEU A CA 1
ATOM 3357 C C . LEU A 1 406 ? 32.645 -14.112 -43.246 1.00 80.44 406 LEU A C 1
ATOM 3359 O O . LEU A 1 406 ? 33.149 -13.581 -44.231 1.00 80.44 406 LEU A O 1
ATOM 3363 N N . VAL A 1 407 ? 32.906 -15.371 -42.891 1.00 81.94 407 VAL A N 1
ATOM 3364 C CA . VAL A 1 407 ? 33.797 -16.275 -43.627 1.00 81.94 407 VAL A CA 1
ATOM 3365 C C . VAL A 1 407 ? 33.191 -16.625 -44.986 1.00 81.94 407 VAL A C 1
ATOM 3367 O O . VAL A 1 407 ? 33.877 -16.515 -46.000 1.00 81.94 407 VAL A O 1
ATOM 3370 N N . ASP A 1 408 ? 31.897 -16.951 -45.011 1.00 80.88 408 ASP A N 1
ATOM 3371 C CA . ASP A 1 408 ? 31.173 -17.288 -46.244 1.00 80.88 408 ASP A CA 1
ATOM 3372 C C . ASP A 1 408 ? 31.188 -16.116 -47.243 1.00 80.88 408 ASP A C 1
ATOM 3374 O O . ASP A 1 408 ? 31.424 -16.297 -48.434 1.00 80.88 408 ASP A O 1
ATOM 3378 N N . ALA A 1 409 ? 31.030 -14.886 -46.744 1.00 80.62 409 ALA A N 1
ATOM 3379 C CA . ALA A 1 409 ? 31.021 -13.681 -47.569 1.00 80.62 409 ALA A CA 1
ATOM 3380 C C . ALA A 1 409 ? 32.395 -13.378 -48.210 1.00 80.62 409 ALA A C 1
ATOM 3382 O O . ALA A 1 409 ? 32.461 -12.827 -49.313 1.00 80.62 409 ALA A O 1
ATOM 3383 N N . ILE A 1 410 ? 33.498 -13.749 -47.544 1.00 80.06 410 ILE A N 1
ATOM 3384 C CA . ILE A 1 410 ? 34.860 -13.658 -48.101 1.00 80.06 410 ILE A CA 1
ATOM 3385 C C . ILE A 1 410 ? 35.055 -14.712 -49.203 1.00 80.06 410 ILE A C 1
ATOM 3387 O O . ILE A 1 410 ? 35.608 -14.393 -50.257 1.00 80.06 410 ILE A O 1
ATOM 3391 N N . ASP A 1 411 ? 34.555 -15.933 -48.997 1.00 85.06 411 ASP A N 1
ATOM 3392 C CA . ASP A 1 411 ? 34.706 -17.051 -49.941 1.00 85.06 411 ASP A CA 1
ATOM 3393 C C . ASP A 1 411 ? 33.960 -16.857 -51.261 1.00 85.06 411 ASP A C 1
ATOM 3395 O O . ASP A 1 411 ? 34.391 -17.355 -52.302 1.00 85.06 411 ASP A O 1
ATOM 3399 N N . GLU A 1 412 ? 32.889 -16.067 -51.255 1.00 88.12 412 GLU A N 1
ATOM 3400 C CA . GLU A 1 412 ? 32.172 -15.687 -52.474 1.00 88.12 412 GLU A CA 1
ATOM 3401 C C . GLU A 1 412 ? 32.980 -14.734 -53.388 1.00 88.12 412 GLU A C 1
ATOM 3403 O O . GLU A 1 412 ? 32.534 -14.412 -54.492 1.00 88.12 412 GLU A O 1
ATOM 3408 N N . GLY A 1 413 ? 34.172 -14.271 -52.973 1.00 86.06 413 GLY A N 1
ATOM 3409 C CA . GLY A 1 413 ? 35.043 -13.404 -53.784 1.00 86.06 413 GLY A CA 1
ATOM 3410 C C . GLY A 1 413 ? 34.470 -11.999 -54.016 1.00 86.06 413 GLY A C 1
ATOM 3411 O O . GLY A 1 413 ? 34.812 -11.313 -54.987 1.00 86.06 413 GLY A O 1
ATOM 3412 N N . ILE A 1 414 ? 33.551 -11.586 -53.140 1.00 89.62 414 ILE A N 1
ATOM 3413 C CA . ILE A 1 414 ? 32.815 -10.320 -53.225 1.00 89.62 414 ILE A CA 1
ATOM 3414 C C . ILE A 1 414 ? 33.659 -9.143 -52.706 1.00 89.62 414 ILE A C 1
ATOM 3416 O O . ILE A 1 414 ? 33.446 -7.998 -53.122 1.00 89.62 414 ILE A O 1
ATOM 3420 N N . PHE A 1 415 ? 34.637 -9.423 -51.841 1.00 94.06 415 PHE A 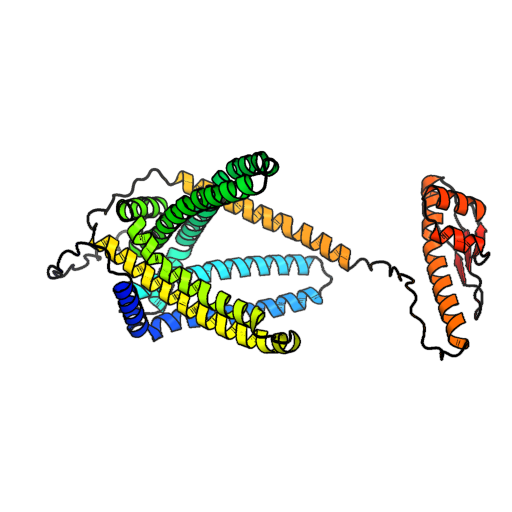N 1
ATOM 3421 C CA . PHE A 1 415 ? 35.510 -8.430 -51.223 1.00 94.06 415 PHE A CA 1
ATOM 3422 C C . PHE A 1 415 ? 36.932 -8.504 -51.766 1.00 94.06 415 PHE A C 1
ATOM 3424 O O . PHE A 1 415 ? 37.472 -9.584 -51.997 1.00 94.06 415 PHE A O 1
ATOM 3431 N N . TYR A 1 416 ? 37.558 -7.338 -51.897 1.00 93.94 416 TYR A N 1
ATOM 3432 C CA . TYR A 1 416 ? 38.971 -7.212 -52.235 1.00 93.94 416 TYR A CA 1
ATOM 3433 C C . TYR A 1 416 ? 39.650 -6.353 -51.183 1.00 93.94 416 TYR A C 1
ATOM 3435 O O . TYR A 1 416 ? 39.113 -5.336 -50.743 1.00 93.94 416 TYR A O 1
ATOM 3443 N N . TYR A 1 417 ? 40.833 -6.783 -50.773 1.00 96.62 417 TYR A N 1
ATOM 3444 C CA . TYR A 1 417 ? 41.598 -6.165 -49.707 1.00 96.62 417 TYR A CA 1
ATOM 3445 C C . TYR A 1 417 ? 42.973 -5.780 -50.225 1.00 96.62 417 TYR A C 1
ATOM 3447 O O . TYR A 1 417 ? 43.643 -6.574 -50.891 1.00 96.62 417 TYR A O 1
ATOM 3455 N N . LYS A 1 418 ? 43.402 -4.569 -49.889 1.00 96.88 418 LYS A N 1
ATOM 3456 C CA . LYS A 1 418 ? 44.714 -4.056 -50.246 1.00 96.88 418 LYS A CA 1
ATOM 3457 C C . LYS A 1 418 ? 45.341 -3.383 -49.038 1.00 96.88 418 LYS A C 1
ATOM 3459 O O . LYS A 1 418 ? 44.862 -2.359 -48.558 1.00 96.88 418 LYS A O 1
ATOM 3464 N N . LYS A 1 419 ? 46.460 -3.931 -48.577 1.00 96.31 419 LYS A N 1
ATOM 3465 C CA . LYS A 1 419 ? 47.305 -3.274 -47.581 1.00 96.31 419 LYS A CA 1
ATOM 3466 C C . LYS A 1 419 ? 48.002 -2.079 -48.235 1.00 96.31 419 LYS A C 1
ATOM 3468 O O . LYS A 1 419 ? 48.679 -2.238 -49.252 1.00 96.31 419 LYS A O 1
ATOM 3473 N N . LEU A 1 420 ? 47.785 -0.881 -47.697 1.00 96.38 420 LEU A N 1
ATOM 3474 C CA . LEU A 1 420 ? 48.354 0.362 -48.230 1.00 96.38 420 LEU A CA 1
ATOM 3475 C C . LEU A 1 420 ? 49.661 0.725 -47.526 1.00 96.38 420 LEU A C 1
ATOM 3477 O O . LEU A 1 420 ? 50.607 1.177 -48.169 1.00 96.38 420 LEU A O 1
ATOM 3481 N N . SER A 1 421 ? 49.712 0.524 -46.210 1.00 94.81 421 SER A N 1
ATOM 3482 C CA . SER A 1 421 ? 50.877 0.802 -45.373 1.00 94.81 421 SER A CA 1
ATOM 3483 C C . SER A 1 421 ? 50.973 -0.232 -44.242 1.00 94.81 421 SER A C 1
ATOM 3485 O O . SER A 1 421 ? 50.243 -1.224 -44.219 1.00 94.81 421 SER A O 1
ATOM 3487 N N . LYS A 1 422 ? 51.890 -0.028 -43.290 1.00 93.06 422 LYS A N 1
ATOM 3488 C CA . LYS A 1 422 ? 51.961 -0.858 -42.077 1.00 93.06 422 LYS A CA 1
ATOM 3489 C C . LYS A 1 422 ? 50.673 -0.766 -41.245 1.00 93.06 422 LYS A C 1
ATOM 3491 O O . LYS A 1 422 ? 50.289 -1.750 -40.615 1.00 93.06 422 LYS A O 1
ATOM 3496 N N . ASP A 1 423 ? 50.026 0.396 -41.281 1.00 93.81 423 ASP A N 1
ATOM 3497 C CA . ASP A 1 423 ? 48.906 0.757 -40.416 1.00 93.81 423 ASP A CA 1
ATOM 3498 C C . ASP A 1 423 ? 47.628 1.099 -41.193 1.00 93.81 423 ASP A C 1
ATOM 3500 O O . ASP A 1 423 ? 46.592 1.305 -40.570 1.00 93.81 423 ASP A O 1
ATOM 3504 N N . ASP A 1 424 ? 47.664 1.090 -42.529 1.00 95.12 424 ASP A N 1
ATOM 3505 C CA . ASP A 1 424 ? 46.511 1.409 -43.368 1.00 95.12 424 ASP A CA 1
ATOM 3506 C C . ASP A 1 424 ? 46.166 0.292 -44.349 1.00 95.12 424 ASP A C 1
ATOM 3508 O O . ASP A 1 424 ? 47.036 -0.335 -44.966 1.00 95.12 424 ASP A O 1
ATOM 3512 N N . PHE A 1 425 ? 44.868 0.111 -44.559 1.00 96.62 425 PHE A N 1
ATOM 3513 C CA . PHE A 1 425 ? 44.312 -0.787 -45.554 1.00 96.62 425 PHE A CA 1
ATOM 3514 C C . PHE A 1 425 ? 43.166 -0.135 -46.321 1.00 96.62 425 PHE A C 1
ATOM 3516 O O . PHE A 1 425 ? 42.547 0.836 -45.884 1.00 96.62 425 PHE A O 1
ATOM 3523 N N . GLU A 1 426 ? 42.861 -0.721 -47.466 1.00 97.06 426 GLU A N 1
ATOM 3524 C CA . GLU A 1 426 ? 41.680 -0.452 -48.263 1.00 97.06 426 GLU A CA 1
ATOM 3525 C C . GLU A 1 426 ? 40.899 -1.755 -48.422 1.00 97.06 426 GLU A C 1
ATOM 3527 O O . GLU A 1 426 ? 41.442 -2.773 -48.856 1.00 97.06 426 GLU A O 1
ATOM 3532 N N . LEU A 1 427 ? 39.628 -1.727 -48.030 1.00 97.00 427 LEU A N 1
ATOM 3533 C CA . LEU A 1 427 ? 38.702 -2.839 -48.198 1.00 97.00 427 LEU A CA 1
ATOM 3534 C C . LEU A 1 427 ? 37.586 -2.396 -49.141 1.00 97.00 427 LEU A C 1
ATOM 3536 O O . LEU A 1 427 ? 36.896 -1.411 -48.870 1.00 97.00 427 LEU A O 1
ATOM 3540 N N . CYS A 1 428 ? 37.409 -3.122 -50.236 1.00 96.19 428 CYS A N 1
ATOM 3541 C CA . CYS A 1 428 ? 36.424 -2.835 -51.268 1.00 96.19 428 CYS A CA 1
ATOM 3542 C C . CYS A 1 428 ? 35.419 -3.973 -51.399 1.00 96.19 428 CYS A C 1
ATOM 3544 O O . CYS A 1 428 ? 35.748 -5.137 -51.170 1.00 96.19 428 CYS A O 1
ATOM 3546 N N . VAL A 1 429 ? 34.202 -3.632 -51.814 1.00 95.88 429 VAL A N 1
ATOM 3547 C CA . VAL A 1 429 ? 33.155 -4.595 -52.148 1.00 95.88 429 VAL A CA 1
ATOM 3548 C C . VAL A 1 429 ? 32.656 -4.371 -53.567 1.00 95.88 429 VAL A C 1
ATOM 3550 O O . VAL A 1 429 ? 32.352 -3.235 -53.949 1.00 95.88 429 VAL A O 1
ATOM 3553 N N . LYS A 1 430 ? 32.549 -5.457 -54.336 1.00 92.69 430 LYS A N 1
ATOM 3554 C CA . LYS A 1 430 ? 32.069 -5.400 -55.716 1.00 92.69 430 LYS A CA 1
ATOM 3555 C C . LYS A 1 430 ? 30.558 -5.216 -55.759 1.00 92.69 430 LYS A C 1
ATOM 3557 O O . LYS A 1 430 ? 29.812 -6.068 -55.260 1.00 92.69 430 LYS A O 1
ATOM 3562 N N . GLN A 1 431 ? 30.095 -4.116 -56.347 1.00 90.25 431 GLN A N 1
ATOM 3563 C CA . GLN A 1 431 ? 28.662 -3.833 -56.485 1.00 90.25 431 GLN A CA 1
ATOM 3564 C C . GLN A 1 431 ? 28.142 -4.338 -57.840 1.00 90.25 431 GLN A C 1
ATOM 3566 O O . GLN A 1 431 ? 28.873 -4.401 -58.826 1.00 90.25 431 GLN A O 1
ATOM 3571 N N . LEU A 1 432 ? 26.882 -4.767 -57.889 1.00 87.88 432 LEU A N 1
ATOM 3572 C CA . LEU A 1 432 ? 26.243 -5.267 -59.109 1.00 87.88 432 LEU A CA 1
ATOM 3573 C C . LEU A 1 432 ? 25.713 -4.136 -59.989 1.00 87.88 432 LEU A C 1
ATOM 3575 O O . LEU A 1 432 ? 25.682 -4.280 -61.210 1.00 87.88 432 LEU A O 1
ATOM 3579 N N . THR A 1 433 ? 25.250 -3.035 -59.387 1.00 85.69 433 THR A N 1
ATOM 3580 C CA . THR A 1 433 ? 24.621 -1.920 -60.128 1.00 85.69 433 THR A CA 1
ATOM 3581 C C . THR A 1 433 ? 25.419 -0.628 -60.120 1.00 85.69 433 THR A C 1
ATOM 3583 O O . THR A 1 433 ? 25.006 0.351 -60.744 1.00 85.69 433 THR A O 1
ATOM 3586 N N . ARG A 1 434 ? 26.530 -0.593 -59.389 1.00 85.56 434 ARG A N 1
ATOM 3587 C CA . ARG A 1 434 ? 27.310 0.611 -59.104 1.00 85.56 434 ARG A CA 1
ATOM 3588 C C . ARG A 1 434 ? 28.795 0.300 -59.165 1.00 85.56 434 ARG A C 1
ATOM 3590 O O . ARG A 1 434 ? 29.188 -0.859 -59.231 1.00 85.56 434 ARG A O 1
ATOM 3597 N N . GLU A 1 435 ? 29.596 1.355 -59.142 1.00 91.75 435 GLU A N 1
ATOM 3598 C CA . GLU A 1 435 ? 31.032 1.236 -58.930 1.00 91.75 435 GLU A CA 1
ATOM 3599 C C . GLU A 1 435 ? 31.323 0.599 -57.569 1.00 91.75 435 GLU A C 1
ATOM 3601 O O . GLU A 1 435 ? 30.553 0.744 -56.612 1.00 91.75 435 GLU A O 1
ATOM 3606 N N . ASP A 1 436 ? 32.441 -0.117 -57.500 1.00 93.50 436 ASP A N 1
ATOM 3607 C CA . ASP A 1 436 ? 32.888 -0.785 -56.287 1.00 93.50 436 ASP A CA 1
ATOM 3608 C C . ASP A 1 436 ? 33.015 0.222 -55.143 1.00 93.50 436 ASP A C 1
ATOM 3610 O O . ASP A 1 436 ? 33.534 1.332 -55.296 1.00 93.50 436 ASP A O 1
ATOM 3614 N N . LYS A 1 437 ? 32.520 -0.165 -53.967 1.00 94.62 437 LYS A N 1
ATOM 3615 C CA . LYS A 1 437 ? 32.550 0.703 -52.792 1.00 94.62 437 LYS A CA 1
ATOM 3616 C C . LYS A 1 437 ? 33.737 0.320 -51.924 1.00 94.62 437 LYS A C 1
ATOM 3618 O O . LYS A 1 437 ? 33.774 -0.788 -51.397 1.00 94.62 437 LYS A O 1
ATOM 3623 N N . CYS A 1 438 ? 34.660 1.256 -51.737 1.00 96.06 438 CYS A N 1
ATOM 3624 C CA . CYS A 1 438 ? 35.850 1.076 -50.914 1.00 96.06 438 CYS A CA 1
ATOM 3625 C C . CYS A 1 438 ? 35.769 1.876 -49.614 1.00 96.06 438 CYS A C 1
ATOM 3627 O O . CYS A 1 438 ? 35.194 2.968 -49.569 1.00 96.06 438 CYS A O 1
ATOM 3629 N N . VAL A 1 439 ? 36.363 1.336 -48.552 1.00 95.06 439 VAL A N 1
ATOM 3630 C CA . VAL A 1 439 ? 36.661 2.069 -47.324 1.00 95.06 439 VAL A CA 1
ATOM 3631 C C . VAL A 1 439 ? 38.145 1.940 -47.028 1.00 95.06 439 VAL A C 1
ATOM 3633 O O . VAL A 1 439 ? 38.676 0.838 -46.902 1.00 95.06 439 VAL A O 1
ATOM 3636 N N . THR A 1 440 ? 38.796 3.090 -46.909 1.00 95.31 440 THR A N 1
ATOM 3637 C CA . THR A 1 440 ? 40.203 3.201 -46.545 1.00 95.31 440 THR A CA 1
ATOM 3638 C C . THR A 1 440 ? 40.307 3.536 -45.067 1.00 95.31 440 THR A C 1
ATOM 3640 O O . THR A 1 440 ? 39.663 4.480 -44.598 1.00 95.31 440 THR A O 1
ATOM 3643 N N . SER A 1 441 ? 41.118 2.790 -44.326 1.00 93.38 441 SER A N 1
ATOM 3644 C CA . SER A 1 441 ? 41.457 3.181 -42.966 1.00 93.38 441 SER A CA 1
ATOM 3645 C C . SER A 1 441 ? 42.493 4.302 -42.973 1.00 93.38 441 SER A C 1
ATOM 3647 O O . SER A 1 441 ? 43.370 4.340 -43.833 1.00 93.38 441 SER A O 1
ATOM 3649 N N . LYS A 1 442 ? 42.405 5.196 -41.990 1.00 83.75 442 LYS A N 1
ATOM 3650 C CA . LYS A 1 442 ? 43.491 6.104 -41.620 1.00 83.75 442 LYS A CA 1
ATOM 3651 C C . LYS A 1 442 ? 43.679 5.975 -40.124 1.00 83.75 442 LYS A C 1
ATOM 3653 O O . LYS A 1 442 ? 42.810 6.440 -39.379 1.00 83.75 442 LYS A O 1
ATOM 3658 N N . PHE A 1 443 ? 44.733 5.284 -39.716 1.00 74.81 443 PHE A N 1
ATOM 3659 C CA . PHE A 1 443 ? 45.036 5.074 -38.303 1.00 74.81 443 PHE A CA 1
ATOM 3660 C C . PHE A 1 443 ? 46.182 5.930 -37.787 1.00 74.81 443 PHE A C 1
ATOM 3662 O O . PHE A 1 443 ? 47.059 6.316 -38.588 1.00 74.81 443 PHE A O 1
#

pLDDT: mean 85.72, std 13.51, range [37.47, 98.44]

Radius of gyration: 34.92 Å; chains: 1; bounding box: 78×72×94 Å

Foldseek 3Di:
DPDPPDPPPPPPPPPPPPDPQDQDADDLVVLLVVLVVLCVLCVVVLVVLVVVVVVVVVVLVVVLVVLVVVVVVDPDPVSVVVSLVVVVVSVVVNLLSVQLSLLLLLVCSVDVPDDSVVSSVLSNVCSVQVVLLVLVLVCCLPVVLVVVVVVLVVVLVVQVVVDDVSNVVSVVVSCVVRVVVSLLSVQLSLLLSSCCSPVVAHSVLSSVLSCVLCVVPSVVSSVSCVVLVCLLCVLVVVVVCCVPPVPPPVVVCVVCVVVSVVVVVVSVSVSVSSVSSSSSSSSVRSCSNCVPSPDDHDPPCPVVSVVSVVVVVVVVVVCSVVVVVVVVVVVVVVVPPDPPPPPPPDPPPPPDDPPVVPLVVVQVVQVVLLVVLVVLQVVCCVVVVWGDQAVVSSLVSCVVVVVVVNNVVVVVVQKGKDDPDRHKIKIWGDGPPDHIDIDIDDD